Protein AF-0000000078791060 (afdb_homodimer)

pLDDT: mean 93.22, std 11.61, range [28.06, 98.94]

Structure (mmCIF, N/CA/C/O backbone):
data_AF-0000000078791060-model_v1
#
loop_
_entity.id
_entity.type
_entity.pdbx_description
1 polymer 'NmrA family protein'
#
loop_
_atom_site.group_PDB
_atom_site.id
_atom_site.type_symbol
_atom_site.label_atom_id
_atom_site.label_alt_id
_atom_site.label_comp_id
_atom_site.label_asym_id
_atom_site.label_entity_id
_atom_site.label_seq_id
_atom_site.pdbx_PDB_ins_code
_atom_site.Cartn_x
_atom_site.Cartn_y
_atom_site.Cartn_z
_atom_site.occupancy
_atom_site.B_iso_or_equiv
_atom_site.auth_seq_id
_atom_site.auth_comp_id
_atom_site.auth_asym_id
_atom_site.auth_atom_id
_atom_site.pdbx_PDB_model_num
ATOM 1 N N . MET A 1 1 ? 29.969 57.281 29.109 1 28.08 1 MET A N 1
ATOM 2 C CA . MET A 1 1 ? 29.859 56.844 27.719 1 28.08 1 MET A CA 1
ATOM 3 C C . MET A 1 1 ? 29.25 55.438 27.625 1 28.08 1 MET A C 1
ATOM 5 O O . MET A 1 1 ? 29.844 54.5 28.125 1 28.08 1 MET A O 1
ATOM 9 N N . LEU A 1 2 ? 28 55.281 27.828 1 31.27 2 LEU A N 1
ATOM 10 C CA . LEU A 1 2 ? 27.219 54.031 27.859 1 31.27 2 LEU A CA 1
ATOM 11 C C . LEU A 1 2 ? 27.453 53.219 26.578 1 31.27 2 LEU A C 1
ATOM 13 O O . LEU A 1 2 ? 27.25 53.719 25.484 1 31.27 2 LEU A O 1
ATOM 17 N N . PHE A 1 3 ? 28.469 52.375 26.5 1 32.28 3 PHE A N 1
ATOM 18 C CA . PHE A 1 3 ? 28.688 51.438 25.406 1 32.28 3 PHE A CA 1
ATOM 19 C C . PHE A 1 3 ? 27.375 50.781 24.984 1 32.28 3 PHE A C 1
ATOM 21 O O . PHE A 1 3 ? 26.719 50.125 25.781 1 32.28 3 PHE A O 1
ATOM 28 N N . PHE A 1 4 ? 26.484 51.469 24.25 1 32.16 4 PHE A N 1
ATOM 29 C CA . PHE A 1 4 ? 25.438 50.812 23.484 1 32.16 4 PHE A CA 1
ATOM 30 C C . PHE A 1 4 ? 25.969 49.531 22.812 1 32.16 4 PHE A C 1
ATOM 32 O O . PHE A 1 4 ? 26.797 49.625 21.891 1 32.16 4 PHE A O 1
ATOM 39 N N . TYR A 1 5 ? 26.5 48.562 23.516 1 35.91 5 TYR A N 1
ATOM 40 C CA . TYR A 1 5 ? 26.703 47.25 22.891 1 35.91 5 TYR A CA 1
ATOM 41 C C . TYR A 1 5 ? 25.531 46.906 21.969 1 35.91 5 TYR A C 1
ATOM 43 O O . TYR A 1 5 ? 24.453 46.531 22.453 1 35.91 5 TYR A O 1
ATOM 51 N N . GLY A 1 6 ? 25.109 47.688 21.031 1 38.59 6 GLY A N 1
ATOM 52 C CA . GLY A 1 6 ? 24.25 47.312 19.922 1 38.59 6 GLY A CA 1
ATOM 53 C C . GLY A 1 6 ? 24.516 45.906 19.438 1 38.59 6 GLY A C 1
ATOM 54 O O . GLY A 1 6 ? 25.391 45.688 18.594 1 38.59 6 GLY A O 1
ATOM 55 N N . GLY A 1 7 ? 24.734 44.906 20.188 1 39.91 7 GLY A N 1
ATOM 56 C CA . GLY A 1 7 ? 24.906 43.5 19.797 1 39.91 7 GLY A CA 1
ATOM 57 C C . GLY A 1 7 ? 24.141 43.156 18.547 1 39.91 7 GLY A C 1
ATOM 58 O O . GLY A 1 7 ? 22.922 43.312 18.484 1 39.91 7 GLY A O 1
ATOM 59 N N . VAL A 1 8 ? 24.625 43.375 17.328 1 43.91 8 VAL A N 1
ATOM 60 C CA . VAL A 1 8 ? 24.109 43 16.016 1 43.91 8 VAL A CA 1
ATOM 61 C C . VAL A 1 8 ? 23.422 41.625 16.125 1 43.91 8 VAL A C 1
ATOM 63 O O . VAL A 1 8 ? 24.078 40.625 16.375 1 43.91 8 VAL A O 1
ATOM 66 N N . PHE A 1 9 ? 22.359 41.375 16.812 1 54.12 9 PHE A N 1
ATOM 67 C CA . PHE A 1 9 ? 21.578 40.125 16.828 1 54.12 9 PHE A CA 1
ATOM 68 C C . PHE A 1 9 ? 21.5 39.531 15.438 1 54.12 9 PHE A C 1
ATOM 70 O O . PHE A 1 9 ? 21.156 40.219 14.469 1 54.12 9 PHE A O 1
ATOM 77 N N . ASN A 1 10 ? 22.469 38.75 15.023 1 70.31 10 ASN A N 1
ATOM 78 C CA . ASN A 1 10 ? 22.438 38.031 13.75 1 70.31 10 ASN A CA 1
ATOM 79 C C . ASN A 1 10 ? 21.078 37.375 13.5 1 70.31 10 ASN A C 1
ATOM 81 O O . ASN A 1 10 ? 20.641 36.531 14.273 1 70.31 10 ASN A O 1
ATOM 85 N N . LEU A 1 11 ? 20.266 38.031 12.648 1 89.5 11 LEU A N 1
ATOM 86 C CA . LEU A 1 11 ? 18.922 37.594 12.289 1 89.5 11 LEU A CA 1
ATOM 87 C C . LEU A 1 11 ? 18.984 36.281 11.531 1 89.5 11 LEU A C 1
ATOM 89 O O . LEU A 1 11 ? 19.891 36.062 10.719 1 89.5 11 LEU A O 1
ATOM 93 N N . THR A 1 12 ? 18.266 35.344 11.977 1 95.94 12 THR A N 1
ATOM 94 C CA . THR A 1 12 ? 18.078 34.094 11.227 1 95.94 12 THR A CA 1
ATOM 95 C C . THR A 1 12 ? 16.969 34.25 10.188 1 95.94 12 THR A C 1
ATOM 97 O O . THR A 1 12 ? 15.844 34.625 10.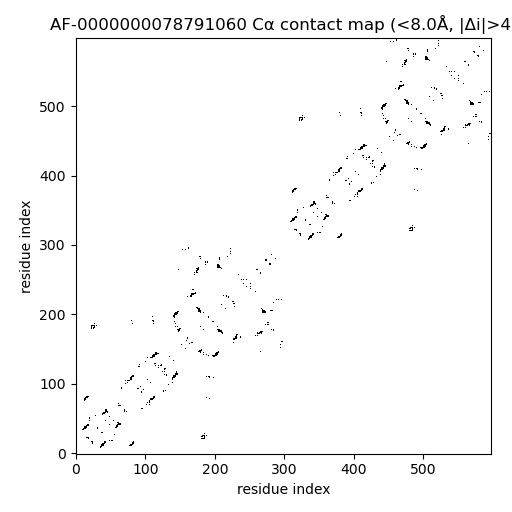523 1 95.94 12 THR A O 1
ATOM 100 N N . ASN A 1 13 ? 17.312 34.062 8.883 1 97.94 13 ASN A N 1
ATOM 101 C CA . ASN A 1 13 ? 16.328 34.094 7.809 1 97.94 13 ASN A CA 1
ATOM 102 C C . ASN A 1 13 ? 15.641 32.75 7.609 1 97.94 13 ASN A C 1
ATOM 104 O O . ASN A 1 13 ? 16.297 31.781 7.254 1 97.94 13 ASN A O 1
ATOM 108 N N . ILE A 1 14 ? 14.352 32.719 7.812 1 98.44 14 ILE A N 1
ATOM 109 C CA . ILE A 1 14 ? 13.594 31.484 7.715 1 98.44 14 ILE A CA 1
ATOM 110 C C . ILE A 1 14 ? 12.586 31.578 6.57 1 98.44 14 ILE A C 1
ATOM 112 O O . ILE A 1 14 ? 11.812 32.531 6.496 1 98.44 14 ILE A O 1
ATOM 116 N N . LEU A 1 15 ? 12.641 30.625 5.668 1 98.69 15 LEU A N 1
ATOM 117 C CA . LEU A 1 15 ? 11.672 30.516 4.586 1 98.69 15 LEU A CA 1
ATOM 118 C C . LEU A 1 15 ? 10.609 29.469 4.91 1 98.69 15 LEU A C 1
ATOM 120 O O . LEU A 1 15 ? 10.938 28.312 5.215 1 98.69 15 LEU A O 1
ATOM 124 N N . VAL A 1 16 ? 9.367 29.875 4.859 1 98.44 16 VAL A N 1
ATOM 125 C CA . VAL A 1 16 ? 8.242 28.984 5.105 1 98.44 16 VAL A CA 1
ATOM 126 C C . VAL A 1 16 ? 7.512 28.703 3.795 1 98.44 16 VAL A C 1
ATOM 128 O O . VAL A 1 16 ? 6.934 29.609 3.189 1 98.44 16 VAL A O 1
ATOM 131 N N . ILE A 1 17 ? 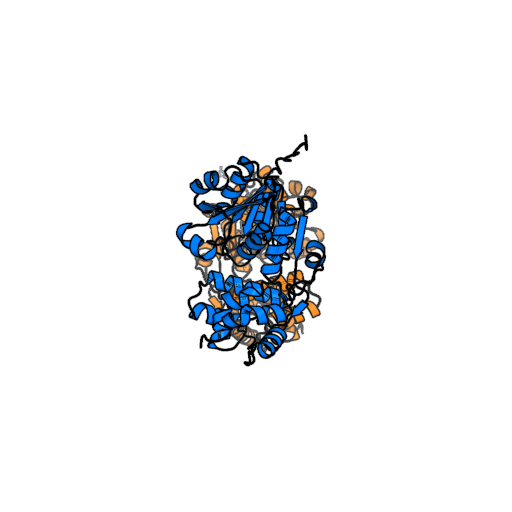7.551 27.453 3.332 1 97.62 17 ILE A N 1
ATOM 132 C CA . ILE A 1 17 ? 6.781 27 2.178 1 97.62 17 ILE A CA 1
ATOM 133 C C . ILE A 1 17 ? 5.473 26.375 2.648 1 97.62 17 ILE A C 1
ATOM 135 O O . ILE A 1 17 ? 5.48 25.406 3.418 1 97.62 17 ILE A O 1
ATOM 139 N N . GLY A 1 18 ? 4.398 26.859 2.148 1 94.06 18 GLY A N 1
ATOM 140 C CA . GLY A 1 18 ? 3.092 26.531 2.689 1 94.06 18 GLY A CA 1
ATOM 141 C C . GLY A 1 18 ? 2.625 27.5 3.762 1 94.06 18 GLY A C 1
ATO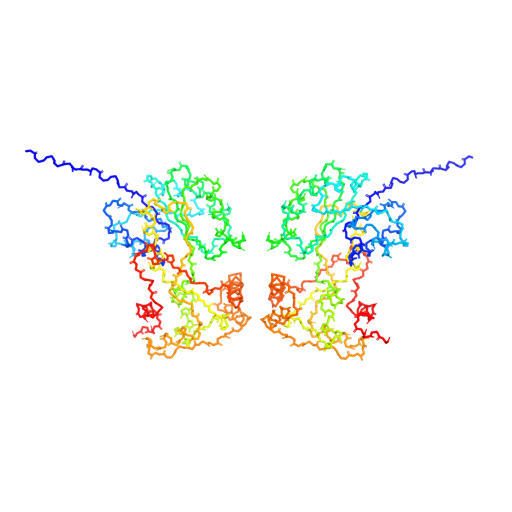M 142 O O . GLY A 1 18 ? 1.939 27.109 4.707 1 94.06 18 GLY A O 1
ATOM 143 N N . ALA A 1 19 ? 2.936 28.734 3.648 1 92.56 19 ALA A N 1
ATOM 144 C CA . ALA A 1 19 ? 2.787 29.766 4.68 1 92.56 19 ALA A CA 1
ATOM 145 C C . ALA A 1 19 ? 1.314 30.078 4.93 1 92.56 19 ALA A C 1
ATOM 147 O O . ALA A 1 19 ? 0.941 30.5 6.023 1 92.56 19 ALA A O 1
ATOM 148 N N . THR A 1 20 ? 0.5 29.844 3.936 1 91.31 20 THR A N 1
ATOM 149 C CA . THR A 1 20 ? -0.903 30.203 4.07 1 91.31 20 THR A CA 1
ATOM 150 C C . THR A 1 20 ? -1.737 29.016 4.527 1 91.31 20 THR A C 1
ATOM 152 O O . THR A 1 20 ? -2.953 29.125 4.695 1 91.31 20 THR A O 1
ATOM 155 N N . GLY A 1 21 ? -1.093 27.922 4.723 1 93.12 21 GLY A N 1
ATOM 156 C CA . GLY A 1 21 ? -1.815 26.719 5.055 1 93.12 21 GLY A CA 1
ATOM 157 C C . GLY A 1 21 ? -2.051 26.547 6.547 1 93.12 21 GLY A C 1
ATOM 158 O O . GLY A 1 21 ? -1.665 27.406 7.34 1 93.12 21 GLY A O 1
ATOM 159 N N . ASN A 1 22 ? -2.613 25.406 6.945 1 95 22 ASN A N 1
ATOM 160 C CA . ASN A 1 22 ? -3.07 25.109 8.305 1 95 22 ASN A CA 1
ATOM 161 C C . ASN A 1 22 ? -1.9 25 9.273 1 95 22 ASN A C 1
ATOM 163 O O . ASN A 1 22 ? -2.076 25.156 10.484 1 95 22 ASN A O 1
ATOM 167 N N . ILE A 1 23 ? -0.759 24.641 8.75 1 97.81 23 ILE A N 1
ATOM 168 C CA . ILE A 1 23 ? 0.411 24.516 9.609 1 97.81 23 ILE A CA 1
ATOM 169 C C . ILE A 1 23 ? 1.288 25.766 9.461 1 97.81 23 ILE A C 1
ATOM 171 O O . ILE A 1 23 ? 1.756 26.328 10.453 1 97.81 23 ILE A O 1
ATOM 175 N N . GLY A 1 24 ? 1.461 26.219 8.211 1 96.88 24 GLY A N 1
ATOM 176 C CA . GLY A 1 24 ? 2.35 27.328 7.914 1 96.88 24 GLY A CA 1
ATOM 177 C C . GLY A 1 24 ? 1.923 28.625 8.57 1 96.88 24 GLY A C 1
ATOM 178 O O . GLY A 1 24 ? 2.758 29.375 9.094 1 96.88 24 GLY A O 1
ATOM 179 N N . LEU A 1 25 ? 0.647 28.953 8.555 1 94.94 25 LEU A N 1
ATOM 180 C CA . LEU A 1 25 ? 0.169 30.203 9.109 1 94.94 25 LEU A CA 1
ATOM 181 C C . LEU A 1 25 ? 0.417 30.281 10.609 1 94.94 25 LEU A C 1
ATOM 183 O O . LEU A 1 25 ? 1.01 31.234 11.109 1 94.94 25 LEU A O 1
ATOM 187 N N . PRO A 1 26 ? 0.015 29.219 11.391 1 96.69 26 PRO A N 1
ATOM 188 C CA . PRO A 1 26 ? 0.349 29.234 12.82 1 96.69 26 PRO A CA 1
ATOM 189 C C . PRO A 1 26 ? 1.852 29.312 13.078 1 96.69 26 PRO A C 1
ATOM 191 O O . PRO A 1 26 ? 2.279 29.953 14.047 1 96.69 26 PRO A O 1
ATOM 194 N N . LEU A 1 27 ? 2.637 28.672 12.258 1 98.12 27 LEU A N 1
ATOM 195 C CA . LEU A 1 27 ? 4.09 28.75 12.367 1 98.12 27 LEU A CA 1
ATOM 196 C C . LEU A 1 27 ? 4.566 30.188 12.219 1 98.12 27 LEU A C 1
ATOM 198 O O . LEU A 1 27 ? 5.332 30.688 13.047 1 98.12 27 LEU A O 1
ATOM 202 N N . ILE A 1 28 ? 4.098 30.875 11.156 1 96.5 28 ILE A N 1
ATOM 203 C CA . ILE A 1 28 ? 4.465 32.25 10.906 1 96.5 28 ILE A CA 1
ATOM 204 C C . ILE A 1 28 ? 4.043 33.125 12.086 1 96.5 28 ILE A C 1
ATOM 206 O O . ILE A 1 28 ? 4.836 33.938 12.586 1 96.5 28 ILE A O 1
ATOM 210 N N . GLN A 1 29 ? 2.875 32.938 12.586 1 95.12 29 GLN A N 1
ATOM 211 C CA . GLN A 1 29 ? 2.355 33.719 13.703 1 95.12 29 GLN A CA 1
ATOM 212 C C . GLN A 1 29 ? 3.209 33.531 14.953 1 95.12 29 GLN A C 1
ATOM 214 O O . GLN A 1 29 ? 3.475 34.469 15.688 1 95.12 29 GLN A O 1
ATOM 219 N N . ALA A 1 30 ? 3.637 32.312 15.156 1 96.06 30 ALA A N 1
ATOM 220 C CA . ALA A 1 30 ? 4.461 32.031 16.328 1 96.06 30 ALA A CA 1
ATOM 221 C C . ALA A 1 30 ? 5.832 32.688 16.219 1 96.06 30 ALA A C 1
ATOM 223 O O . ALA A 1 30 ? 6.383 33.156 17.219 1 96.06 30 ALA A O 1
ATOM 224 N N . LEU A 1 31 ? 6.359 32.781 15.023 1 96.5 31 LEU A N 1
ATOM 225 C CA . LEU A 1 31 ? 7.723 33.25 14.82 1 96.5 31 LEU A CA 1
ATOM 226 C C . LEU A 1 31 ? 7.766 34.781 14.758 1 96.5 31 LEU A C 1
ATOM 228 O O . LEU A 1 31 ? 8.828 35.375 14.922 1 96.5 31 LEU A O 1
ATOM 232 N N . THR A 1 32 ? 6.621 35.406 14.445 1 92.06 32 THR A N 1
ATOM 233 C CA . THR A 1 32 ? 6.594 36.875 14.367 1 92.06 32 THR A CA 1
ATOM 234 C C . THR A 1 32 ? 6.914 37.5 15.727 1 92.06 32 THR A C 1
ATOM 236 O O . THR A 1 32 ? 7.266 38.688 15.812 1 92.06 32 THR A O 1
ATOM 239 N N . LYS A 1 33 ? 6.883 36.719 16.75 1 86.69 33 LYS A N 1
ATOM 240 C CA . LYS A 1 33 ? 7.141 37.188 18.109 1 86.69 33 LYS A CA 1
ATOM 241 C C . LYS A 1 33 ? 8.633 37.219 18.406 1 86.69 33 LYS A C 1
ATOM 243 O O . LYS A 1 33 ? 9.062 37.75 19.422 1 86.69 33 LYS A O 1
ATOM 248 N N . ARG A 1 34 ? 9.359 36.688 17.516 1 91.06 34 ARG A N 1
ATOM 249 C CA . ARG A 1 34 ? 10.797 36.594 17.734 1 91.06 34 ARG A CA 1
ATOM 250 C C . ARG A 1 34 ? 11.547 37.75 17.078 1 91.06 34 ARG A C 1
ATOM 252 O O . ARG A 1 34 ? 11.406 37.969 15.875 1 91.06 34 ARG A O 1
ATOM 259 N N . ALA A 1 35 ? 12.367 38.344 17.812 1 89.38 35 ALA A N 1
ATOM 260 C CA . ALA A 1 35 ? 13.109 39.5 17.328 1 89.38 35 ALA A CA 1
ATOM 261 C C . ALA A 1 35 ? 14.328 39.062 16.516 1 89.38 35 ALA A C 1
ATOM 263 O O . ALA A 1 35 ? 14.867 39.844 15.727 1 89.38 35 ALA A O 1
ATOM 264 N N . ASP A 1 36 ? 14.742 37.875 16.672 1 93.31 36 ASP A N 1
ATOM 265 C CA . ASP A 1 36 ? 15.969 37.406 16.047 1 93.31 36 ASP A CA 1
ATOM 266 C C . ASP A 1 36 ? 15.664 36.625 14.758 1 93.31 36 ASP A C 1
ATOM 268 O O . ASP A 1 36 ? 16.531 35.938 14.234 1 93.31 36 ASP A O 1
ATOM 272 N N . VAL A 1 37 ? 14.414 36.75 14.25 1 95.62 37 VAL A N 1
ATOM 273 C CA . VAL A 1 37 ? 14.031 36 13.07 1 95.62 37 VAL A CA 1
ATOM 274 C C . VAL A 1 37 ? 13.484 36.938 12 1 95.62 37 VAL A C 1
ATOM 276 O O . VAL A 1 37 ? 12.719 37.875 12.305 1 95.62 37 VAL A O 1
ATOM 279 N N . GLN A 1 38 ? 13.945 36.812 10.82 1 96 38 GLN A N 1
ATOM 280 C CA . GLN A 1 38 ? 13.328 37.406 9.633 1 96 38 GLN A CA 1
ATOM 281 C C . GLN A 1 38 ? 12.586 36.344 8.828 1 96 38 GLN A C 1
ATOM 283 O O . GLN A 1 38 ? 13.164 35.312 8.461 1 96 38 GLN A O 1
ATOM 288 N N . LEU A 1 39 ? 11.344 36.656 8.562 1 96.94 39 LEU A N 1
ATOM 289 C CA . LEU A 1 39 ? 10.484 35.625 7.973 1 96.94 39 LEU A CA 1
ATOM 290 C C . LEU A 1 39 ? 10.258 35.875 6.488 1 96.94 39 LEU A C 1
ATOM 292 O O . LEU A 1 39 ? 10.07 37.031 6.078 1 96.94 39 LEU A O 1
ATOM 296 N N . PHE A 1 40 ? 10.344 34.844 5.746 1 96.75 40 PHE A N 1
ATOM 297 C CA . PHE A 1 40 ? 10 34.812 4.332 1 96.75 40 PHE A CA 1
ATOM 298 C C . PHE A 1 40 ? 8.938 33.75 4.059 1 96.75 40 PHE A C 1
ATOM 300 O O . PHE A 1 40 ? 8.977 32.656 4.637 1 96.75 40 PHE A O 1
ATOM 307 N N . ALA A 1 41 ? 7.98 34.094 3.227 1 96.5 41 ALA A N 1
ATOM 308 C CA . ALA A 1 41 ? 6.945 33.156 2.809 1 96.5 41 ALA A CA 1
ATOM 309 C C . ALA A 1 41 ? 7.047 32.844 1.315 1 96.5 41 ALA A C 1
ATOM 311 O O . ALA A 1 41 ? 7.031 33.75 0.489 1 96.5 41 ALA A O 1
ATOM 312 N N . ALA A 1 42 ? 7.203 31.594 1.001 1 94.62 42 ALA A N 1
ATOM 313 C CA . ALA A 1 42 ? 7.188 31.141 -0.387 1 94.62 42 ALA A CA 1
ATOM 314 C C . ALA A 1 42 ? 5.773 30.781 -0.833 1 94.62 42 ALA A C 1
ATOM 316 O O . ALA A 1 42 ? 5.141 29.891 -0.253 1 94.62 42 ALA A O 1
ATOM 317 N N . VAL A 1 43 ? 5.332 31.469 -1.825 1 92.44 43 VAL A N 1
ATOM 318 C CA . VAL A 1 43 ? 3.955 31.297 -2.285 1 92.44 43 VAL A CA 1
ATOM 319 C C . VAL A 1 43 ? 3.926 31.234 -3.811 1 92.44 43 VAL A C 1
ATOM 321 O O . VAL A 1 43 ? 4.836 31.734 -4.477 1 92.44 43 VAL A O 1
ATOM 324 N N . HIS A 1 44 ? 2.908 30.562 -4.34 1 89.69 44 HIS A N 1
ATOM 325 C CA . HIS A 1 44 ? 2.77 30.469 -5.789 1 89.69 44 HIS A CA 1
ATOM 326 C C . HIS A 1 44 ? 2.502 31.844 -6.398 1 89.69 44 HIS A C 1
ATOM 328 O O . HIS A 1 44 ? 3.08 32.188 -7.43 1 89.69 44 HIS A O 1
ATOM 334 N N . SER A 1 45 ? 1.567 32.5 -5.695 1 86.75 45 SER A N 1
ATOM 335 C CA . SER A 1 45 ? 1.192 33.844 -6.117 1 86.75 45 SER A CA 1
ATOM 336 C C . SER A 1 45 ? 1.254 34.844 -4.953 1 86.75 45 SER A C 1
ATOM 338 O O . SER A 1 45 ? 0.36 34.844 -4.102 1 86.75 45 SER A O 1
ATOM 340 N N . PRO A 1 46 ? 2.189 35.656 -4.973 1 82.56 46 PRO A N 1
ATOM 341 C CA . PRO A 1 46 ? 2.314 36.656 -3.898 1 82.56 46 PRO A CA 1
ATOM 342 C C . PRO A 1 46 ? 1.092 37.562 -3.789 1 82.56 46 PRO A C 1
ATOM 344 O O . PRO A 1 46 ? 0.673 37.906 -2.682 1 82.56 46 PRO A O 1
ATOM 347 N N . ALA A 1 47 ? 0.558 37.875 -4.855 1 81.56 47 ALA A N 1
ATOM 348 C CA . ALA A 1 47 ? -0.609 38.75 -4.852 1 81.56 47 ALA A CA 1
ATOM 349 C C . ALA A 1 47 ? -1.767 38.125 -4.078 1 81.56 47 ALA A C 1
ATOM 351 O O . ALA A 1 47 ? -2.436 38.781 -3.295 1 81.56 47 ALA A O 1
ATOM 352 N N . HIS A 1 48 ? -1.93 36.844 -4.199 1 80.69 48 HIS A N 1
ATOM 353 C CA . HIS A 1 48 ? -3.021 36.125 -3.539 1 80.69 48 HIS A CA 1
ATOM 354 C C . HIS A 1 48 ? -2.725 35.906 -2.059 1 80.69 48 HIS A C 1
ATOM 356 O O . HIS A 1 48 ? -3.625 36 -1.221 1 80.69 48 HIS A O 1
ATOM 362 N N . ALA A 1 49 ? -1.493 35.75 -1.814 1 81.5 49 ALA A N 1
ATOM 363 C CA . ALA A 1 49 ? -1.091 35.406 -0.446 1 81.5 49 ALA A CA 1
ATOM 364 C C . ALA A 1 49 ? -1.142 36.656 0.439 1 81.5 49 ALA A C 1
ATOM 366 O O . ALA A 1 49 ? -1.214 36.562 1.665 1 81.5 49 ALA A O 1
ATOM 367 N N . ARG A 1 50 ? -1.073 37.781 -0.135 1 80.38 50 ARG A N 1
ATOM 368 C CA . ARG A 1 50 ? -1.059 39.062 0.602 1 80.38 50 ARG A CA 1
ATOM 369 C C . ARG A 1 50 ? -2.33 39.219 1.426 1 80.38 50 ARG A C 1
ATOM 371 O O . ARG A 1 50 ? -2.297 39.781 2.523 1 80.38 50 ARG A O 1
ATOM 378 N N . ALA A 1 51 ? -3.377 38.656 0.92 1 82.31 51 ALA A N 1
ATOM 379 C CA . ALA A 1 51 ? -4.641 38.781 1.646 1 82.31 51 ALA A CA 1
ATOM 380 C C . ALA A 1 51 ? -4.582 38.031 2.98 1 82.31 51 ALA A C 1
ATOM 382 O O . ALA A 1 51 ? -5.062 38.531 3.998 1 82.31 51 ALA A O 1
ATOM 383 N N . THR A 1 52 ? -3.955 36.938 3.008 1 85.25 52 THR A N 1
ATOM 384 C CA . THR A 1 52 ? -3.885 36.094 4.191 1 85.25 52 THR A CA 1
ATOM 385 C C . THR A 1 52 ? -2.738 36.531 5.102 1 85.25 52 THR A C 1
ATOM 387 O O . THR A 1 52 ? -2.85 36.469 6.328 1 85.25 52 THR A O 1
ATOM 390 N N . LEU A 1 53 ? -1.678 37.125 4.523 1 86.31 53 LEU A N 1
ATOM 391 C CA . LEU A 1 53 ? -0.462 37.375 5.285 1 86.31 53 LEU A CA 1
ATOM 392 C C . LEU A 1 53 ? -0.246 38.875 5.465 1 86.31 53 LEU A C 1
ATOM 394 O O . LEU A 1 53 ? 0.8 39.312 5.957 1 86.31 53 LEU A O 1
ATOM 398 N N . ARG A 1 54 ? -1.088 39.75 5.027 1 78.69 54 ARG A N 1
ATOM 399 C CA . ARG A 1 54 ? -0.964 41.188 4.926 1 78.69 54 ARG A CA 1
ATOM 400 C C . ARG A 1 54 ? -0.568 41.812 6.266 1 78.69 54 ARG A C 1
ATOM 402 O O . ARG A 1 54 ? 0.242 42.719 6.316 1 78.69 54 ARG A O 1
ATOM 409 N N . ASP A 1 55 ? -0.992 41.344 7.352 1 82.69 55 ASP A N 1
ATOM 410 C CA . ASP A 1 55 ? -0.764 42.031 8.633 1 82.69 55 ASP A CA 1
ATOM 411 C C . ASP A 1 55 ? 0.416 41.406 9.375 1 82.69 55 ASP A C 1
ATOM 413 O O . ASP A 1 55 ? 0.703 41.75 10.516 1 82.69 55 ASP A O 1
ATOM 417 N N . LEU A 1 56 ? 1.123 40.594 8.648 1 89.06 56 LEU A N 1
ATOM 418 C CA . LEU A 1 56 ? 2.256 39.906 9.289 1 89.06 56 LEU A CA 1
ATOM 419 C C . LEU A 1 56 ? 3.574 40.406 8.688 1 89.06 56 LEU A C 1
ATOM 421 O O . LEU A 1 56 ? 3.643 40.719 7.5 1 89.06 56 LEU A O 1
ATOM 425 N N . PRO A 1 57 ? 4.574 40.594 9.547 1 90.69 57 PRO A N 1
ATOM 426 C CA . PRO A 1 57 ? 5.895 41 9.07 1 90.69 57 PRO A CA 1
ATOM 427 C C . PRO A 1 57 ? 6.641 39.906 8.344 1 90.69 57 PRO A C 1
ATOM 429 O O . PRO A 1 57 ? 7.652 39.406 8.844 1 90.69 57 PRO A O 1
ATOM 432 N N . VAL A 1 58 ? 6.164 39.531 7.176 1 93.69 58 VAL A N 1
ATOM 433 C CA . VAL A 1 58 ? 6.727 38.469 6.375 1 93.69 58 VAL A CA 1
ATOM 434 C C . VAL A 1 58 ? 6.961 38.938 4.945 1 93.69 58 VAL A C 1
ATOM 436 O O . VAL A 1 58 ? 6.133 39.656 4.387 1 93.69 58 VAL A O 1
ATOM 439 N N . GLN A 1 59 ? 8.102 38.688 4.355 1 93.94 59 GLN A N 1
ATOM 440 C CA . GLN A 1 59 ? 8.406 38.969 2.961 1 93.94 59 GLN A CA 1
ATOM 441 C C . GLN A 1 59 ? 7.969 37.844 2.041 1 93.94 59 GLN A C 1
ATOM 443 O O . GLN A 1 59 ? 8.266 36.688 2.309 1 93.94 59 GLN A O 1
ATOM 448 N N . LEU A 1 60 ? 7.301 38.25 0.992 1 95.31 60 LEU A N 1
ATOM 449 C CA . LEU A 1 60 ? 6.773 37.25 0.077 1 95.31 60 LEU A CA 1
ATOM 450 C C . LEU A 1 60 ? 7.758 36.969 -1.053 1 95.31 60 LEU A C 1
ATOM 452 O O . LEU A 1 60 ? 8.383 37.906 -1.582 1 95.31 60 LEU A O 1
ATOM 456 N N . ARG A 1 61 ? 7.914 35.688 -1.354 1 96.06 61 ARG A N 1
ATOM 457 C CA . ARG A 1 61 ? 8.734 35.25 -2.479 1 96.06 61 ARG A CA 1
ATOM 458 C C . ARG A 1 61 ? 7.98 34.25 -3.344 1 96.06 61 ARG A C 1
ATOM 460 O O . ARG A 1 61 ? 7.273 33.375 -2.822 1 96.06 61 ARG A O 1
ATOM 467 N N . LYS A 1 62 ? 8.125 34.375 -4.629 1 96 62 LYS A N 1
ATOM 468 C CA . LYS A 1 62 ? 7.523 33.438 -5.551 1 96 62 LYS A CA 1
ATOM 469 C C . LYS A 1 62 ? 8.234 32.094 -5.492 1 96 62 LYS A C 1
ATOM 471 O O . LYS A 1 62 ? 9.469 32.031 -5.496 1 96 62 LYS A O 1
ATOM 476 N N . PHE A 1 63 ? 7.371 31.031 -5.469 1 97.06 63 PHE A N 1
ATOM 477 C CA . PHE A 1 63 ? 7.953 29.703 -5.379 1 97.06 63 PHE A CA 1
ATOM 478 C C . PHE A 1 63 ? 6.996 28.656 -5.938 1 97.06 63 PHE A C 1
ATOM 480 O O . PHE A 1 63 ? 5.785 28.734 -5.727 1 97.06 63 PHE A O 1
ATOM 487 N N . ASP A 1 64 ? 7.578 27.781 -6.691 1 96.56 64 ASP A N 1
ATOM 488 C CA . ASP A 1 64 ? 6.895 26.609 -7.215 1 96.56 64 ASP A CA 1
ATOM 489 C C . ASP A 1 64 ? 7.832 25.406 -7.273 1 96.56 64 ASP A C 1
ATOM 491 O O . ASP A 1 64 ? 8.875 25.453 -7.926 1 96.56 64 ASP A O 1
ATOM 495 N N . PHE A 1 65 ? 7.457 24.312 -6.609 1 96.94 65 PHE A N 1
ATOM 496 C CA . PHE A 1 65 ? 8.281 23.109 -6.602 1 96.94 65 PHE A CA 1
ATOM 497 C C . PHE A 1 65 ? 8.555 22.625 -8.023 1 96.94 65 PHE A C 1
ATOM 499 O O . PHE A 1 65 ? 9.57 21.984 -8.281 1 96.94 65 PHE A O 1
ATOM 506 N N . LEU A 1 66 ? 7.652 22.969 -8.898 1 96.06 66 LEU A N 1
ATOM 507 C CA . LEU A 1 66 ? 7.727 22.422 -10.25 1 96.06 66 LEU A CA 1
ATOM 508 C C . LEU A 1 66 ? 8.359 23.438 -11.203 1 96.06 66 LEU A C 1
ATOM 510 O O . LEU A 1 66 ? 8.383 23.219 -12.414 1 96.06 66 LEU A O 1
ATOM 514 N N . ASP A 1 67 ? 8.859 24.562 -10.703 1 96.75 67 ASP A N 1
ATOM 515 C CA . ASP A 1 67 ? 9.531 25.578 -11.5 1 96.75 67 ASP A CA 1
ATOM 516 C C . ASP A 1 67 ? 10.883 25.953 -10.883 1 96.75 67 ASP A C 1
ATOM 518 O O . ASP A 1 67 ? 10.969 26.891 -10.086 1 96.75 67 ASP A O 1
ATOM 522 N N . ALA A 1 68 ? 11.891 25.312 -11.359 1 96.62 68 ALA A N 1
ATOM 523 C CA . ALA A 1 68 ? 13.234 25.438 -10.789 1 96.62 68 ALA A CA 1
ATOM 524 C C . ALA A 1 68 ? 13.727 26.875 -10.852 1 96.62 68 ALA A C 1
ATOM 526 O O . ALA A 1 68 ? 14.602 27.266 -10.07 1 96.62 68 ALA A O 1
ATOM 527 N N . ALA A 1 69 ? 13.195 27.625 -11.727 1 97.25 69 ALA A N 1
ATOM 528 C CA . ALA A 1 69 ? 13.602 29.031 -11.859 1 97.25 69 ALA A CA 1
ATOM 529 C C . ALA A 1 69 ? 13.242 29.828 -10.617 1 97.25 69 ALA A C 1
ATOM 531 O O . ALA A 1 69 ? 13.789 30.906 -10.383 1 97.25 69 ALA A O 1
ATOM 532 N N . THR A 1 70 ? 12.328 29.344 -9.805 1 97.94 70 THR A N 1
ATOM 533 C CA . THR A 1 70 ? 11.875 30.062 -8.617 1 97.94 70 THR A CA 1
ATOM 534 C C . THR A 1 70 ? 12.742 29.719 -7.414 1 97.94 70 THR A C 1
ATOM 536 O O . THR A 1 70 ? 12.664 30.391 -6.379 1 97.94 70 THR A O 1
ATOM 539 N N . PHE A 1 71 ? 13.633 28.734 -7.508 1 98.44 71 PHE A N 1
ATOM 540 C CA . PHE A 1 71 ? 14.328 28.219 -6.34 1 98.44 71 PHE A CA 1
ATOM 541 C C . PHE A 1 71 ? 15.375 29.203 -5.848 1 98.44 71 PHE A C 1
ATOM 543 O O . PHE A 1 71 ? 15.344 29.625 -4.688 1 98.44 71 PHE A O 1
ATOM 550 N N . ASP A 1 72 ? 16.234 29.641 -6.711 1 98 72 ASP A N 1
ATOM 551 C CA . ASP A 1 72 ? 17.375 30.469 -6.316 1 98 72 ASP A CA 1
ATOM 552 C C . ASP A 1 72 ? 16.906 31.812 -5.762 1 98 72 ASP A C 1
ATOM 554 O O . ASP A 1 72 ? 17.312 32.219 -4.672 1 98 72 ASP A O 1
ATOM 558 N N . PRO A 1 73 ? 15.969 32.469 -6.488 1 97.88 73 PRO A N 1
ATOM 559 C CA . PRO A 1 73 ? 15.477 33.719 -5.898 1 97.88 73 PRO A CA 1
ATOM 560 C C . PRO A 1 73 ? 14.797 33.5 -4.547 1 97.88 73 PRO A C 1
ATOM 562 O O . PRO A 1 73 ? 14.938 34.344 -3.643 1 97.88 73 PRO A O 1
ATOM 565 N N . ALA A 1 74 ? 14.102 32.438 -4.367 1 98.06 74 ALA A N 1
ATOM 566 C CA . ALA A 1 74 ? 13.375 32.156 -3.127 1 98.06 74 ALA A CA 1
ATOM 567 C C . ALA A 1 74 ? 14.344 31.844 -1.992 1 98.06 74 ALA A C 1
ATOM 569 O O . ALA A 1 74 ? 14.07 32.156 -0.829 1 98.06 74 ALA A O 1
ATOM 570 N N . LEU A 1 75 ? 15.477 31.281 -2.305 1 98.5 75 LEU A N 1
ATOM 571 C CA . LEU A 1 75 ? 16.391 30.766 -1.296 1 98.5 75 LEU A CA 1
ATOM 572 C C . LEU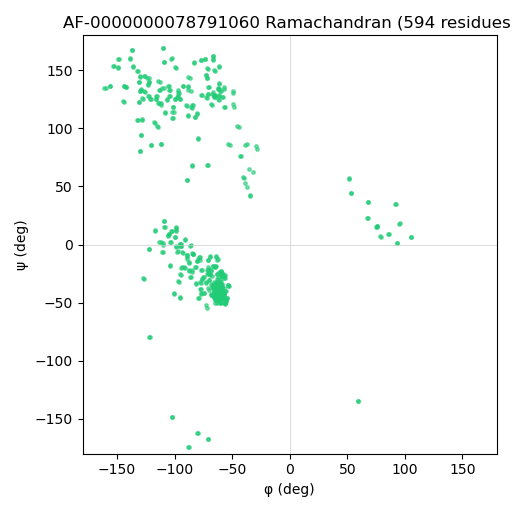 A 1 75 ? 17.516 31.766 -1.026 1 98.5 75 LEU A C 1
ATOM 574 O O . LEU A 1 75 ? 18.375 31.531 -0.168 1 98.5 75 LEU A O 1
ATOM 578 N N . ALA A 1 76 ? 17.562 32.875 -1.703 1 97.94 76 ALA A N 1
ATOM 579 C CA . ALA A 1 76 ? 18.609 33.875 -1.518 1 97.94 76 ALA A CA 1
ATOM 580 C C . ALA A 1 76 ? 18.672 34.312 -0.065 1 97.94 76 ALA A C 1
ATOM 582 O O . ALA A 1 76 ? 17.688 34.812 0.489 1 97.94 76 ALA A O 1
ATOM 583 N N . ALA A 1 77 ? 19.812 34.094 0.612 1 97.5 77 ALA A N 1
ATOM 584 C CA . ALA A 1 77 ? 20.141 34.562 1.959 1 97.5 77 ALA A CA 1
ATOM 585 C C . ALA A 1 77 ? 19.266 33.875 3 1 97.5 77 ALA A C 1
ATOM 587 O O . ALA A 1 77 ? 18.969 34.438 4.055 1 97.5 77 ALA A O 1
ATOM 588 N N . ILE A 1 78 ? 18.719 32.719 2.686 1 98.5 78 ILE A N 1
ATOM 589 C CA . ILE A 1 78 ? 17.906 31.969 3.615 1 98.5 78 ILE A CA 1
ATOM 590 C C . ILE A 1 78 ? 18.781 31.047 4.453 1 98.5 78 ILE A C 1
ATOM 592 O O . ILE A 1 78 ? 19.703 30.422 3.932 1 98.5 78 ILE A O 1
ATOM 596 N N . ASP A 1 79 ? 18.531 31.016 5.711 1 98.44 79 ASP A N 1
ATOM 597 C CA . ASP A 1 79 ? 19.281 30.141 6.617 1 98.44 79 ASP A CA 1
ATOM 598 C C . ASP A 1 79 ? 18.547 28.828 6.832 1 98.44 79 ASP A C 1
ATOM 600 O O . ASP A 1 79 ? 19.172 27.766 6.84 1 98.44 79 ASP A O 1
ATOM 604 N N . LYS A 1 80 ? 17.281 28.875 7.066 1 98.75 80 LYS A N 1
ATOM 605 C CA . LYS A 1 80 ? 16.469 27.703 7.406 1 98.75 80 LYS A CA 1
ATOM 606 C C . LYS A 1 80 ? 15.195 27.656 6.582 1 98.75 80 LYS A C 1
ATOM 608 O O . LYS A 1 80 ? 14.641 28.688 6.215 1 98.75 80 LYS A O 1
ATOM 613 N N . VAL A 1 81 ? 14.703 26.438 6.301 1 98.88 81 VAL A N 1
ATOM 614 C CA . VAL A 1 81 ? 13.531 26.234 5.465 1 98.88 81 VAL A CA 1
ATOM 615 C C . VAL A 1 81 ? 12.547 25.297 6.164 1 98.88 81 VAL A C 1
ATOM 617 O O . VAL A 1 81 ? 12.953 24.266 6.723 1 98.88 81 VAL A O 1
ATOM 620 N N . PHE A 1 82 ? 11.344 25.688 6.188 1 98.88 82 PHE A N 1
ATOM 621 C CA . PHE A 1 82 ? 10.219 24.844 6.562 1 98.88 82 PHE A CA 1
ATOM 622 C C . PHE A 1 82 ? 9.352 24.516 5.352 1 98.88 82 PHE A C 1
ATOM 624 O O . PHE A 1 82 ? 9.031 25.406 4.562 1 98.88 82 PHE A O 1
ATOM 631 N N . PHE A 1 83 ? 8.977 23.188 5.25 1 98.06 83 PHE A N 1
ATOM 632 C CA . PHE A 1 83 ? 8.031 22.969 4.164 1 98.06 83 PHE A CA 1
ATOM 633 C C . PHE A 1 83 ? 7.152 21.75 4.441 1 98.06 83 PHE A C 1
ATOM 635 O O . PHE A 1 83 ? 7.508 20.891 5.258 1 98.06 83 PHE A O 1
ATOM 642 N N . VAL A 1 84 ? 5.961 21.766 3.865 1 96.62 84 VAL A N 1
ATOM 643 C CA . VAL A 1 84 ? 4.984 20.688 3.785 1 96.62 84 VAL A CA 1
ATOM 644 C C . VAL A 1 84 ? 4.832 20.234 2.334 1 96.62 84 VAL A C 1
ATOM 646 O O . VAL A 1 84 ? 4.801 21.062 1.42 1 96.62 84 VAL A O 1
ATOM 649 N N . ARG A 1 85 ? 4.871 18.953 2.164 1 94.69 85 ARG A N 1
ATOM 650 C CA . ARG A 1 85 ? 4.621 18.453 0.815 1 94.69 85 ARG A CA 1
ATOM 651 C C . ARG A 1 85 ? 3.186 18.734 0.384 1 94.69 85 ARG A C 1
ATOM 653 O O . ARG A 1 85 ? 2.238 18.375 1.086 1 94.69 85 ARG A O 1
ATOM 660 N N . PRO A 1 86 ? 3.045 19.359 -0.762 1 90.56 86 PRO A N 1
ATOM 661 C CA . PRO A 1 86 ? 1.678 19.438 -1.284 1 90.56 86 PRO A CA 1
ATOM 662 C C . PRO A 1 86 ? 1.085 18.062 -1.578 1 90.56 86 PRO A C 1
ATOM 664 O O . PRO A 1 86 ? 1.729 17.234 -2.227 1 90.56 86 PRO A O 1
ATOM 667 N N . PRO A 1 87 ? -0.138 17.828 -1.153 1 83.19 87 PRO A N 1
ATOM 668 C CA . PRO A 1 87 ? -0.732 16.5 -1.286 1 83.19 87 PRO A CA 1
ATOM 669 C C . PRO A 1 87 ? -0.813 16.031 -2.736 1 83.19 87 PRO A C 1
ATOM 671 O O . PRO A 1 87 ? -0.759 14.836 -3.006 1 83.19 87 PRO A O 1
ATOM 674 N N . GLN A 1 88 ? -0.876 16.953 -3.633 1 82.44 88 GLN A N 1
ATOM 675 C CA . GLN A 1 88 ? -1.085 16.594 -5.031 1 82.44 88 GLN A CA 1
ATOM 676 C C . GLN A 1 88 ? 0.22 16.156 -5.684 1 82.44 88 GLN A C 1
ATOM 678 O O . GLN A 1 88 ? 0.211 15.602 -6.785 1 82.44 88 GLN A O 1
ATOM 683 N N . LEU A 1 89 ? 1.338 16.422 -5.051 1 87.38 89 LEU A N 1
ATOM 684 C CA . LEU A 1 89 ? 2.627 16 -5.582 1 87.38 89 LEU A CA 1
ATOM 685 C C . LEU A 1 89 ? 2.973 14.594 -5.102 1 87.38 89 LEU A C 1
ATOM 687 O O . LEU A 1 89 ? 3.324 14.398 -3.938 1 87.38 89 LEU A O 1
ATOM 691 N N . ALA A 1 90 ? 2.959 13.664 -6.012 1 83.69 90 ALA A N 1
ATOM 692 C CA . ALA A 1 90 ? 3.041 12.25 -5.641 1 83.69 90 ALA A CA 1
ATOM 693 C C . ALA A 1 90 ? 4.383 11.656 -6.055 1 83.69 90 ALA A C 1
ATOM 695 O O . ALA A 1 90 ? 4.719 10.531 -5.664 1 83.69 90 ALA A O 1
ATOM 696 N N . LYS A 1 91 ? 5.211 12.391 -6.777 1 87.25 91 LYS A N 1
ATOM 697 C CA . LYS A 1 91 ? 6.469 11.867 -7.301 1 87.25 91 LYS A CA 1
ATOM 698 C C . LYS A 1 91 ? 7.656 12.672 -6.777 1 87.25 91 LYS A C 1
ATOM 700 O O . LYS A 1 91 ? 8.25 13.469 -7.512 1 87.25 91 LYS A O 1
ATOM 705 N N . PRO A 1 92 ? 8.125 12.305 -5.605 1 92.44 92 PRO A N 1
ATOM 706 C CA . PRO A 1 92 ? 9.148 13.125 -4.957 1 92.44 92 PRO A CA 1
ATOM 707 C C . PRO A 1 92 ? 10.406 13.266 -5.805 1 92.44 92 PRO A C 1
ATOM 709 O O . PRO A 1 92 ? 11.008 14.344 -5.844 1 92.44 92 PRO A O 1
ATOM 712 N N . LYS A 1 93 ? 10.789 12.25 -6.562 1 90 93 LYS A N 1
ATOM 713 C CA . LYS A 1 93 ? 12.031 12.297 -7.34 1 90 93 LYS A CA 1
ATOM 714 C C . LYS A 1 93 ? 11.984 13.398 -8.391 1 90 93 LYS A C 1
ATOM 716 O O . LYS A 1 93 ? 12.977 14.086 -8.617 1 90 93 LYS A O 1
ATOM 721 N N . THR A 1 94 ? 10.789 13.539 -8.891 1 91.81 94 THR A N 1
ATOM 722 C CA . THR A 1 94 ? 10.648 14.531 -9.945 1 91.81 94 THR A CA 1
ATOM 723 C C . THR A 1 94 ? 10.141 15.859 -9.383 1 91.81 94 THR A C 1
ATOM 725 O O . THR A 1 94 ? 10.57 16.922 -9.828 1 91.81 94 THR A O 1
ATOM 728 N N . ASP A 1 95 ? 9.359 15.781 -8.359 1 95.06 95 ASP A N 1
ATOM 729 C CA . ASP A 1 95 ? 8.625 16.969 -7.941 1 95.06 95 ASP A CA 1
ATOM 730 C C . ASP A 1 95 ? 9.375 17.703 -6.828 1 95.06 95 ASP A C 1
ATOM 732 O O . ASP A 1 95 ? 9.219 18.922 -6.664 1 95.06 95 ASP A O 1
ATOM 736 N N . MET A 1 96 ? 10.234 16.984 -6.039 1 95.94 96 MET A N 1
ATOM 737 C CA . MET A 1 96 ? 10.727 17.609 -4.816 1 95.94 96 MET A CA 1
ATOM 738 C C . MET A 1 96 ? 12.25 17.562 -4.754 1 95.94 96 MET A C 1
ATOM 740 O O . MET A 1 96 ? 12.875 18.469 -4.191 1 95.94 96 MET A O 1
ATOM 744 N N . TYR A 1 97 ? 12.883 16.562 -5.371 1 97.62 97 TYR A N 1
ATOM 745 C CA . TYR A 1 97 ? 14.32 16.375 -5.238 1 97.62 97 TYR A CA 1
ATOM 746 C C . TYR A 1 97 ? 15.086 17.562 -5.797 1 97.62 97 TYR A C 1
ATOM 748 O O . TYR A 1 97 ? 16.062 18.031 -5.195 1 97.62 97 TYR A O 1
ATOM 756 N N . PRO A 1 98 ? 14.68 18.109 -6.949 1 97.44 98 PRO A N 1
ATOM 757 C CA . PRO A 1 98 ? 15.398 19.297 -7.449 1 97.44 98 PRO A CA 1
ATOM 758 C C . PRO A 1 98 ? 15.438 20.438 -6.438 1 97.44 98 PRO A C 1
ATOM 760 O O . PRO A 1 98 ? 16.453 21.125 -6.32 1 97.44 98 PRO A O 1
ATOM 763 N N . PHE A 1 99 ? 14.383 20.656 -5.746 1 98.31 99 PHE A N 1
ATOM 764 C CA . PHE A 1 99 ? 14.328 21.672 -4.707 1 98.31 99 PHE A CA 1
ATOM 765 C C . PHE A 1 99 ? 15.297 21.344 -3.576 1 98.31 99 PHE A C 1
ATOM 767 O O . PHE A 1 99 ? 16 22.234 -3.08 1 98.31 99 PHE A O 1
ATOM 774 N N . LEU A 1 100 ? 15.352 20.078 -3.178 1 98.62 100 LEU A N 1
ATOM 775 C CA . LEU A 1 100 ? 16.25 19.656 -2.109 1 98.62 100 LEU A CA 1
ATOM 776 C C . LEU A 1 100 ? 17.703 19.859 -2.51 1 98.62 100 LEU A C 1
ATOM 778 O O . LEU A 1 100 ? 18.531 20.266 -1.683 1 98.62 100 LEU A O 1
ATOM 782 N N . ASP A 1 101 ? 17.984 19.625 -3.742 1 98.06 101 ASP A N 1
ATOM 783 C CA . ASP A 1 101 ? 19.328 19.891 -4.246 1 98.06 101 ASP A CA 1
ATOM 784 C C . ASP A 1 101 ? 19.672 21.375 -4.145 1 98.06 101 ASP A C 1
ATOM 786 O O . ASP A 1 101 ? 20.812 21.734 -3.842 1 98.06 101 ASP A O 1
ATOM 790 N N . ALA A 1 102 ? 18.688 22.188 -4.453 1 98.5 102 ALA A N 1
ATOM 791 C CA . ALA A 1 102 ? 18.891 23.625 -4.359 1 98.5 102 ALA A CA 1
ATOM 792 C C . ALA A 1 102 ? 19.188 24.047 -2.924 1 98.5 102 ALA A C 1
ATOM 794 O O . ALA A 1 102 ? 19.953 24.984 -2.691 1 98.5 102 ALA A O 1
ATOM 795 N N . LEU A 1 103 ? 18.578 23.375 -1.942 1 98.75 103 LEU A N 1
ATOM 796 C CA . LEU A 1 103 ? 18.859 23.688 -0.541 1 98.75 103 LEU A CA 1
ATOM 797 C C . LEU A 1 103 ? 20.328 23.469 -0.219 1 98.75 103 LEU A C 1
ATOM 799 O O . LEU A 1 103 ? 20.922 24.266 0.514 1 98.75 103 LEU A O 1
ATOM 803 N N . VAL A 1 104 ? 20.891 22.406 -0.758 1 98.44 104 VAL A N 1
ATOM 804 C CA . VAL A 1 104 ? 22.297 22.109 -0.548 1 98.44 104 VAL A CA 1
ATOM 805 C C . VAL A 1 104 ? 23.156 23.219 -1.14 1 98.44 104 VAL A C 1
ATOM 807 O O . VAL A 1 104 ? 24.062 23.734 -0.477 1 98.44 104 VAL A O 1
ATOM 810 N N . ARG A 1 105 ? 22.844 23.641 -2.322 1 98.12 105 ARG A N 1
ATOM 811 C CA . ARG A 1 105 ? 23.609 24.641 -3.031 1 98.12 105 ARG A CA 1
ATOM 812 C C . ARG A 1 105 ? 23.594 25.969 -2.279 1 98.12 105 ARG A C 1
ATOM 814 O O . ARG A 1 105 ? 24.562 26.75 -2.34 1 98.12 105 ARG A O 1
ATOM 821 N N . HIS A 1 106 ? 22.547 26.219 -1.575 1 98.44 106 HIS A N 1
ATOM 822 C CA . HIS A 1 106 ? 22.406 27.5 -0.892 1 98.44 106 HIS A CA 1
ATOM 823 C C . HIS A 1 106 ? 22.891 27.422 0.547 1 98.44 106 HIS A C 1
ATOM 825 O O . HIS A 1 106 ? 22.797 28.391 1.299 1 98.44 106 HIS A O 1
ATOM 831 N N . GLY A 1 107 ? 23.375 26.234 0.971 1 98.19 107 GLY A N 1
ATOM 832 C CA . GLY A 1 107 ? 23.953 26.078 2.295 1 98.19 107 GLY A CA 1
ATOM 833 C C . GLY A 1 107 ? 22.938 26.219 3.412 1 98.19 107 GLY A C 1
ATOM 834 O O . GLY A 1 107 ? 23.219 26.844 4.438 1 98.19 107 GLY A O 1
ATOM 835 N N . ILE A 1 108 ? 21.766 25.75 3.219 1 98.69 108 ILE A N 1
ATOM 836 C CA . ILE A 1 108 ? 20.719 25.812 4.223 1 98.69 108 ILE A CA 1
ATOM 837 C C . ILE A 1 108 ? 21.188 25.125 5.508 1 98.69 108 ILE A C 1
ATOM 839 O O . ILE A 1 108 ? 21.719 24.016 5.469 1 98.69 108 ILE A O 1
ATOM 843 N N . LYS A 1 109 ? 20.922 25.781 6.574 1 98.5 109 LYS A N 1
ATOM 844 C CA . LYS A 1 109 ? 21.484 25.328 7.852 1 98.5 109 LYS A CA 1
ATOM 845 C C . LYS A 1 109 ? 20.531 24.375 8.562 1 98.5 109 LYS A C 1
ATOM 847 O O . LYS A 1 109 ? 20.922 23.656 9.484 1 98.5 109 LYS A O 1
ATOM 852 N N . GLN A 1 110 ? 19.234 24.375 8.195 1 98.81 110 GLN A N 1
ATOM 853 C CA . GLN A 1 110 ? 18.25 23.438 8.711 1 98.81 110 GLN A CA 1
ATOM 854 C C . GLN A 1 110 ? 17.031 23.375 7.797 1 98.81 110 GLN A C 1
ATOM 856 O O . GLN A 1 110 ? 16.5 24.406 7.375 1 98.81 110 GLN A O 1
ATOM 861 N N . VAL A 1 111 ? 16.625 22.219 7.539 1 98.81 111 VAL A N 1
ATOM 862 C CA . VAL A 1 111 ? 15.352 21.969 6.883 1 98.81 111 VAL A CA 1
ATOM 863 C C . VAL A 1 111 ? 14.391 21.297 7.859 1 98.81 111 VAL A C 1
ATOM 865 O O . VAL A 1 111 ? 14.727 20.281 8.477 1 98.81 111 VAL A O 1
ATOM 868 N N . VAL A 1 112 ? 13.258 21.891 8.117 1 98.94 112 VAL A N 1
ATOM 869 C CA . VAL A 1 112 ? 12.18 21.297 8.891 1 98.94 112 VAL A CA 1
ATOM 870 C C . VAL A 1 112 ? 11.078 20.797 7.949 1 98.94 112 VAL A C 1
ATOM 872 O O . VAL A 1 112 ? 10.469 21.594 7.23 1 98.94 112 VAL A O 1
ATOM 875 N N . PHE A 1 113 ? 10.875 19.516 7.891 1 98.81 113 PHE A N 1
ATOM 876 C CA . PHE A 1 113 ? 9.93 18.875 6.992 1 98.81 113 PHE A CA 1
ATOM 877 C C . PHE A 1 113 ? 8.82 18.188 7.777 1 98.81 113 PHE A C 1
ATOM 879 O O . PHE A 1 113 ? 9.086 17.422 8.703 1 98.81 113 PHE A O 1
ATOM 886 N N . VAL A 1 114 ? 7.586 18.484 7.426 1 98.75 114 VAL A N 1
ATOM 887 C CA . VAL A 1 114 ? 6.441 17.812 8.031 1 98.75 114 VAL A CA 1
ATOM 888 C C . VAL A 1 114 ? 6.203 16.469 7.332 1 98.75 114 VAL A C 1
ATOM 890 O O . VAL A 1 114 ? 5.758 16.438 6.184 1 98.75 114 VAL A O 1
ATOM 893 N N . SER A 1 115 ? 6.477 15.453 8.031 1 98 115 SER A N 1
ATOM 894 C CA . SER A 1 115 ? 6.348 14.086 7.547 1 98 115 SER A CA 1
ATOM 895 C C . SER A 1 115 ? 5.086 13.422 8.094 1 98 115 SER A C 1
ATOM 897 O O . SER A 1 115 ? 4.016 14.031 8.109 1 98 115 SER A O 1
ATOM 899 N N . LEU A 1 116 ? 5.168 12.133 8.289 1 95.38 116 LEU A N 1
ATOM 900 C CA . LEU A 1 116 ? 4.004 11.375 8.742 1 95.38 116 LEU A CA 1
ATOM 901 C C . LEU A 1 116 ? 4.359 10.5 9.938 1 95.38 116 LEU A C 1
ATOM 903 O O . LEU A 1 116 ? 5.457 9.945 10 1 95.38 116 LEU A O 1
ATOM 907 N N . LEU A 1 117 ? 3.402 10.367 10.82 1 95.62 117 LEU A N 1
ATOM 908 C CA . LEU A 1 117 ? 3.547 9.398 11.891 1 95.62 117 LEU A CA 1
ATOM 909 C C . LEU A 1 117 ? 3.648 7.98 11.336 1 95.62 117 LEU A C 1
ATOM 911 O O . LEU A 1 117 ? 2.838 7.578 10.492 1 95.62 117 LEU A O 1
ATOM 915 N N . GLY A 1 118 ? 4.684 7.27 11.688 1 91.94 118 GLY A N 1
ATOM 916 C CA . GLY A 1 118 ? 4.855 5.895 11.234 1 91.94 118 GLY A CA 1
ATOM 917 C C . GLY A 1 118 ? 5.523 5.789 9.883 1 91.94 118 GLY A C 1
ATOM 918 O O . GLY A 1 118 ? 5.605 4.699 9.305 1 91.94 118 GLY A O 1
ATOM 919 N N . VAL A 1 119 ? 6.023 6.82 9.359 1 92.69 119 VAL A N 1
ATOM 920 C CA . VAL A 1 119 ? 6.598 6.883 8.016 1 92.69 119 VAL A CA 1
ATOM 921 C C . VAL A 1 119 ? 7.754 5.891 7.902 1 92.69 119 VAL A C 1
ATOM 923 O O . VAL A 1 119 ? 8.008 5.344 6.824 1 92.69 119 VAL A O 1
ATOM 926 N N . GLU A 1 120 ? 8.43 5.555 8.992 1 89.12 120 GLU A N 1
ATOM 927 C CA . GLU A 1 120 ? 9.578 4.652 8.992 1 89.12 120 GLU A CA 1
ATOM 928 C C . GLU A 1 120 ? 9.164 3.232 8.617 1 89.12 120 GLU A C 1
ATOM 930 O O . GLU A 1 120 ? 9.992 2.438 8.172 1 89.12 120 GLU A O 1
ATOM 935 N N . HIS A 1 121 ? 7.922 3.039 8.75 1 81.38 121 HIS A N 1
ATOM 936 C CA . HIS A 1 121 ? 7.43 1.697 8.453 1 81.38 121 HIS A CA 1
ATOM 937 C C . HIS A 1 121 ? 6.746 1.646 7.094 1 81.38 121 HIS A C 1
ATOM 939 O O . HIS A 1 121 ? 6.234 0.599 6.691 1 81.38 121 HIS A O 1
ATOM 945 N N . ASN A 1 122 ? 6.766 2.756 6.438 1 81.75 122 ASN A N 1
ATOM 946 C CA . ASN A 1 122 ? 6.094 2.852 5.148 1 81.75 122 ASN A CA 1
ATOM 947 C C . ASN A 1 122 ? 7.008 3.449 4.082 1 81.75 122 ASN A C 1
ATOM 949 O O . ASN A 1 122 ? 6.82 4.598 3.67 1 81.75 122 ASN A O 1
ATOM 953 N N . PRO A 1 123 ? 7.836 2.684 3.539 1 79.31 123 PRO A N 1
ATOM 954 C CA . PRO A 1 123 ? 8.844 3.205 2.615 1 79.31 123 PRO A CA 1
ATOM 955 C C . PRO A 1 123 ? 8.242 3.695 1.301 1 79.31 123 PRO A C 1
ATOM 957 O O . PRO A 1 123 ? 8.906 4.41 0.542 1 79.31 123 PRO A O 1
ATOM 960 N N . MET A 1 124 ? 7.031 3.436 1.076 1 75.75 124 MET A N 1
ATOM 961 C CA . MET A 1 124 ? 6.418 3.783 -0.202 1 75.75 124 MET A CA 1
ATOM 962 C C . MET A 1 124 ? 5.871 5.207 -0.173 1 75.75 124 MET A C 1
ATOM 964 O O . MET A 1 124 ? 5.574 5.781 -1.222 1 75.75 124 MET A O 1
ATOM 968 N N . THR A 1 125 ? 5.75 5.711 0.939 1 85.5 125 THR A N 1
ATOM 969 C CA . THR A 1 125 ? 5.156 7.043 1.016 1 85.5 125 THR A CA 1
ATOM 970 C C . THR A 1 125 ? 6.121 8.102 0.486 1 85.5 125 THR A C 1
ATOM 972 O O . THR A 1 125 ? 7.332 8 0.697 1 85.5 125 THR A O 1
ATOM 975 N N . PRO A 1 126 ? 5.555 9.102 -0.19 1 91.19 126 PRO A N 1
ATOM 976 C CA . PRO A 1 126 ? 6.406 10.211 -0.622 1 91.19 126 PRO A CA 1
ATOM 977 C C . PRO A 1 126 ? 7.199 10.828 0.528 1 91.19 126 PRO A C 1
ATOM 979 O O . PRO A 1 126 ? 8.359 11.195 0.354 1 91.19 126 PRO A O 1
ATOM 982 N N . HIS A 1 127 ? 6.613 10.859 1.656 1 96.44 127 HIS A N 1
ATOM 983 C CA . HIS A 1 127 ? 7.258 11.461 2.816 1 96.44 127 HIS A CA 1
ATOM 984 C C . HIS A 1 127 ? 8.508 10.688 3.217 1 96.44 127 HIS A C 1
ATOM 986 O O . HIS A 1 127 ? 9.539 11.289 3.535 1 96.44 127 HIS A O 1
ATOM 992 N N . HIS A 1 128 ? 8.398 9.391 3.148 1 94.38 128 HIS A N 1
ATOM 993 C CA . HIS A 1 128 ? 9.562 8.57 3.459 1 94.38 128 HIS A CA 1
ATOM 994 C C . HIS A 1 128 ? 10.711 8.852 2.492 1 94.38 128 HIS A C 1
ATOM 996 O O . HIS A 1 128 ? 11.859 9.016 2.914 1 94.38 128 HIS A O 1
ATOM 1002 N N . LYS A 1 129 ? 10.414 8.922 1.274 1 93.25 129 LYS A N 1
ATOM 1003 C CA . LYS A 1 129 ? 11.414 9.172 0.239 1 93.25 129 LYS A CA 1
ATOM 1004 C C . LYS A 1 129 ? 12.062 10.539 0.421 1 93.25 129 LYS A C 1
ATOM 1006 O O . LYS A 1 129 ? 13.273 10.688 0.251 1 93.25 129 LYS A O 1
ATOM 1011 N N . ILE A 1 130 ? 11.266 11.469 0.767 1 97.56 130 ILE A N 1
ATOM 1012 C CA . ILE A 1 130 ? 11.766 12.82 0.985 1 97.56 130 ILE A CA 1
ATOM 1013 C C . ILE A 1 130 ? 12.703 12.836 2.188 1 97.56 130 ILE A C 1
ATOM 1015 O O . ILE A 1 130 ? 13.789 13.406 2.125 1 97.56 130 ILE A O 1
ATOM 1019 N N . GLU A 1 131 ? 12.312 12.188 3.289 1 98.25 131 GLU A N 1
ATOM 1020 C CA . GLU A 1 131 ? 13.195 12.07 4.445 1 98.25 131 GLU A CA 1
ATOM 1021 C C . GLU A 1 131 ? 14.539 11.461 4.055 1 98.25 131 GLU A C 1
ATOM 1023 O O . GLU A 1 131 ? 15.594 11.992 4.41 1 98.25 131 GLU A O 1
ATOM 1028 N N . LYS A 1 132 ? 14.484 10.414 3.301 1 96.56 132 LYS A N 1
ATOM 1029 C CA . LYS A 1 132 ? 15.703 9.695 2.939 1 96.56 132 LYS A CA 1
ATOM 1030 C C . LYS A 1 132 ? 16.609 10.547 2.053 1 96.56 132 LYS A C 1
ATOM 1032 O O . LYS A 1 132 ? 17.828 10.523 2.201 1 96.56 132 LYS A O 1
ATOM 1037 N N . ARG A 1 133 ? 16 11.242 1.146 1 97.56 133 ARG A N 1
ATOM 1038 C CA . ARG A 1 133 ? 16.781 12.117 0.274 1 97.56 133 ARG A CA 1
ATOM 1039 C C . ARG A 1 133 ? 17.453 13.227 1.073 1 97.56 133 ARG A C 1
ATOM 1041 O O . ARG A 1 133 ? 18.625 13.539 0.84 1 97.56 133 ARG A O 1
ATOM 1048 N N . ILE A 1 134 ? 16.75 13.789 1.975 1 98.69 134 ILE A N 1
ATOM 1049 C CA . ILE A 1 134 ? 17.297 14.844 2.828 1 98.69 134 ILE A CA 1
ATOM 1050 C C . ILE A 1 134 ? 18.5 14.305 3.6 1 98.69 134 ILE A C 1
ATOM 1052 O O . ILE A 1 134 ? 19.547 14.945 3.646 1 98.69 134 ILE A O 1
ATOM 1056 N N . GLU A 1 135 ? 18.375 13.133 4.176 1 98.38 135 GLU A N 1
ATOM 1057 C CA . GLU A 1 135 ? 19.453 12.484 4.902 1 98.38 135 GLU A CA 1
ATOM 1058 C C . GLU A 1 135 ? 20.641 12.203 3.986 1 98.38 135 GLU A C 1
ATOM 1060 O O . GLU A 1 135 ? 21.781 12.461 4.352 1 98.38 135 GLU A O 1
ATOM 1065 N N . ALA A 1 136 ? 20.344 11.734 2.822 1 97.44 136 ALA A N 1
ATOM 1066 C CA . ALA A 1 136 ? 21.375 11.352 1.871 1 97.44 136 ALA A CA 1
ATOM 1067 C C . ALA A 1 136 ? 22.188 12.57 1.42 1 97.44 136 ALA A C 1
ATOM 1069 O O . ALA A 1 136 ? 23.375 12.469 1.148 1 97.44 136 ALA A O 1
ATOM 1070 N N . LEU A 1 137 ? 21.562 13.695 1.321 1 98.31 137 LEU A N 1
ATOM 1071 C CA . LEU A 1 137 ? 22.188 14.93 0.874 1 98.31 137 LEU A CA 1
ATOM 1072 C C . LEU A 1 137 ? 23.016 15.555 1.992 1 98.31 137 LEU A C 1
ATOM 1074 O O . LEU A 1 137 ? 23.75 16.516 1.763 1 98.31 137 LEU A O 1
ATOM 1078 N N . GLY A 1 138 ? 22.859 15.039 3.186 1 98.25 138 GLY A N 1
ATOM 1079 C CA . GLY A 1 138 ? 23.578 15.578 4.324 1 98.25 138 GLY A CA 1
ATOM 1080 C C . GLY A 1 138 ? 23.016 16.891 4.828 1 98.25 138 GLY A C 1
ATOM 1081 O O . GLY A 1 138 ? 23.688 17.641 5.535 1 98.25 138 GLY A O 1
ATOM 1082 N N . LEU A 1 139 ? 21.812 17.234 4.445 1 98.62 139 LEU A N 1
ATOM 1083 C CA . LEU A 1 139 ? 21.172 18.438 4.953 1 98.62 139 LEU A CA 1
ATOM 1084 C C . LEU A 1 139 ? 20.875 18.297 6.441 1 98.62 139 LEU A C 1
ATOM 1086 O O . LEU A 1 139 ? 20.328 17.281 6.883 1 98.62 139 LEU A O 1
ATOM 1090 N N . PRO A 1 140 ? 21.266 19.328 7.242 1 98.75 140 PRO A N 1
ATOM 1091 C CA . PRO A 1 140 ? 20.734 19.312 8.609 1 98.75 140 PRO A CA 1
ATOM 1092 C C . PRO A 1 140 ? 19.219 19.375 8.648 1 98.75 140 PRO A C 1
ATOM 1094 O O . PRO A 1 140 ? 18.609 20.156 7.914 1 98.75 140 PRO A O 1
ATOM 1097 N N . TYR A 1 141 ? 18.625 18.484 9.445 1 98.88 141 TYR A N 1
ATOM 1098 C CA . TYR A 1 141 ? 17.172 18.391 9.328 1 98.88 141 TYR A CA 1
ATOM 1099 C C . TYR A 1 141 ? 16.516 18.25 10.695 1 98.88 141 TYR A C 1
ATOM 1101 O O . TYR A 1 141 ? 17.203 17.969 11.688 1 98.88 141 TYR A O 1
ATOM 1109 N N . THR A 1 142 ? 15.258 18.547 10.781 1 98.94 142 THR A N 1
ATOM 1110 C CA . THR A 1 142 ? 14.281 18.078 11.75 1 98.94 142 THR A CA 1
ATOM 1111 C C . THR A 1 142 ? 13.016 17.594 11.047 1 98.94 142 THR A C 1
ATOM 1113 O O . THR A 1 142 ? 12.43 18.328 10.234 1 98.94 142 THR A O 1
ATOM 1116 N N . PHE A 1 143 ? 12.664 16.344 11.289 1 98.94 143 PHE A N 1
ATOM 1117 C CA . PHE A 1 143 ? 11.398 15.836 10.766 1 98.94 143 PHE A CA 1
ATOM 1118 C C . PHE A 1 143 ? 10.312 15.891 11.828 1 98.94 143 PHE A C 1
ATOM 1120 O O . PHE A 1 143 ? 10.516 15.461 12.961 1 98.94 143 PHE A O 1
ATOM 1127 N N . ILE A 1 144 ? 9.203 16.5 11.484 1 98.94 144 ILE A N 1
ATOM 1128 C CA . ILE A 1 144 ? 8.008 16.469 12.32 1 98.94 144 ILE A CA 1
ATOM 1129 C C . ILE A 1 144 ? 7.016 15.461 11.758 1 98.94 144 ILE A C 1
ATOM 1131 O O . ILE A 1 144 ? 6.582 15.57 10.609 1 98.94 144 ILE A O 1
ATOM 1135 N N . ARG A 1 145 ? 6.703 14.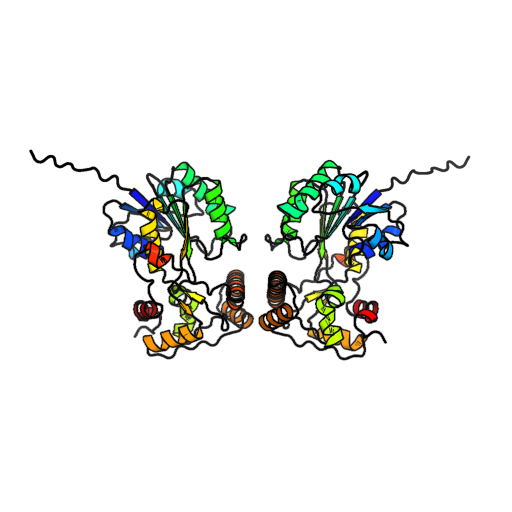477 12.516 1 98.69 145 ARG A N 1
ATOM 1136 C CA . ARG A 1 145 ? 5.809 13.398 12.117 1 98.69 145 ARG A CA 1
ATOM 1137 C C . ARG A 1 145 ? 4.504 13.453 12.906 1 98.69 145 ARG A C 1
ATOM 1139 O O . ARG A 1 145 ? 4.348 12.758 13.906 1 98.69 145 ARG A O 1
ATOM 1146 N N . PRO A 1 146 ? 3.57 14.203 12.438 1 98.56 146 PRO A N 1
ATOM 1147 C CA . PRO A 1 146 ? 2.324 14.414 13.172 1 98.56 146 PRO A CA 1
ATOM 1148 C C . PRO A 1 146 ? 1.307 13.305 12.945 1 98.56 146 PRO A C 1
ATOM 1150 O O . PRO A 1 146 ? 1.397 12.57 11.961 1 98.56 146 PRO A O 1
ATOM 1153 N N . SER A 1 147 ? 0.387 13.188 13.969 1 97.94 147 SER A N 1
ATOM 1154 C CA . SER A 1 147 ? -0.764 12.305 13.812 1 97.94 147 SER A CA 1
ATOM 1155 C C . SER A 1 147 ? -1.854 12.969 12.977 1 97.94 147 SER A C 1
ATOM 1157 O O . SER A 1 147 ? -1.581 13.883 12.203 1 97.94 147 SER A O 1
ATOM 1159 N N . PHE A 1 148 ? -3.088 12.484 13.016 1 97.38 148 PHE A N 1
ATOM 1160 C CA . PHE A 1 148 ? -4.188 12.953 12.18 1 97.38 148 PHE A CA 1
ATOM 1161 C C . PHE A 1 148 ? -4.543 14.398 12.5 1 97.38 148 PHE A C 1
ATOM 1163 O O . PHE A 1 148 ? -4.773 14.742 13.664 1 97.38 148 PHE A O 1
ATOM 1170 N N . PHE A 1 149 ? -4.609 15.227 11.469 1 97.88 149 PHE A N 1
ATOM 1171 C CA . PHE A 1 149 ? -4.949 16.625 11.672 1 97.88 149 PHE A CA 1
ATOM 1172 C C . PHE A 1 149 ? -6.418 16.781 12.055 1 97.88 149 PHE A C 1
ATOM 1174 O O . PHE A 1 149 ? -7.301 16.297 11.344 1 97.88 149 PHE A O 1
ATOM 1181 N N . MET A 1 150 ? -6.656 17.516 13.125 1 98.56 150 MET A N 1
ATOM 1182 C CA . MET A 1 150 ? -8.031 17.859 13.477 1 98.56 150 MET A CA 1
ATOM 1183 C C . MET A 1 150 ? -8.695 18.656 12.367 1 98.56 150 MET A C 1
ATOM 1185 O O . MET A 1 150 ? -9.867 18.453 12.062 1 98.56 150 MET A O 1
ATOM 1189 N N . GLN A 1 151 ? -7.949 19.453 11.688 1 97.94 151 GLN A N 1
ATOM 1190 C CA . GLN A 1 151 ? -8.445 20.391 10.695 1 97.94 151 GLN A CA 1
ATOM 1191 C C . GLN A 1 151 ? -8.93 19.672 9.438 1 97.94 151 GLN A C 1
ATOM 1193 O O . GLN A 1 151 ? -9.602 20.266 8.594 1 97.94 151 GLN A O 1
ATOM 1198 N N . ASN A 1 152 ? -8.617 18.406 9.289 1 95.56 152 ASN A N 1
ATOM 1199 C CA . ASN A 1 152 ? -9.25 17.656 8.211 1 95.56 152 ASN A CA 1
ATOM 1200 C C . ASN A 1 152 ? -10.773 17.656 8.359 1 95.56 152 ASN A C 1
ATOM 1202 O O . ASN A 1 152 ? -11.492 17.547 7.363 1 95.56 152 ASN A O 1
ATOM 1206 N N . LEU A 1 153 ? -11.266 17.844 9.578 1 97.44 153 LEU A N 1
ATOM 1207 C CA . LEU A 1 153 ? -12.703 17.844 9.828 1 97.44 153 LEU A CA 1
ATOM 1208 C C . LEU A 1 153 ? -13.344 19.109 9.281 1 97.44 153 LEU A C 1
ATOM 1210 O O . LEU A 1 153 ? -14.484 19.078 8.805 1 97.44 153 LEU A O 1
ATOM 1214 N N . ASN A 1 154 ? -12.656 20.219 9.305 1 97.19 154 ASN A N 1
ATOM 1215 C CA . ASN A 1 154 ? -13.258 21.438 8.781 1 97.19 154 ASN A CA 1
ATOM 1216 C C . ASN A 1 154 ? -12.727 21.766 7.395 1 97.19 154 ASN A C 1
ATOM 1218 O O . ASN A 1 154 ? -12.859 22.906 6.934 1 97.19 154 ASN A O 1
ATOM 1222 N N . THR A 1 155 ? -12 20.844 6.734 1 93.75 155 THR A N 1
ATOM 1223 C CA . THR A 1 155 ? -11.586 20.969 5.34 1 93.75 155 THR A CA 1
ATOM 1224 C C . THR A 1 155 ? -12.109 19.797 4.512 1 93.75 155 THR A C 1
ATOM 1226 O O . THR A 1 155 ? -13.234 19.844 4.016 1 93.75 155 THR A O 1
ATOM 1229 N N . THR A 1 156 ? -11.469 18.656 4.578 1 89.75 156 THR A N 1
ATOM 1230 C CA . THR A 1 156 ? -11.75 17.484 3.754 1 89.75 156 THR A CA 1
ATOM 1231 C C . THR A 1 156 ? -13.141 16.938 4.062 1 89.75 156 THR A C 1
ATOM 1233 O O . THR A 1 156 ? -13.859 16.516 3.154 1 89.75 156 THR A O 1
ATOM 1236 N N . HIS A 1 157 ? -13.492 16.969 5.336 1 93.94 157 HIS A N 1
ATOM 1237 C CA . HIS A 1 157 ? -14.719 16.297 5.754 1 93.94 157 HIS A CA 1
ATOM 1238 C C . HIS A 1 157 ? -15.82 17.297 6.062 1 93.94 157 HIS A C 1
ATOM 1240 O O . HIS A 1 157 ? -16.906 16.922 6.5 1 93.94 157 HIS A O 1
ATOM 1246 N N . ARG A 1 158 ? -15.586 18.531 5.781 1 95.31 158 ARG A N 1
ATOM 1247 C CA . ARG A 1 158 ? -16.469 19.609 6.215 1 95.31 158 ARG A CA 1
ATOM 1248 C C . ARG A 1 158 ? -17.844 19.484 5.574 1 95.31 158 ARG A C 1
ATOM 1250 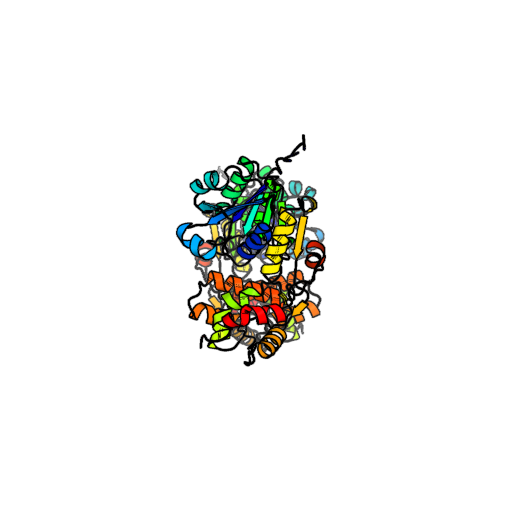O O . ARG A 1 158 ? -18.859 19.719 6.23 1 95.31 158 ARG A O 1
ATOM 1257 N N . HIS A 1 159 ? -17.859 19.125 4.316 1 93.69 159 HIS A N 1
ATOM 1258 C CA . HIS A 1 159 ? -19.109 19.094 3.568 1 93.69 159 HIS A CA 1
ATOM 1259 C C . HIS A 1 159 ? -20.141 18.203 4.258 1 93.69 159 HIS A C 1
ATOM 1261 O O . HIS A 1 159 ? -21.281 18.609 4.473 1 93.69 159 HIS A O 1
ATOM 1267 N N . ASP A 1 160 ? -19.766 17.031 4.613 1 95.25 160 ASP A N 1
ATOM 1268 C CA . ASP A 1 160 ? -20.688 16.078 5.238 1 95.25 160 ASP A CA 1
ATOM 1269 C C . ASP A 1 160 ? -21.125 16.578 6.613 1 95.25 160 ASP A C 1
ATOM 1271 O O . ASP A 1 160 ? -22.266 16.359 7.016 1 95.25 160 ASP A O 1
ATOM 1275 N N . ILE A 1 161 ? -20.219 17.203 7.309 1 97 161 ILE A N 1
ATOM 1276 C CA . ILE A 1 161 ? -20.531 17.703 8.648 1 97 161 ILE A CA 1
ATOM 1277 C C . ILE A 1 161 ? -21.547 18.844 8.555 1 97 161 ILE A C 1
ATOM 1279 O O . ILE A 1 161 ? -22.531 18.859 9.297 1 97 161 ILE A O 1
ATOM 1283 N N . VAL A 1 162 ? -21.359 19.703 7.656 1 95.81 162 VAL A N 1
ATOM 1284 C CA . VAL A 1 162 ? -22.219 20.891 7.543 1 95.81 162 VAL A CA 1
ATOM 1285 C C . VAL A 1 162 ? -23.531 20.516 6.871 1 95.81 162 VAL A C 1
ATOM 1287 O O . VAL A 1 162 ? -24.609 20.859 7.363 1 95.81 162 VAL A O 1
ATOM 1290 N N . ALA A 1 163 ? -23.469 19.766 5.777 1 94.12 163 ALA A N 1
ATOM 1291 C CA . ALA A 1 163 ? -24.641 19.5 4.953 1 94.12 163 ALA A CA 1
ATOM 1292 C C . ALA A 1 163 ? -25.484 18.375 5.555 1 94.12 163 ALA A C 1
ATOM 1294 O O . ALA A 1 163 ? -26.719 18.391 5.438 1 94.12 163 ALA A O 1
ATOM 1295 N N . HIS A 1 164 ? -24.828 17.438 6.18 1 95.19 164 HIS A N 1
ATOM 1296 C CA . HIS A 1 164 ? -25.562 16.234 6.582 1 95.19 164 HIS A CA 1
ATOM 1297 C C . HIS A 1 164 ? -25.469 16.016 8.086 1 95.19 164 HIS A C 1
ATOM 1299 O O . HIS A 1 164 ? -26.062 15.07 8.617 1 95.19 164 HIS A O 1
ATOM 1305 N N . HIS A 1 165 ? -24.703 16.859 8.773 1 97.12 165 HIS A N 1
ATOM 1306 C CA . HIS A 1 165 ? -24.469 16.703 10.203 1 97.12 165 HIS A CA 1
ATOM 1307 C C . HIS A 1 165 ? -23.969 15.297 10.531 1 97.12 165 HIS A C 1
ATOM 1309 O O . HIS A 1 165 ? -24.453 14.656 11.461 1 97.12 165 HIS A O 1
ATOM 1315 N N . ASP A 1 166 ? -23.016 14.852 9.695 1 98 166 ASP A N 1
ATOM 1316 C CA . ASP A 1 166 ? -22.516 13.492 9.836 1 98 166 ASP A CA 1
ATOM 1317 C C . ASP A 1 166 ? -21.016 13.43 9.57 1 98 166 ASP A C 1
ATOM 1319 O O . ASP A 1 166 ? -20.516 14.086 8.656 1 98 166 ASP A O 1
ATOM 1323 N N . LEU A 1 167 ? -20.328 12.695 10.445 1 98.25 167 LEU A N 1
ATOM 1324 C CA . LEU A 1 167 ? -18.969 12.266 10.117 1 98.25 167 LEU A CA 1
ATOM 1325 C C . LEU A 1 167 ? -18.984 11.055 9.195 1 98.25 167 LEU A C 1
ATOM 1327 O O . LEU A 1 167 ? -18.969 9.914 9.656 1 98.25 167 LEU A O 1
ATOM 1331 N N . PHE A 1 168 ? -18.969 11.32 7.926 1 97.88 168 PHE A N 1
ATOM 1332 C CA . PHE A 1 168 ? -18.969 10.258 6.922 1 97.88 168 PHE A CA 1
ATOM 1333 C C . PHE A 1 168 ? -17.547 9.758 6.664 1 97.88 168 PHE A C 1
ATOM 1335 O O . PHE A 1 168 ? -16.984 10.016 5.602 1 97.88 168 PHE A O 1
ATOM 1342 N N . VAL A 1 169 ? -16.922 9.102 7.609 1 97.5 169 VAL A N 1
ATOM 1343 C CA . VAL A 1 169 ? -15.547 8.617 7.617 1 97.5 169 VAL A CA 1
ATOM 1344 C C . VAL A 1 169 ? -15.539 7.109 7.852 1 97.5 169 VAL A C 1
ATOM 1346 O O . VAL A 1 169 ? -16.172 6.613 8.789 1 97.5 169 VAL A O 1
ATOM 1349 N N . PRO A 1 170 ? -14.875 6.309 7.035 1 97.62 170 PRO A N 1
ATOM 1350 C CA . PRO A 1 170 ? -14.898 4.852 7.172 1 97.62 170 PRO A CA 1
ATOM 1351 C C . PRO A 1 170 ? -13.805 4.32 8.094 1 97.62 170 PRO A C 1
ATOM 1353 O O . PRO A 1 170 ? -13.102 3.369 7.738 1 97.62 170 PRO A O 1
ATOM 1356 N N . ALA A 1 171 ? -13.766 4.812 9.312 1 97.56 171 ALA A N 1
ATOM 1357 C CA . ALA A 1 171 ? -12.719 4.418 10.258 1 97.56 171 ALA A CA 1
ATOM 1358 C C . ALA A 1 171 ? -13.203 3.295 11.172 1 97.56 171 ALA A C 1
ATOM 1360 O O . ALA A 1 171 ? -12.438 2.771 11.977 1 97.56 171 ALA A O 1
ATOM 1361 N N . GLY A 1 172 ? -14.461 2.875 11 1 96.62 172 GLY A N 1
ATOM 1362 C CA . GLY A 1 172 ? -15.008 1.851 11.875 1 96.62 172 GLY A CA 1
ATOM 1363 C C . GLY A 1 172 ? -15.008 2.254 13.336 1 96.62 172 GLY A C 1
ATOM 1364 O O . GLY A 1 172 ? -15.477 3.34 13.688 1 96.62 172 GLY A O 1
ATOM 1365 N N . ARG A 1 173 ? -14.57 1.346 14.242 1 96 173 ARG A N 1
ATOM 1366 C CA . ARG A 1 173 ? -14.562 1.611 15.68 1 96 173 ARG A CA 1
ATOM 1367 C C . ARG A 1 173 ? -13.148 1.882 16.172 1 96 173 ARG A C 1
ATOM 1369 O O . ARG A 1 173 ? -12.914 1.939 17.391 1 96 173 ARG A O 1
ATOM 1376 N N . ALA A 1 174 ? -12.242 2.025 15.234 1 96.75 174 ALA A N 1
ATOM 1377 C CA . ALA A 1 174 ? -10.836 2.188 15.602 1 96.75 174 ALA A CA 1
ATOM 1378 C C . ALA A 1 174 ? -10.586 3.561 16.219 1 96.75 174 ALA A C 1
ATOM 1380 O O . ALA A 1 174 ? -11.305 4.52 15.914 1 96.75 174 ALA A O 1
ATOM 1381 N N . ARG A 1 175 ? -9.609 3.623 17.047 1 98 175 ARG A N 1
ATOM 1382 C CA . ARG A 1 175 ? -9.195 4.895 17.641 1 98 175 ARG A CA 1
ATOM 1383 C C . ARG A 1 175 ? -8.172 5.598 16.75 1 98 175 ARG A C 1
ATOM 1385 O O . ARG A 1 175 ? -7.336 4.949 16.125 1 98 175 ARG A O 1
ATOM 1392 N N . THR A 1 176 ? -8.242 6.855 16.703 1 97.88 176 THR A N 1
ATOM 1393 C CA . THR A 1 176 ? -7.332 7.727 15.961 1 97.88 176 THR A CA 1
ATOM 1394 C C . THR A 1 176 ? -6.789 8.828 16.875 1 97.88 176 THR A C 1
ATOM 1396 O O . THR A 1 176 ? -7.551 9.484 17.578 1 97.88 176 THR A O 1
ATOM 1399 N N . SER A 1 177 ? -5.492 8.945 16.938 1 98.44 177 SER A N 1
ATOM 1400 C CA . SER A 1 177 ? -4.902 10.102 17.594 1 98.44 177 SER A CA 1
ATOM 1401 C C . SER A 1 177 ? -4.961 11.336 16.703 1 98.44 177 SER A C 1
ATOM 1403 O O . SER A 1 177 ? -4.602 11.281 15.531 1 98.44 177 SER A O 1
ATOM 1405 N N . PHE A 1 178 ? -5.477 12.414 17.266 1 98.25 178 PHE A N 1
ATOM 1406 C CA . PHE A 1 178 ? -5.617 13.664 16.547 1 98.25 178 PHE A CA 1
ATOM 1407 C C . PHE A 1 178 ? -4.629 14.703 17.062 1 98.25 178 PHE A C 1
ATOM 1409 O O . PHE A 1 178 ? -4.176 14.625 18.203 1 98.25 178 PHE A O 1
ATOM 1416 N N . ILE A 1 179 ? -4.34 15.656 16.219 1 98.81 179 ILE A N 1
ATOM 1417 C CA . ILE A 1 179 ? -3.494 16.781 16.609 1 98.81 179 ILE A CA 1
ATOM 1418 C C . ILE A 1 179 ? -3.984 18.047 15.93 1 98.81 179 ILE A C 1
ATOM 1420 O O . ILE A 1 179 ? -4.367 18.031 14.758 1 98.81 179 ILE A O 1
ATOM 1424 N N . ASP A 1 180 ? -4.031 19.109 16.688 1 98.88 180 ASP A N 1
ATOM 1425 C CA . ASP A 1 180 ? -4.328 20.438 16.141 1 98.88 180 ASP A CA 1
ATOM 1426 C C . ASP A 1 180 ? -3.154 20.969 15.328 1 98.88 180 ASP A C 1
ATOM 1428 O O . ASP A 1 180 ? -2.021 21 15.812 1 98.88 180 ASP A O 1
ATOM 1432 N N . THR A 1 181 ? -3.4 21.344 14.109 1 98.69 181 THR A N 1
ATOM 1433 C CA . THR A 1 181 ? -2.322 21.828 13.25 1 98.69 181 THR A CA 1
ATOM 1434 C C . THR A 1 181 ? -1.649 23.062 13.859 1 98.69 181 THR A C 1
ATOM 1436 O O . THR A 1 181 ? -0.474 23.312 13.602 1 98.69 181 THR A O 1
ATOM 1439 N N . ARG A 1 182 ? -2.307 23.844 14.727 1 98.62 182 ARG A N 1
ATOM 1440 C CA . ARG A 1 182 ? -1.698 24.953 15.438 1 98.62 182 ARG A CA 1
ATOM 1441 C C . ARG A 1 182 ? -0.549 24.484 16.328 1 98.62 182 ARG A C 1
ATOM 1443 O O . ARG A 1 182 ? 0.455 25.188 16.469 1 98.62 182 ARG A O 1
ATOM 1450 N N . ASP A 1 183 ? -0.76 23.297 16.844 1 98.88 183 ASP A N 1
ATOM 1451 C CA . ASP A 1 183 ? 0.305 22.719 17.641 1 98.88 183 ASP A CA 1
ATOM 1452 C C . ASP A 1 183 ? 1.488 22.297 16.781 1 98.88 183 ASP A C 1
ATOM 1454 O O . ASP A 1 183 ? 2.643 22.391 17.203 1 98.88 183 ASP A O 1
ATOM 1458 N N . ILE A 1 184 ? 1.252 21.781 15.586 1 98.88 184 ILE A N 1
ATOM 1459 C CA . ILE A 1 184 ? 2.328 21.438 14.664 1 98.88 184 ILE A CA 1
ATOM 1460 C C . ILE A 1 184 ? 3.123 22.688 14.312 1 98.88 184 ILE A C 1
ATOM 1462 O O . ILE A 1 184 ? 4.355 22.672 14.32 1 98.88 184 ILE A O 1
ATOM 1466 N N . GLY A 1 185 ? 2.383 23.797 14.008 1 98.69 185 GLY A N 1
ATOM 1467 C CA . GLY A 1 185 ? 3.041 25.062 13.766 1 98.69 185 GLY A CA 1
ATOM 1468 C C . GLY A 1 185 ? 3.902 25.531 14.922 1 98.69 185 GLY A C 1
ATOM 1469 O O . GLY A 1 185 ? 5.023 26 14.727 1 98.69 185 GLY A O 1
ATOM 1470 N N . ALA A 1 186 ? 3.398 25.391 16.141 1 98.62 186 ALA A N 1
ATOM 1471 C CA . ALA A 1 186 ? 4.137 25.781 17.344 1 98.62 186 ALA A CA 1
ATOM 1472 C C . ALA A 1 186 ? 5.395 24.938 17.5 1 98.62 186 ALA A C 1
ATOM 1474 O O . ALA A 1 186 ? 6.453 25.453 17.859 1 98.62 186 ALA A O 1
ATOM 1475 N N . VAL A 1 187 ? 5.273 23.641 17.25 1 98.88 187 VAL A N 1
ATOM 1476 C CA . VAL A 1 187 ? 6.434 22.75 17.312 1 98.88 187 VAL A CA 1
ATOM 1477 C C . VAL A 1 187 ? 7.473 23.188 16.281 1 98.88 187 VAL A C 1
ATOM 1479 O O . VAL A 1 187 ? 8.664 23.297 16.594 1 98.88 187 VAL A O 1
ATOM 1482 N N . ALA A 1 188 ? 6.988 23.438 15.07 1 98.88 188 ALA A N 1
ATOM 1483 C CA . ALA A 1 188 ? 7.887 23.875 14.008 1 98.88 188 ALA A CA 1
ATOM 1484 C C . ALA A 1 188 ? 8.633 25.141 14.406 1 98.88 188 ALA A C 1
ATOM 1486 O O . ALA A 1 188 ? 9.844 25.25 14.188 1 98.88 188 ALA A O 1
ATOM 1487 N N . ALA A 1 189 ? 7.961 26.109 15.016 1 98.56 189 ALA A N 1
ATOM 1488 C CA . ALA A 1 189 ? 8.586 27.344 15.469 1 98.56 189 ALA A CA 1
ATOM 1489 C C . ALA A 1 189 ? 9.672 27.062 16.5 1 98.56 189 ALA A C 1
ATOM 1491 O O . ALA A 1 189 ? 10.773 27.625 16.422 1 98.56 189 ALA A O 1
ATOM 1492 N N . THR A 1 190 ? 9.32 26.188 17.422 1 98.44 190 THR A N 1
ATOM 1493 C CA . THR A 1 190 ? 10.258 25.859 18.484 1 98.44 190 THR A CA 1
ATOM 1494 C C . THR A 1 190 ? 11.516 25.203 17.922 1 98.44 190 THR A C 1
ATOM 1496 O O . THR A 1 190 ? 12.633 25.609 18.25 1 98.44 190 THR A O 1
ATOM 1499 N N . VAL A 1 191 ? 11.328 24.266 17 1 98.5 191 VAL A N 1
ATOM 1500 C CA . VAL A 1 191 ? 12.469 23.469 16.547 1 98.5 191 VAL A CA 1
ATOM 1501 C C . VAL A 1 191 ? 13.336 24.312 15.609 1 98.5 191 VAL A C 1
ATOM 1503 O O . VAL A 1 191 ? 14.555 24.141 15.555 1 98.5 191 VAL A O 1
ATOM 1506 N N . LEU A 1 192 ? 12.75 25.281 14.914 1 98.38 192 LEU A N 1
ATOM 1507 C CA . LEU A 1 192 ? 13.492 26.188 14.039 1 98.38 192 LEU A CA 1
ATOM 1508 C C . LEU A 1 192 ? 14.359 27.141 14.844 1 98.38 192 LEU A C 1
ATOM 1510 O O . LEU A 1 192 ? 15.336 27.688 14.328 1 98.38 192 LEU A O 1
ATOM 1514 N N . CYS A 1 193 ? 14.062 27.359 16.109 1 96.94 193 CYS A N 1
ATOM 1515 C CA . CYS A 1 193 ? 14.742 28.359 16.906 1 96.94 193 CYS A CA 1
ATOM 1516 C C . CYS A 1 193 ? 15.633 27.719 17.969 1 96.94 193 CYS A C 1
ATOM 1518 O O . CYS A 1 193 ? 16.25 28.406 18.781 1 96.94 193 CYS A O 1
ATOM 1520 N N . ASP A 1 194 ? 15.711 26.438 18.047 1 97.25 194 ASP A N 1
ATOM 1521 C CA . ASP A 1 194 ? 16.516 25.703 19.016 1 97.25 194 ASP A CA 1
ATOM 1522 C C . ASP A 1 194 ? 17.328 24.609 18.328 1 97.25 194 ASP A C 1
ATOM 1524 O O . ASP A 1 194 ? 16.781 23.578 17.938 1 97.25 194 ASP A O 1
ATOM 1528 N N . PRO A 1 195 ? 18.609 24.781 18.203 1 97.12 195 PRO A N 1
ATOM 1529 C CA . PRO A 1 195 ? 19.469 23.859 17.453 1 97.12 195 PRO A CA 1
ATOM 1530 C C . PRO A 1 195 ? 19.516 22.469 18.062 1 97.12 195 PRO A C 1
ATOM 1532 O O . PRO A 1 195 ? 20 21.531 17.438 1 97.12 195 PRO A O 1
ATOM 1535 N N . GLN A 1 196 ? 19 22.234 19.25 1 98.25 196 GLN A N 1
ATOM 1536 C CA . GLN A 1 196 ? 19.031 20.922 19.875 1 98.25 196 GLN A CA 1
ATOM 1537 C C . GLN A 1 196 ? 18.203 19.922 19.078 1 98.25 196 GLN A C 1
ATOM 1539 O O . GLN A 1 196 ? 18.375 18.703 19.219 1 98.25 196 GLN A O 1
ATOM 1544 N N . TYR A 1 197 ? 17.344 20.469 18.25 1 98.62 197 TYR A N 1
ATOM 1545 C CA . TYR A 1 197 ? 16.406 19.594 17.562 1 98.62 197 TYR A CA 1
ATOM 1546 C C . TYR A 1 197 ? 16.953 19.188 16.188 1 98.62 197 TYR A C 1
ATOM 1548 O O . TYR A 1 197 ? 16.359 18.359 15.5 1 98.62 197 TYR A O 1
ATOM 1556 N N . ILE A 1 198 ? 18.062 19.766 15.805 1 98.62 198 ILE A N 1
ATOM 1557 C CA . ILE A 1 198 ? 18.672 19.375 14.539 1 98.62 198 ILE A CA 1
ATOM 1558 C C . ILE A 1 198 ? 19.047 17.891 14.586 1 98.62 198 ILE A C 1
ATOM 1560 O O . ILE A 1 198 ? 19.625 17.422 15.57 1 98.62 198 ILE A O 1
ATOM 1564 N N . GLY A 1 199 ? 18.641 17.109 13.609 1 98.56 199 GLY A N 1
ATOM 1565 C CA . GLY A 1 199 ? 18.906 15.688 13.508 1 98.56 199 GLY A CA 1
ATOM 1566 C C . GLY A 1 199 ? 17.812 14.82 14.102 1 98.56 199 GLY A C 1
ATOM 1567 O O . GLY A 1 199 ? 17.875 13.594 14.031 1 98.56 199 GLY A O 1
ATOM 1568 N N . GLN A 1 200 ? 16.75 15.469 14.602 1 98.56 200 GLN A N 1
ATOM 1569 C CA . GLN A 1 200 ? 15.727 14.711 15.297 1 98.56 200 GLN A CA 1
ATOM 1570 C C . GLN A 1 200 ? 14.531 14.43 14.383 1 98.56 200 GLN A C 1
ATOM 1572 O O . GLN A 1 200 ? 14.32 15.148 13.406 1 98.56 200 GLN A O 1
ATOM 1577 N N . LYS A 1 201 ? 13.852 13.359 14.656 1 98.69 201 LYS A N 1
ATOM 1578 C CA . LYS A 1 201 ? 12.578 12.945 14.078 1 98.69 201 LYS A CA 1
ATOM 1579 C C . LYS A 1 201 ? 11.492 12.859 15.148 1 98.69 201 LYS A C 1
ATOM 1581 O O . LYS A 1 201 ? 11.5 11.953 15.984 1 98.69 201 LYS A O 1
ATOM 1586 N N . LEU A 1 202 ? 10.586 13.805 15.195 1 98.81 202 LEU A N 1
ATOM 1587 C CA . LEU A 1 202 ? 9.648 13.992 16.297 1 98.81 202 LEU A CA 1
ATOM 1588 C C . LEU A 1 202 ? 8.266 13.461 15.938 1 98.81 202 LEU A C 1
ATOM 1590 O O . LEU A 1 202 ? 7.578 14.031 15.086 1 98.81 202 LEU A O 1
ATOM 1594 N N . ALA A 1 203 ? 7.914 12.375 16.562 1 98.69 203 ALA A N 1
ATOM 1595 C CA . ALA A 1 203 ? 6.535 11.898 16.469 1 98.69 203 ALA A CA 1
ATOM 1596 C C . ALA A 1 203 ? 5.625 12.656 17.422 1 98.69 203 ALA A C 1
ATOM 1598 O O . ALA A 1 203 ? 5.742 12.516 18.641 1 98.69 203 ALA A O 1
ATOM 1599 N N . ILE A 1 204 ? 4.711 13.438 16.828 1 98.81 204 ILE A N 1
ATOM 1600 C CA . ILE A 1 204 ? 3.904 14.273 17.719 1 98.81 204 ILE A CA 1
ATOM 1601 C C . ILE A 1 204 ? 2.424 13.961 17.516 1 98.81 204 ILE A C 1
ATOM 1603 O O . ILE A 1 204 ? 1.99 13.688 16.391 1 98.81 204 ILE A O 1
ATOM 1607 N N . THR A 1 205 ? 1.685 13.914 18.578 1 98.75 205 THR A N 1
ATOM 1608 C CA . THR A 1 205 ? 0.248 13.656 18.609 1 98.75 205 THR A CA 1
ATOM 1609 C C . THR A 1 205 ? -0.453 14.609 19.578 1 98.75 205 THR A C 1
ATOM 1611 O O . THR A 1 205 ? 0.202 15.375 20.281 1 98.75 205 THR A O 1
ATOM 1614 N N . GLY A 1 206 ? -1.78 14.656 19.5 1 98.19 206 GLY A N 1
ATOM 1615 C CA . GLY A 1 206 ? -2.551 15.234 20.578 1 98.19 206 GLY A CA 1
ATOM 1616 C C . GLY A 1 206 ? -2.553 14.383 21.828 1 98.19 206 GLY A C 1
ATOM 1617 O O . GLY A 1 206 ? -1.732 13.477 21.969 1 98.19 206 GLY A O 1
ATOM 1618 N N . ASP A 1 207 ? -3.422 14.734 22.703 1 96.88 207 ASP A N 1
ATOM 1619 C CA . ASP A 1 207 ? -3.348 14.156 24.047 1 96.88 207 ASP A CA 1
ATOM 1620 C C . ASP A 1 207 ? -4.152 12.859 24.125 1 96.88 207 ASP A C 1
ATOM 1622 O O . ASP A 1 207 ? -4.031 12.109 25.094 1 96.88 207 ASP A O 1
ATOM 1626 N N . GLN A 1 208 ? -4.961 12.602 23.109 1 96.38 208 GLN A N 1
ATOM 1627 C CA . GLN A 1 208 ? -5.805 11.414 23.203 1 96.38 208 GLN A CA 1
ATOM 1628 C C . GLN A 1 208 ? -6.07 10.812 21.828 1 96.38 208 GLN A C 1
ATOM 1630 O O . GLN A 1 208 ? -5.957 11.5 20.812 1 96.38 208 GLN A O 1
ATOM 1635 N N . ALA A 1 209 ? -6.301 9.523 21.844 1 98.5 209 ALA A N 1
ATOM 1636 C CA . ALA A 1 209 ? -6.887 8.828 20.688 1 98.5 209 ALA A CA 1
ATOM 1637 C C . ALA A 1 209 ? -8.391 8.656 20.875 1 98.5 209 ALA A C 1
ATOM 1639 O O . ALA A 1 209 ? -8.859 8.281 21.953 1 98.5 209 ALA A O 1
ATOM 1640 N N . LEU A 1 210 ? -9.141 9 19.812 1 98.75 210 LEU A N 1
ATOM 1641 C CA . LEU A 1 210 ? -10.594 9 19.875 1 98.75 210 LEU A CA 1
ATOM 1642 C C . LEU A 1 210 ? -11.188 8.156 18.75 1 98.75 210 LEU A C 1
ATOM 1644 O O . LEU A 1 210 ? -10.625 8.086 17.656 1 98.75 210 LEU A O 1
ATOM 1648 N N . THR A 1 211 ? -12.297 7.5 19.078 1 98.44 211 THR A N 1
ATOM 1649 C CA . THR A 1 211 ? -13.109 6.977 17.984 1 98.44 211 THR A CA 1
ATOM 1650 C C . THR A 1 211 ? -13.922 8.086 17.328 1 98.44 211 THR A C 1
ATOM 1652 O O . THR A 1 211 ? -14.156 9.133 17.953 1 98.44 211 THR A O 1
ATOM 1655 N N . TYR A 1 212 ? -14.32 7.855 16.156 1 98.44 212 TYR A N 1
ATOM 1656 C CA . TYR A 1 212 ? -15.141 8.867 15.508 1 98.44 212 TYR A CA 1
ATOM 1657 C C . TYR A 1 212 ? -16.5 8.969 16.172 1 98.44 212 TYR A C 1
ATOM 1659 O O . TYR A 1 212 ? -17.188 9.992 16.047 1 98.44 212 TYR A O 1
ATOM 1667 N N . ALA A 1 213 ? -16.969 7.949 16.859 1 98.56 213 ALA A N 1
ATOM 1668 C CA . ALA A 1 213 ? -18.172 8.062 17.688 1 98.56 213 ALA A CA 1
ATOM 1669 C C . ALA A 1 213 ? -17.969 9.07 18.812 1 98.56 213 ALA A C 1
ATOM 1671 O O . ALA A 1 213 ? -18.844 9.883 19.094 1 98.56 213 ALA A O 1
ATOM 1672 N N . GLU A 1 214 ? -16.844 8.977 19.453 1 98.69 214 GLU A N 1
ATOM 1673 C CA . GLU A 1 214 ? -16.5 9.938 20.5 1 98.69 214 GLU A CA 1
ATOM 1674 C C . GLU A 1 214 ? -16.328 11.344 19.922 1 98.69 214 GLU A C 1
ATOM 1676 O O . GLU A 1 214 ? -16.734 12.32 20.547 1 98.69 214 GLU A O 1
ATOM 1681 N N . VAL A 1 215 ? -15.703 11.438 18.75 1 98.69 215 VAL A N 1
ATOM 1682 C CA . VAL A 1 215 ? -15.562 12.711 18.047 1 98.69 215 VAL A CA 1
ATOM 1683 C C . VAL A 1 215 ? -16.938 13.328 17.812 1 98.69 215 VAL A C 1
ATOM 1685 O O . VAL A 1 215 ? -17.156 14.5 18.109 1 98.69 215 VAL A O 1
ATOM 1688 N N . ALA A 1 216 ? -17.844 12.516 17.344 1 98.69 216 ALA A N 1
ATOM 1689 C CA . ALA A 1 216 ? -19.203 12.977 17.094 1 98.69 216 ALA A CA 1
ATOM 1690 C C . ALA A 1 216 ? -19.859 13.477 18.375 1 98.69 216 ALA A C 1
ATOM 1692 O O . ALA A 1 216 ? -20.531 14.516 18.375 1 98.69 216 ALA A O 1
ATOM 1693 N N . LYS A 1 217 ? -19.656 12.766 19.406 1 98.69 217 LYS A N 1
ATOM 1694 C CA . LYS A 1 217 ? -20.219 13.141 20.703 1 98.69 217 LYS A CA 1
ATOM 1695 C C . LYS A 1 217 ? -19.672 14.492 21.172 1 98.69 217 LYS A C 1
ATOM 1697 O O . LYS A 1 217 ? -20.438 15.352 21.625 1 98.69 217 LYS A O 1
ATOM 1702 N N . ILE A 1 218 ? -18.391 14.68 21.094 1 98.69 218 ILE A N 1
ATOM 1703 C CA . ILE A 1 218 ? -17.75 15.93 21.5 1 98.69 218 ILE A CA 1
ATOM 1704 C C . ILE A 1 218 ? -18.266 17.078 20.625 1 98.69 218 ILE A C 1
ATOM 1706 O O . ILE A 1 218 ? -18.641 18.141 21.141 1 98.69 218 ILE A O 1
ATOM 1710 N N . MET A 1 219 ? -18.297 16.844 19.312 1 98.69 219 MET A N 1
ATOM 1711 C CA . MET A 1 219 ? -18.766 17.891 18.406 1 98.69 219 MET A CA 1
ATOM 1712 C C . MET A 1 219 ? -20.219 18.25 18.703 1 98.69 219 MET A C 1
ATOM 1714 O O . MET A 1 219 ? -20.578 19.438 18.719 1 98.69 219 MET A O 1
ATOM 1718 N N . THR A 1 220 ? -21.078 17.234 18.953 1 98.56 220 THR A N 1
ATOM 1719 C CA . THR A 1 220 ? -22.469 17.469 19.312 1 98.56 220 THR A CA 1
ATOM 1720 C C . THR A 1 220 ? -22.578 18.359 20.547 1 98.56 220 THR A C 1
ATOM 1722 O O . THR A 1 220 ? -23.344 19.328 20.562 1 98.56 220 THR A O 1
ATOM 1725 N N . ALA A 1 221 ? -21.797 18.016 21.516 1 98.44 221 ALA A N 1
ATOM 1726 C CA . ALA A 1 221 ? -21.828 18.75 22.781 1 98.44 221 ALA A CA 1
ATOM 1727 C C . ALA A 1 221 ? -21.375 20.203 22.594 1 98.44 221 ALA A C 1
ATOM 1729 O O . ALA A 1 221 ? -22 21.125 23.125 1 98.44 221 ALA A O 1
ATOM 1730 N N . VAL A 1 222 ? -20.344 20.469 21.875 1 98.31 222 VAL A N 1
ATOM 1731 C CA . VAL A 1 222 ? -19.75 21.797 21.734 1 98.31 222 VAL A CA 1
ATOM 1732 C C . VAL A 1 222 ? -20.578 22.641 20.766 1 98.31 222 VAL A C 1
ATOM 1734 O O . VAL A 1 222 ? -20.797 23.844 21.016 1 98.31 222 VAL A O 1
ATOM 1737 N N . LEU A 1 223 ? -21.094 22.047 19.703 1 97.44 223 LEU A N 1
ATOM 1738 C CA . LEU A 1 223 ? -21.766 22.797 18.656 1 97.44 223 LEU A CA 1
ATOM 1739 C C . LEU A 1 223 ? -23.234 22.984 18.969 1 97.44 223 LEU A C 1
ATOM 1741 O O . LEU A 1 223 ? -23.891 23.859 18.406 1 97.44 223 LEU A O 1
ATOM 1745 N N . GLY A 1 224 ? -23.797 22.156 19.797 1 96.5 224 GLY A N 1
ATOM 1746 C CA . GLY A 1 224 ? -25.203 22.266 20.156 1 96.5 224 GLY A CA 1
ATOM 1747 C C . GLY A 1 224 ? -26.125 21.703 19.094 1 96.5 224 GLY A C 1
ATOM 1748 O O . GLY A 1 224 ? -27.344 21.922 19.141 1 96.5 224 GLY A O 1
ATOM 1749 N N . VAL A 1 225 ? -25.547 21.109 18.125 1 96.25 225 VAL A N 1
ATOM 1750 C CA . VAL A 1 225 ? -26.297 20.406 17.078 1 96.25 225 VAL A CA 1
ATOM 1751 C C . VAL A 1 225 ? -25.812 18.953 17.016 1 96.25 225 VAL A C 1
ATOM 1753 O O . VAL A 1 225 ? -24.625 18.672 17.156 1 96.25 225 VAL A O 1
ATOM 1756 N N . GLN A 1 226 ? -26.766 18.094 16.766 1 97.56 226 GLN A N 1
ATOM 1757 C CA . GLN A 1 226 ? -26.391 16.688 16.734 1 97.56 226 GLN A CA 1
ATOM 1758 C C . GLN A 1 226 ? -25.5 16.375 15.547 1 97.56 226 GLN A C 1
ATOM 1760 O O . GLN A 1 226 ? -25.875 16.625 14.398 1 97.56 226 GLN A O 1
ATOM 1765 N N . ILE A 1 227 ? -24.328 15.891 15.766 1 98.25 227 ILE A N 1
ATOM 1766 C CA . ILE A 1 227 ? -23.406 15.336 14.766 1 98.25 227 ILE A CA 1
ATOM 1767 C C . ILE A 1 227 ? -23.359 13.812 14.914 1 98.25 227 ILE A C 1
ATOM 1769 O O . ILE A 1 227 ? -23.109 13.297 16 1 98.25 227 ILE A O 1
ATOM 1773 N N . THR A 1 228 ? -23.625 13.047 13.836 1 98.56 228 THR A N 1
ATOM 1774 C CA . THR A 1 228 ? -23.641 11.586 13.883 1 98.56 228 THR A CA 1
ATOM 1775 C C . THR A 1 228 ? -22.359 11.023 13.258 1 98.56 228 THR A C 1
ATOM 1777 O O . THR A 1 228 ? -21.594 11.75 12.625 1 98.56 228 THR A O 1
ATOM 1780 N N . TYR A 1 229 ? -22.047 9.867 13.555 1 98.56 229 TYR A N 1
ATOM 1781 C CA . TYR A 1 229 ? -21.062 9.031 12.891 1 98.56 229 TYR A CA 1
ATOM 1782 C C . TYR A 1 229 ? -21.719 7.824 12.227 1 98.56 229 TYR A C 1
ATOM 1784 O O . TYR A 1 229 ? -22 6.824 12.898 1 98.56 229 TYR A O 1
ATOM 1792 N N . SER A 1 230 ? -21.922 7.883 10.898 1 97.75 230 SER A N 1
ATOM 1793 C CA . SER A 1 230 ? -22.672 6.855 10.195 1 97.75 230 SER A CA 1
ATOM 1794 C C . SER A 1 230 ? -21.828 5.609 9.961 1 97.75 230 SER A C 1
ATOM 1796 O O . SER A 1 230 ? -22.344 4.547 9.625 1 97.75 230 SER A O 1
ATOM 1798 N N . ARG A 1 231 ? -20.547 5.734 10.164 1 96.19 231 ARG A N 1
ATOM 1799 C CA . ARG A 1 231 ? -19.609 4.629 10.055 1 96.19 231 ARG A CA 1
ATOM 1800 C C . ARG A 1 231 ? -19.766 3.895 8.727 1 96.19 231 ARG A C 1
ATOM 1802 O O . ARG A 1 231 ? -20.016 2.688 8.703 1 96.19 231 ARG A O 1
ATOM 1809 N N . PRO A 1 232 ? -19.641 4.617 7.59 1 97.25 232 PRO A N 1
ATOM 1810 C CA . PRO A 1 232 ? -19.766 3.938 6.297 1 97.25 232 PRO A CA 1
ATOM 1811 C C . PRO A 1 232 ? -18.703 2.867 6.09 1 97.25 232 PRO A C 1
ATOM 1813 O O . PRO A 1 232 ? -17.625 2.943 6.684 1 97.25 232 PRO A O 1
ATOM 1816 N N . SER A 1 233 ? -19.016 1.837 5.258 1 95.56 233 SER A N 1
ATOM 1817 C CA . SER A 1 233 ? -17.984 0.908 4.824 1 95.56 233 SER A CA 1
ATOM 1818 C C . SER A 1 233 ? -16.969 1.6 3.924 1 95.56 233 SER A C 1
ATOM 1820 O O . SER A 1 233 ? -17.234 2.676 3.387 1 95.56 233 SER A O 1
ATOM 1822 N N . LEU A 1 234 ? -15.805 0.968 3.777 1 96.75 234 LEU A N 1
ATOM 1823 C CA . LEU A 1 234 ? -14.766 1.494 2.9 1 96.75 234 LEU A CA 1
ATOM 1824 C C . LEU A 1 234 ? -15.281 1.654 1.476 1 96.75 234 LEU A C 1
ATOM 1826 O O . LEU A 1 234 ? -15.047 2.684 0.837 1 96.75 234 LEU A O 1
ATOM 1830 N N . LEU A 1 235 ? -16.047 0.717 1.011 1 95.06 235 LEU A N 1
ATOM 1831 C CA . LEU A 1 235 ? -16.531 0.748 -0.366 1 95.06 235 LEU A CA 1
ATOM 1832 C C . LEU A 1 235 ? -17.625 1.783 -0.533 1 95.06 235 LEU A C 1
ATOM 1834 O O . LEU A 1 235 ? -17.719 2.441 -1.572 1 95.06 235 LEU A O 1
ATOM 1838 N N . ARG A 1 236 ? -18.516 1.841 0.433 1 96.06 236 ARG A N 1
ATOM 1839 C CA . ARG A 1 236 ? -19.531 2.881 0.373 1 96.06 236 ARG A CA 1
ATOM 1840 C C . ARG A 1 236 ? -18.891 4.27 0.367 1 96.06 236 ARG A C 1
ATOM 1842 O O . ARG A 1 236 ? -19.312 5.145 -0.39 1 96.06 236 ARG A O 1
ATOM 1849 N N . PHE A 1 237 ? -17.938 4.492 1.193 1 97.25 237 PHE A N 1
ATOM 1850 C CA . PHE A 1 237 ? -17.188 5.746 1.21 1 97.25 237 PHE A CA 1
ATOM 1851 C C . PHE A 1 237 ? -16.578 6.031 -0.158 1 97.25 237 PHE A C 1
ATOM 1853 O O . PHE A 1 237 ? -16.734 7.129 -0.7 1 97.25 237 PHE A O 1
ATOM 1860 N N . ARG A 1 238 ? -15.891 5.051 -0.708 1 96.94 238 ARG A N 1
ATOM 1861 C CA . ARG A 1 238 ? -15.25 5.188 -2.014 1 96.94 238 ARG A CA 1
ATOM 1862 C C . ARG A 1 238 ? -16.266 5.602 -3.076 1 96.94 238 ARG A C 1
ATOM 1864 O O . ARG A 1 238 ? -16.047 6.566 -3.812 1 96.94 238 ARG A O 1
ATOM 1871 N N . HIS A 1 239 ? -17.391 4.934 -3.105 1 96.44 239 HIS A N 1
ATOM 1872 C CA . HIS A 1 239 ? -18.422 5.195 -4.098 1 96.44 239 HIS A CA 1
ATOM 1873 C C . HIS A 1 239 ? -18.984 6.609 -3.957 1 96.44 239 HIS A C 1
ATOM 1875 O O . HIS A 1 239 ? -19.109 7.328 -4.953 1 96.44 239 HIS A O 1
ATOM 1881 N N . THR A 1 240 ? -19.25 6.969 -2.746 1 96.44 240 THR A N 1
ATOM 1882 C CA . THR A 1 240 ? -19.844 8.273 -2.471 1 96.44 240 THR A CA 1
ATOM 1883 C C . THR A 1 240 ? -18.875 9.398 -2.859 1 96.44 240 THR A C 1
ATOM 1885 O O . THR A 1 240 ? -19.281 10.359 -3.51 1 96.44 240 THR A O 1
ATOM 1888 N N . MET A 1 241 ? -17.609 9.305 -2.488 1 95.75 241 MET A N 1
ATOM 1889 C CA . MET A 1 241 ? -16.625 10.352 -2.773 1 95.75 241 MET A CA 1
ATOM 1890 C C . MET A 1 241 ? -16.406 10.492 -4.273 1 95.75 241 MET A C 1
ATOM 1892 O O . MET A 1 241 ? -16.312 11.609 -4.785 1 95.75 241 MET A O 1
ATOM 1896 N N . ILE A 1 242 ? -16.359 9.367 -4.992 1 95.19 242 ILE A N 1
ATOM 1897 C CA . ILE A 1 242 ? -16.188 9.406 -6.441 1 95.19 242 ILE A CA 1
ATOM 1898 C C . ILE A 1 242 ? -17.406 10.039 -7.09 1 95.19 242 ILE A C 1
ATOM 1900 O O . ILE A 1 242 ? -17.281 10.867 -8 1 95.19 242 ILE A O 1
ATOM 1904 N N . ALA A 1 243 ? -18.578 9.727 -6.621 1 96.06 243 ALA A N 1
ATOM 1905 C CA . ALA A 1 243 ? -19.812 10.289 -7.145 1 96.06 243 ALA A CA 1
ATOM 1906 C C . ALA A 1 243 ? -19.859 11.805 -6.941 1 96.06 243 ALA A C 1
ATOM 1908 O O . ALA A 1 243 ? -20.484 12.523 -7.727 1 96.06 243 ALA A O 1
ATOM 1909 N N . ARG A 1 244 ? -19.172 12.336 -5.98 1 94.88 244 ARG A N 1
ATOM 1910 C CA . ARG A 1 244 ? -19.109 13.758 -5.672 1 94.88 244 ARG A CA 1
ATOM 1911 C C . ARG A 1 244 ? -18.078 14.461 -6.543 1 94.88 244 ARG A C 1
ATOM 1913 O O . ARG A 1 244 ? -17.906 15.68 -6.445 1 94.88 244 ARG A O 1
ATOM 1920 N N . GLY A 1 245 ? -17.344 13.688 -7.25 1 94 245 GLY A N 1
ATOM 1921 C CA . GLY A 1 245 ? -16.453 14.289 -8.234 1 94 245 GLY A CA 1
ATOM 1922 C C . GLY A 1 245 ? -14.992 14.273 -7.809 1 94 245 GLY A C 1
ATOM 1923 O O . GLY A 1 245 ? -14.133 14.82 -8.5 1 94 245 GLY A O 1
ATOM 1924 N N . LEU A 1 246 ? -14.68 13.641 -6.719 1 92.06 246 LEU A N 1
ATOM 1925 C CA . LEU A 1 246 ? -13.281 13.547 -6.32 1 92.06 246 LEU A CA 1
ATOM 1926 C C . LEU A 1 246 ? -12.531 12.578 -7.223 1 92.06 246 LEU A C 1
ATOM 1928 O O . LEU A 1 246 ? -13.078 11.555 -7.645 1 92.06 246 LEU A O 1
ATOM 1932 N N . PRO A 1 247 ? -11.25 12.852 -7.488 1 91 247 PRO A N 1
ATOM 1933 C CA . PRO A 1 247 ? -10.469 11.945 -8.328 1 91 247 PRO A CA 1
ATOM 1934 C C . PRO A 1 247 ? -10.344 10.547 -7.734 1 91 247 PRO A C 1
ATOM 1936 O O . PRO A 1 247 ? -10.086 10.406 -6.535 1 91 247 PRO A O 1
ATOM 1939 N N . LYS A 1 248 ? -10.477 9.555 -8.586 1 90.88 248 LYS A N 1
ATOM 1940 C CA . LYS A 1 248 ? -10.484 8.156 -8.172 1 90.88 248 LYS A CA 1
ATOM 1941 C C . LYS A 1 248 ? -9.219 7.797 -7.406 1 90.88 248 LYS A C 1
ATOM 1943 O O . LYS A 1 248 ? -9.281 7.16 -6.352 1 90.88 248 LYS A O 1
ATOM 1948 N N . ASN A 1 249 ? -8.062 8.219 -7.926 1 85 249 ASN A N 1
ATOM 1949 C CA . ASN A 1 249 ? -6.793 7.887 -7.285 1 85 249 ASN A CA 1
ATOM 1950 C C . ASN A 1 249 ? -6.695 8.484 -5.887 1 85 249 ASN A C 1
ATOM 1952 O O . ASN A 1 249 ? -6.172 7.844 -4.969 1 85 249 ASN A O 1
ATOM 1956 N N . TYR A 1 250 ? -7.184 9.633 -5.777 1 87.88 250 TYR A N 1
ATOM 1957 C CA . TYR A 1 250 ? -7.207 10.289 -4.477 1 87.88 250 TYR A CA 1
ATOM 1958 C C . TYR A 1 250 ? -8.102 9.531 -3.5 1 87.88 250 TYR A C 1
ATOM 1960 O O . TYR A 1 250 ? -7.715 9.289 -2.355 1 87.88 250 TYR A O 1
ATOM 1968 N N . VAL A 1 251 ? -9.234 9.125 -3.941 1 93 251 VAL A N 1
ATOM 1969 C CA . VAL A 1 251 ? -10.195 8.406 -3.109 1 93 251 VAL A CA 1
ATOM 1970 C C . VAL A 1 251 ? -9.617 7.055 -2.699 1 93 251 VAL A C 1
ATOM 1972 O O . VAL A 1 251 ? -9.773 6.633 -1.552 1 93 251 VAL A O 1
ATOM 1975 N N . ASN A 1 252 ? -8.938 6.414 -3.59 1 90.12 252 ASN A N 1
ATOM 1976 C CA . ASN A 1 252 ? -8.328 5.125 -3.283 1 90.12 252 ASN A CA 1
ATOM 1977 C C . ASN A 1 252 ? -7.273 5.25 -2.186 1 90.12 252 ASN A C 1
ATOM 1979 O O . ASN A 1 252 ? -7.152 4.367 -1.334 1 90.12 252 ASN A O 1
ATOM 1983 N N . VAL A 1 253 ? -6.531 6.289 -2.242 1 87.12 253 VAL A N 1
ATOM 1984 C CA . VAL A 1 253 ? -5.543 6.543 -1.201 1 87.12 253 VAL A CA 1
ATOM 1985 C C . VAL A 1 253 ? -6.242 6.746 0.14 1 87.12 253 VAL A C 1
ATOM 1987 O O . VAL A 1 253 ? -5.797 6.234 1.167 1 87.12 253 VAL A O 1
ATOM 1990 N N . MET A 1 254 ? -7.32 7.418 0.149 1 92.06 254 MET A N 1
ATOM 1991 C CA . MET A 1 254 ? -8.086 7.629 1.376 1 92.06 254 MET A CA 1
ATOM 1992 C C . MET A 1 254 ? -8.602 6.305 1.929 1 92.06 254 MET A C 1
ATOM 1994 O O . MET A 1 254 ? -8.516 6.055 3.131 1 92.06 254 MET A O 1
ATOM 1998 N N . VAL A 1 255 ? -9.094 5.523 1.034 1 95 255 VAL A N 1
ATOM 1999 C CA . VAL A 1 255 ? -9.633 4.223 1.429 1 95 255 VAL A CA 1
ATOM 2000 C C . VAL A 1 255 ? -8.531 3.393 2.086 1 95 255 VAL A C 1
ATOM 2002 O O . VAL A 1 255 ? -8.742 2.789 3.139 1 95 255 VAL A O 1
ATOM 2005 N N . MET A 1 256 ? -7.395 3.428 1.508 1 90.38 256 MET A N 1
ATOM 2006 C CA . MET A 1 256 ? -6.27 2.691 2.074 1 90.38 256 MET A CA 1
ATOM 2007 C C . MET A 1 256 ? -5.891 3.24 3.445 1 90.38 256 MET A C 1
ATOM 2009 O O . MET A 1 256 ? -5.617 2.477 4.371 1 90.38 256 MET A O 1
ATOM 2013 N N . LEU A 1 257 ? -5.895 4.492 3.531 1 90.88 257 LEU A N 1
ATOM 2014 C CA . LEU A 1 257 ? -5.582 5.137 4.801 1 90.88 257 LEU A CA 1
ATOM 2015 C C . LEU A 1 257 ? -6.559 4.703 5.887 1 90.88 257 LEU A C 1
ATOM 2017 O O . LEU A 1 257 ? -6.148 4.395 7.008 1 90.88 257 LEU A O 1
ATOM 2021 N N . TYR A 1 258 ? -7.785 4.664 5.613 1 95.44 258 TYR A N 1
ATOM 2022 C CA . TYR A 1 258 ? -8.789 4.348 6.625 1 95.44 258 TYR A CA 1
ATOM 2023 C C . TYR A 1 258 ? -8.805 2.854 6.926 1 95.44 258 TYR A C 1
ATOM 2025 O O . TYR A 1 258 ? -9.125 2.443 8.039 1 95.44 258 TYR A O 1
ATOM 2033 N N . LEU A 1 259 ? -8.453 2.021 5.914 1 94.19 259 LEU A N 1
ATOM 2034 C CA . LEU A 1 259 ? -8.258 0.61 6.23 1 94.19 259 LEU A CA 1
ATOM 2035 C C . LEU A 1 259 ? -7.148 0.429 7.262 1 94.19 259 LEU A C 1
ATOM 2037 O O . LEU A 1 259 ? -7.309 -0.323 8.227 1 94.19 259 LEU A O 1
ATOM 2041 N N . ILE A 1 260 ? -6.066 1.1 7.055 1 91.44 260 ILE A N 1
ATOM 2042 C CA . ILE A 1 260 ? -4.941 1.044 7.984 1 91.44 260 ILE A CA 1
ATOM 2043 C C . ILE A 1 260 ? -5.387 1.528 9.359 1 91.44 260 ILE A C 1
ATOM 2045 O O . ILE A 1 260 ? -5 0.956 10.383 1 91.44 260 ILE A O 1
ATOM 2049 N N . THR A 1 261 ? -6.227 2.531 9.352 1 94.69 261 THR A N 1
ATOM 2050 C CA . THR A 1 261 ? -6.809 3.031 10.594 1 94.69 261 THR A CA 1
ATOM 2051 C C . THR A 1 261 ? -7.648 1.953 11.266 1 94.69 261 THR A C 1
ATOM 2053 O O . THR A 1 261 ? -7.504 1.706 12.469 1 94.69 261 THR A O 1
ATOM 2056 N N . GLN A 1 262 ? -8.5 1.285 10.5 1 95.69 262 GLN A N 1
ATOM 2057 C CA . GLN A 1 262 ? -9.344 0.22 11.031 1 95.69 262 GLN A CA 1
ATOM 2058 C C . GLN A 1 262 ? -8.5 -0.885 11.664 1 95.69 262 GLN A C 1
ATOM 2060 O O . GLN A 1 262 ? -8.93 -1.525 12.625 1 95.69 262 GLN A O 1
ATOM 2065 N N . MET A 1 263 ? -7.363 -1 11.203 1 92.25 263 MET A N 1
ATOM 2066 C CA . MET A 1 263 ? -6.484 -2.064 11.68 1 92.25 263 MET A CA 1
ATOM 2067 C C . MET A 1 263 ? -5.73 -1.629 12.93 1 92.25 263 MET A C 1
ATOM 2069 O O . MET A 1 263 ? -4.906 -2.381 13.461 1 92.25 263 MET A O 1
ATOM 2073 N N . GLY A 1 264 ? -5.945 -0.428 13.383 1 91.75 264 GLY A N 1
ATOM 2074 C CA . GLY A 1 264 ? -5.465 0.012 14.68 1 91.75 264 GLY A CA 1
ATOM 2075 C C . GLY A 1 264 ? -4.133 0.737 14.617 1 91.75 264 GLY A C 1
ATOM 2076 O O . GLY A 1 264 ? -3.465 0.911 15.633 1 91.75 264 GLY A O 1
ATOM 2077 N N . ASN A 1 265 ? -3.752 1.203 13.453 1 90.81 265 ASN A N 1
ATOM 2078 C CA . ASN A 1 265 ? -2.41 1.75 13.289 1 90.81 265 ASN A CA 1
ATOM 2079 C C . ASN A 1 265 ? -2.381 3.252 13.555 1 90.81 265 ASN A C 1
ATOM 2081 O O . ASN A 1 265 ? -1.322 3.879 13.477 1 90.81 265 ASN A O 1
ATOM 2085 N N . ALA A 1 266 ? -3.521 3.859 13.984 1 95.25 266 ALA A N 1
ATOM 2086 C CA . ALA A 1 266 ? -3.592 5.316 14.078 1 95.25 266 ALA A CA 1
ATOM 2087 C C . ALA A 1 266 ? -3.807 5.762 15.523 1 95.25 266 ALA A C 1
ATOM 2089 O O . ALA A 1 266 ? -4.023 6.949 15.781 1 95.25 266 ALA A O 1
ATOM 2090 N N . LYS A 1 267 ? -3.654 4.867 16.5 1 96.69 267 LYS A N 1
ATOM 2091 C CA . LYS A 1 267 ? -4.105 5.156 17.859 1 96.69 267 LYS A CA 1
ATOM 2092 C C . LYS A 1 267 ? -2.949 5.641 18.734 1 96.69 267 LYS A C 1
ATOM 2094 O O . LYS A 1 267 ? -3.15 6 19.891 1 96.69 267 LYS A O 1
ATOM 2099 N N . GLU A 1 268 ? -1.742 5.633 18.266 1 96.44 268 GLU A N 1
ATOM 2100 C CA . GLU A 1 268 ? -0.582 5.945 19.094 1 96.44 268 GLU A CA 1
ATOM 2101 C C . GLU A 1 268 ? -0.661 7.367 19.641 1 96.44 268 GLU A C 1
ATOM 2103 O O . GLU A 1 268 ? -1.036 8.297 18.922 1 96.44 268 GLU A O 1
ATOM 2108 N N . VAL A 1 269 ? -0.392 7.562 20.922 1 98.19 269 VAL A N 1
ATOM 2109 C CA . VAL A 1 269 ? -0.274 8.859 21.578 1 98.19 269 VAL A CA 1
ATOM 2110 C C . VAL A 1 269 ? 1.114 9 22.203 1 98.19 269 VAL A C 1
ATOM 2112 O O . VAL A 1 269 ? 1.575 8.102 22.906 1 98.19 269 VAL A O 1
ATOM 2115 N N . THR A 1 270 ? 1.766 10.055 21.828 1 98.19 270 THR A N 1
ATOM 2116 C CA . THR A 1 270 ? 3.105 10.281 22.359 1 98.19 270 THR A CA 1
ATOM 2117 C C . THR A 1 270 ? 3.115 11.469 23.312 1 98.19 270 THR A C 1
ATOM 2119 O O . THR A 1 270 ? 2.129 12.203 23.422 1 98.19 270 THR A O 1
ATOM 2122 N N . THR A 1 271 ? 4.219 11.648 24.031 1 97.94 271 THR A N 1
ATOM 2123 C CA . THR A 1 271 ? 4.391 12.766 24.969 1 97.94 271 THR A CA 1
ATOM 2124 C C . THR A 1 271 ? 5.406 13.766 24.422 1 97.94 271 THR A C 1
ATOM 2126 O O . THR A 1 271 ? 5.887 14.625 25.156 1 97.94 271 THR A O 1
ATOM 2129 N N . THR A 1 272 ? 5.703 13.656 23.156 1 98.62 272 THR A N 1
ATOM 2130 C CA . THR A 1 272 ? 6.738 14.477 22.547 1 98.62 272 THR A CA 1
ATOM 2131 C C . THR A 1 272 ? 6.312 15.938 22.5 1 98.62 272 THR A C 1
ATOM 2133 O O . THR A 1 272 ? 7.105 16.828 22.797 1 98.62 272 THR A O 1
ATOM 2136 N N . LEU A 1 273 ? 5.039 16.203 22.125 1 98.69 273 LEU A N 1
ATOM 2137 C CA . LEU A 1 273 ? 4.562 17.562 21.938 1 98.69 273 LEU A CA 1
ATOM 2138 C C . LEU A 1 273 ? 4.664 18.375 23.234 1 98.69 273 LEU A C 1
ATOM 2140 O O . LEU A 1 273 ? 5.266 19.438 23.25 1 98.69 273 LEU A O 1
ATOM 2144 N N . PRO A 1 274 ? 4.164 17.859 24.359 1 98.56 274 PRO A N 1
ATOM 2145 C CA . PRO A 1 274 ? 4.301 18.625 25.594 1 98.56 274 PRO A CA 1
ATOM 2146 C C . PRO A 1 274 ? 5.762 18.844 26 1 98.56 274 PRO A C 1
ATOM 2148 O O . PRO A 1 274 ? 6.098 19.859 26.609 1 98.56 274 PRO A O 1
ATOM 2151 N N . LYS A 1 275 ? 6.609 17.906 25.734 1 98.38 275 LYS A N 1
ATOM 2152 C CA . LYS A 1 275 ? 8.023 18.047 26.047 1 98.38 275 LYS A CA 1
ATOM 2153 C C . LYS A 1 275 ? 8.664 19.156 25.234 1 98.38 275 LYS A C 1
ATOM 2155 O O . LYS A 1 275 ? 9.492 19.922 25.75 1 98.38 275 LYS A O 1
ATOM 2160 N N . VAL A 1 276 ? 8.273 19.281 23.984 1 98.69 276 VAL A N 1
ATOM 2161 C CA . VAL A 1 276 ? 8.844 20.281 23.078 1 98.69 276 VAL A CA 1
ATOM 2162 C C . VAL A 1 276 ? 8.258 21.656 23.391 1 98.69 276 VAL A C 1
ATOM 2164 O O . VAL A 1 276 ? 8.984 22.656 23.453 1 98.69 276 VAL A O 1
ATOM 2167 N N . LEU A 1 277 ? 6.949 21.766 23.641 1 98.38 277 LEU A N 1
ATOM 2168 C CA . LEU A 1 277 ? 6.27 23.047 23.734 1 98.38 277 LEU A CA 1
ATOM 2169 C C . LEU A 1 277 ? 6.195 23.531 25.172 1 98.38 277 LEU A C 1
ATOM 2171 O O . LEU A 1 277 ? 5.93 24.703 25.438 1 98.38 277 LEU A O 1
ATOM 2175 N N . GLY A 1 278 ? 6.348 22.656 26.156 1 98.12 278 GLY A N 1
ATOM 2176 C CA . GLY A 1 278 ? 6.23 23.031 27.547 1 98.12 278 GLY A CA 1
ATOM 2177 C C . GLY A 1 278 ? 4.797 23.25 28 1 98.12 278 GLY A C 1
ATOM 2178 O O . GLY A 1 278 ? 4.547 23.922 29 1 98.12 278 GLY A O 1
ATOM 2179 N N . ARG A 1 279 ? 3.855 22.812 27.25 1 98.19 279 ARG A N 1
ATOM 2180 C CA . ARG A 1 279 ? 2.424 22.875 27.516 1 98.19 279 ARG A CA 1
ATOM 2181 C C . ARG A 1 279 ? 1.702 21.688 26.891 1 98.19 279 ARG A C 1
ATOM 2183 O O . ARG A 1 279 ? 2.24 21.031 26 1 98.19 279 ARG A O 1
ATOM 2190 N N . PRO A 1 280 ? 0.462 21.391 27.406 1 98.38 280 PRO A N 1
ATOM 2191 C CA . PRO A 1 280 ? -0.308 20.312 26.781 1 98.38 280 PRO A CA 1
ATOM 2192 C C . PRO A 1 280 ? -0.751 20.641 25.359 1 98.38 280 PRO A C 1
ATOM 2194 O O . PRO A 1 280 ? -0.74 21.812 24.969 1 98.38 280 PRO A O 1
ATOM 2197 N N . ALA A 1 281 ? -1.049 19.609 24.609 1 98.75 281 ALA A N 1
ATOM 2198 C CA . ALA A 1 281 ? -1.635 19.781 23.281 1 98.75 281 ALA A CA 1
ATOM 2199 C C . ALA A 1 281 ? -3.025 20.406 23.375 1 98.75 281 ALA A C 1
ATOM 2201 O O . ALA A 1 281 ? -3.707 20.266 24.406 1 98.75 281 ALA A O 1
ATOM 2202 N N . ILE A 1 282 ? -3.414 21.172 22.359 1 98.75 282 ILE A N 1
ATOM 2203 C CA . ILE A 1 282 ? -4.793 21.641 22.234 1 98.75 282 ILE A CA 1
ATOM 2204 C C . ILE A 1 282 ? -5.738 20.438 22.188 1 98.75 282 ILE A C 1
ATOM 2206 O O . ILE A 1 282 ? -5.523 19.5 21.422 1 98.75 282 ILE A O 1
ATOM 2210 N N . THR A 1 283 ? -6.727 20.453 23.047 1 98.56 283 THR A N 1
ATOM 2211 C CA . THR A 1 283 ? -7.656 19.328 23.109 1 98.56 283 THR A CA 1
ATOM 2212 C C . THR A 1 283 ? -8.602 19.344 21.906 1 98.56 283 THR A C 1
ATOM 2214 O O . THR A 1 283 ? -8.781 20.391 21.266 1 98.56 283 THR A O 1
ATOM 2217 N N . PHE A 1 284 ? -9.164 18.172 21.656 1 98.75 284 PHE A N 1
ATOM 2218 C CA . PHE A 1 284 ? -10.133 18.109 20.562 1 98.75 284 PHE A CA 1
ATOM 2219 C C . PHE A 1 284 ? -11.32 19.031 20.828 1 98.75 284 PHE A C 1
ATOM 2221 O O . PHE A 1 284 ? -11.789 19.719 19.922 1 98.75 284 PHE A O 1
ATOM 2228 N N . SER A 1 285 ? -11.781 19.094 22.047 1 98.62 285 SER A N 1
ATOM 2229 C CA . SER A 1 285 ? -12.898 19.953 22.422 1 98.62 285 SER A CA 1
ATOM 2230 C C . SER A 1 285 ? -12.57 21.422 22.172 1 98.62 285 SER A C 1
ATOM 2232 O O . SER A 1 285 ? -13.391 22.172 21.625 1 98.62 285 SER A O 1
ATOM 2234 N N . GLN A 1 286 ? -11.406 21.828 22.578 1 98.69 286 GLN A N 1
ATOM 2235 C CA . GLN A 1 286 ? -10.977 23.203 22.359 1 98.69 286 GLN A CA 1
ATOM 2236 C C . GLN A 1 286 ? -10.914 23.531 20.859 1 98.69 286 GLN A C 1
ATOM 2238 O O . GLN A 1 286 ? -11.312 24.625 20.438 1 98.69 286 GLN A O 1
ATOM 2243 N N . TYR A 1 287 ? -10.406 22.609 20.078 1 98.62 287 TYR A N 1
ATOM 2244 C CA . TYR A 1 287 ? -10.367 22.766 18.641 1 98.62 287 TYR A CA 1
ATOM 2245 C C . TYR A 1 287 ? -11.758 23.016 18.078 1 98.62 287 TYR A C 1
ATOM 2247 O O . TYR A 1 287 ? -11.969 23.953 17.297 1 98.62 287 TYR A O 1
ATOM 2255 N N . VAL A 1 288 ? -12.719 22.141 18.453 1 98.62 288 VAL A N 1
ATOM 2256 C CA . VAL A 1 288 ? -14.07 22.266 17.938 1 98.62 288 VAL A CA 1
ATOM 2257 C C . VAL A 1 288 ? -14.648 23.625 18.344 1 98.62 288 VAL A C 1
ATOM 2259 O O . VAL A 1 288 ? -15.297 24.297 17.531 1 98.62 288 VAL A O 1
ATOM 2262 N N . HIS A 1 289 ? -14.375 24.016 19.547 1 98.25 289 HIS A N 1
ATOM 2263 C CA . HIS A 1 289 ? -14.852 25.297 20.031 1 98.25 289 HIS A CA 1
ATOM 2264 C C . HIS A 1 289 ? -14.266 26.453 19.219 1 98.25 289 HIS A C 1
ATOM 2266 O O . HIS A 1 289 ? -14.992 27.344 18.781 1 98.25 289 HIS A O 1
ATOM 2272 N N . ASP A 1 290 ? -12.984 26.391 18.984 1 98.25 290 ASP A N 1
ATOM 2273 C CA . ASP A 1 290 ? -12.281 27.453 18.297 1 98.25 290 ASP A CA 1
ATOM 2274 C C . ASP A 1 290 ? -12.758 27.578 16.844 1 98.25 290 ASP A C 1
ATOM 2276 O O . ASP A 1 290 ? -12.781 28.672 16.281 1 98.25 290 ASP A O 1
ATOM 2280 N N . TYR A 1 291 ? -13.141 26.469 16.234 1 97.94 291 TYR A N 1
ATOM 2281 C CA . TYR A 1 291 ? -13.492 26.453 14.812 1 97.94 291 TYR A CA 1
ATOM 2282 C C . TYR A 1 291 ? -14.992 26.266 14.617 1 97.94 291 TYR A C 1
ATOM 2284 O O . TYR A 1 291 ? -15.438 25.844 13.547 1 97.94 291 TYR A O 1
ATOM 2292 N N . ARG A 1 292 ? -15.766 26.531 15.57 1 97.25 292 ARG A N 1
ATOM 2293 C CA . ARG A 1 292 ? -17.188 26.25 15.57 1 97.25 292 ARG A CA 1
ATOM 2294 C C . ARG A 1 292 ? -17.891 26.891 14.375 1 97.25 292 ARG A C 1
ATOM 2296 O O . ARG A 1 292 ? -18.844 26.344 13.828 1 97.25 292 ARG A O 1
ATOM 2303 N N . ARG A 1 293 ? -17.391 28.016 13.852 1 96.06 293 ARG A N 1
ATOM 2304 C CA . ARG A 1 293 ? -18.031 28.734 12.742 1 96.06 293 ARG A CA 1
ATOM 2305 C C . ARG A 1 293 ? -17.875 27.953 11.438 1 96.06 293 ARG A C 1
ATOM 2307 O O . ARG A 1 293 ? -18.672 28.141 10.508 1 96.06 293 ARG A O 1
ATOM 2314 N N . ASP A 1 294 ? -16.875 27.141 11.352 1 96.56 294 ASP A N 1
ATOM 2315 C CA . ASP A 1 294 ? -16.656 26.344 10.148 1 96.56 294 ASP A CA 1
ATOM 2316 C C . ASP A 1 294 ? -17.703 25.234 10.016 1 96.56 294 ASP A C 1
ATOM 2318 O O . ASP A 1 294 ? -17.906 24.688 8.93 1 96.56 294 ASP A O 1
ATOM 2322 N N . PHE A 1 295 ? -18.297 24.875 11.109 1 96.69 295 PHE A N 1
ATOM 2323 C CA . PHE A 1 295 ? -19.172 23.719 11.117 1 96.69 295 PHE A CA 1
ATOM 2324 C C . PHE A 1 295 ? -20.625 24.141 11.133 1 96.69 295 PHE A C 1
ATOM 2326 O O . PHE A 1 295 ? -21.516 23.312 10.898 1 96.69 295 PHE A O 1
ATOM 2333 N N . LEU A 1 296 ? -20.953 25.344 11.477 1 87.69 296 LEU A N 1
ATOM 2334 C CA . LEU A 1 296 ? -22.328 25.828 11.578 1 87.69 296 LEU A CA 1
ATOM 2335 C C . LEU A 1 296 ? -22.672 26.719 10.391 1 87.69 296 LEU A C 1
ATOM 2337 O O . LEU A 1 296 ? -21.812 27.438 9.859 1 87.69 296 LEU A O 1
ATOM 2341 N N . PRO A 1 297 ? -23.906 26.422 9.773 1 73.44 297 PRO A N 1
ATOM 2342 C CA . PRO A 1 297 ? -24.312 27.281 8.656 1 73.44 297 PRO A CA 1
ATOM 2343 C C . PRO A 1 297 ? -24.203 28.766 8.977 1 73.44 297 PRO A C 1
ATOM 2345 O O . PRO A 1 297 ? -24.328 29.156 10.133 1 73.44 297 PRO A O 1
ATOM 2348 N N . GLU A 1 298 ? -23.578 29.578 8.078 1 60.09 298 GLU A N 1
ATOM 2349 C CA . GLU A 1 298 ? -23.641 31.031 8.234 1 60.09 298 GLU A CA 1
ATOM 2350 C C . GLU A 1 298 ? -25.078 31.5 8.461 1 60.09 298 GLU A C 1
ATOM 2352 O O . GLU A 1 298 ? -26 31.047 7.797 1 60.09 298 GLU A O 1
ATOM 2357 N N . LYS A 1 299 ? -25.438 32.156 9.523 1 45.66 299 LYS A N 1
ATOM 2358 C CA . LYS A 1 299 ? -26.734 32.812 9.586 1 45.66 299 LYS A CA 1
ATOM 2359 C C . LYS A 1 299 ? -26.891 33.812 8.438 1 45.66 299 LYS A C 1
ATOM 2361 O O . LYS A 1 299 ? -25.938 34.531 8.078 1 45.66 299 LYS A O 1
ATOM 2366 N N . MET B 1 1 ? 28 -45.25 -47 1 28.06 1 MET B N 1
ATOM 2367 C CA . MET B 1 1 ? 28.531 -44.625 -45.781 1 28.06 1 MET B CA 1
ATOM 2368 C C . MET B 1 1 ? 27.562 -43.594 -45.219 1 28.06 1 MET B C 1
ATOM 2370 O O . MET B 1 1 ? 27.297 -42.594 -45.875 1 28.06 1 MET B O 1
ATOM 2374 N N . LEU B 1 2 ? 26.484 -43.969 -44.656 1 31.42 2 LEU B N 1
ATOM 2375 C CA . LEU B 1 2 ? 25.406 -43.156 -44.094 1 31.42 2 LEU B CA 1
ATOM 2376 C C . LEU B 1 2 ? 25.953 -42.125 -43.125 1 31.42 2 LEU B C 1
ATOM 2378 O O . LEU B 1 2 ? 26.609 -42.469 -42.156 1 31.42 2 LEU B O 1
ATOM 2382 N N . PHE B 1 3 ? 26.391 -40.938 -43.562 1 32.44 3 PHE B N 1
ATOM 2383 C CA . PHE B 1 3 ? 26.781 -39.812 -42.719 1 32.44 3 PHE B CA 1
ATOM 2384 C C . PHE B 1 3 ? 25.797 -39.625 -41.594 1 32.44 3 PHE B C 1
ATOM 2386 O O . PHE B 1 3 ? 24.609 -39.406 -41.812 1 32.44 3 PHE B O 1
ATOM 2393 N N . PHE B 1 4 ? 25.844 -40.5 -40.531 1 32.12 4 PHE B N 1
ATOM 2394 C CA . PHE B 1 4 ? 25.219 -40.125 -39.281 1 32.12 4 PHE B CA 1
ATOM 2395 C C . PHE B 1 4 ? 25.469 -38.656 -38.938 1 32.12 4 PHE B C 1
ATOM 2397 O O . PHE B 1 4 ? 26.594 -38.281 -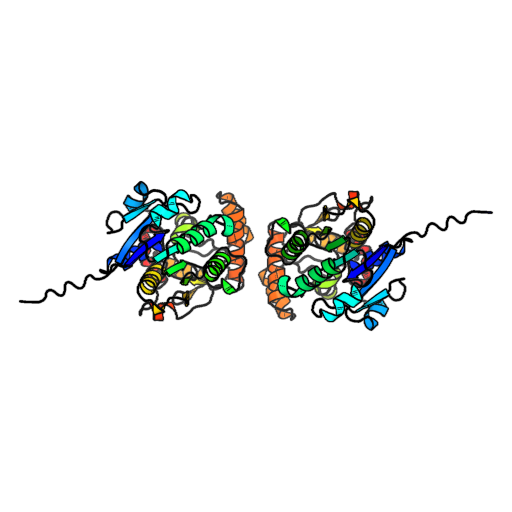38.656 1 32.12 4 PHE B O 1
ATOM 2404 N N . TYR B 1 5 ? 25.094 -37.719 -39.781 1 35.69 5 TYR B N 1
ATOM 2405 C CA . TYR B 1 5 ? 25.047 -36.344 -39.25 1 35.69 5 TYR B CA 1
ATOM 2406 C C . TYR B 1 5 ? 24.547 -36.312 -37.812 1 35.69 5 TYR B C 1
ATOM 2408 O O . TYR B 1 5 ? 23.344 -36.438 -37.562 1 35.69 5 TYR B O 1
ATOM 2416 N N . GLY B 1 6 ? 25.047 -37.094 -36.875 1 38.44 6 GLY B N 1
ATOM 2417 C CA . GLY B 1 6 ? 24.828 -36.875 -35.469 1 38.44 6 GLY B CA 1
ATOM 2418 C C . GLY B 1 6 ? 24.75 -35.406 -35.094 1 38.44 6 GLY B C 1
ATOM 2419 O O . GLY B 1 6 ? 25.781 -34.781 -34.844 1 38.44 6 GLY B O 1
ATOM 2420 N N . GLY B 1 7 ? 24.125 -34.531 -35.75 1 40.22 7 GLY B N 1
ATOM 2421 C CA . GLY B 1 7 ? 23.953 -33.125 -35.375 1 40.22 7 GLY B CA 1
ATOM 2422 C C . GLY B 1 7 ? 23.969 -32.906 -33.875 1 40.22 7 GLY B C 1
ATOM 2423 O O . GLY B 1 7 ? 23.172 -33.531 -33.156 1 40.22 7 GLY B O 1
ATOM 2424 N N . VAL B 1 8 ? 25.109 -32.812 -33.188 1 43.88 8 VAL B N 1
ATOM 2425 C CA . VAL B 1 8 ? 25.297 -32.469 -31.766 1 43.88 8 VAL B CA 1
ATOM 2426 C C . VAL B 1 8 ? 24.203 -31.5 -31.312 1 43.88 8 VAL B C 1
ATOM 2428 O O . VAL B 1 8 ? 24.172 -30.344 -31.766 1 43.88 8 VAL B O 1
ATOM 2431 N N . PHE B 1 9 ? 22.938 -31.734 -31.281 1 54.44 9 PHE B N 1
ATOM 2432 C CA . PHE B 1 9 ? 21.891 -30.891 -30.719 1 54.44 9 PHE B CA 1
ATOM 2433 C C . PHE B 1 9 ? 22.359 -30.203 -29.453 1 54.44 9 PHE B C 1
ATOM 2435 O O . PHE B 1 9 ? 22.906 -30.844 -28.547 1 54.44 9 PHE B O 1
ATOM 2442 N N . ASN B 1 10 ? 23 -29.047 -29.547 1 70.25 10 ASN B N 1
ATOM 2443 C CA . ASN B 1 10 ? 23.422 -28.266 -28.391 1 70.25 10 ASN B CA 1
ATOM 2444 C C . ASN B 1 10 ? 22.312 -28.156 -27.359 1 70.25 10 ASN B C 1
ATOM 2446 O O . ASN B 1 10 ? 21.234 -27.609 -27.641 1 70.25 10 ASN B O 1
ATOM 2450 N N . LEU B 1 11 ? 22.438 -28.969 -26.281 1 89.44 11 LEU B N 1
ATOM 2451 C CA . LEU B 1 11 ? 21.469 -29.016 -25.188 1 89.44 11 LEU B CA 1
ATOM 2452 C C . LEU B 1 11 ? 21.438 -27.688 -24.438 1 89.44 11 LEU B C 1
ATOM 2454 O O . LEU B 1 11 ? 22.484 -27.047 -24.25 1 89.44 11 LEU B O 1
ATOM 2458 N N . THR B 1 12 ? 20.297 -27.156 -24.281 1 95.88 12 THR B N 1
ATOM 2459 C CA . THR B 1 12 ? 20.109 -26 -23.422 1 95.88 12 THR B CA 1
ATOM 2460 C C . THR B 1 12 ? 19.922 -26.438 -21.969 1 95.88 12 THR B C 1
ATOM 2462 O O . THR B 1 12 ? 19.031 -27.234 -21.656 1 95.88 12 THR B O 1
ATOM 2465 N N . ASN B 1 13 ? 20.828 -25.984 -21.062 1 97.94 13 ASN B N 1
ATOM 2466 C CA . ASN B 1 13 ? 20.703 -26.281 -19.625 1 97.94 13 ASN B CA 1
ATOM 2467 C C . ASN B 1 13 ? 19.797 -25.266 -18.922 1 97.94 13 ASN B C 1
ATOM 2469 O O . ASN B 1 13 ? 20.109 -24.078 -18.875 1 97.94 13 ASN B O 1
ATOM 2473 N N . ILE B 1 14 ? 18.719 -25.75 -18.375 1 98.44 14 ILE B N 1
ATOM 2474 C CA . ILE B 1 14 ? 17.734 -24.891 -17.719 1 98.44 14 ILE B CA 1
ATOM 2475 C C . ILE B 1 14 ? 17.656 -25.219 -16.234 1 98.44 14 ILE B C 1
ATOM 2477 O O . ILE B 1 14 ? 17.5 -26.375 -15.859 1 98.44 14 ILE B O 1
ATOM 2481 N N . LEU B 1 15 ? 17.844 -24.203 -15.406 1 98.69 15 LEU B N 1
ATOM 2482 C CA . LEU B 1 15 ? 17.688 -24.344 -13.961 1 98.69 15 LEU B CA 1
ATOM 2483 C C . LEU B 1 15 ? 16.328 -23.828 -13.516 1 98.69 15 LEU B C 1
ATOM 2485 O O . LEU B 1 15 ? 15.961 -22.688 -13.812 1 98.69 15 LEU B O 1
ATOM 2489 N N . VAL B 1 16 ? 15.586 -24.672 -12.836 1 98.44 16 VAL B N 1
ATOM 2490 C CA . VAL B 1 16 ? 14.273 -24.312 -12.305 1 98.44 16 VAL B CA 1
ATOM 2491 C C . VAL B 1 16 ? 14.352 -24.172 -10.789 1 98.44 16 VAL B C 1
ATOM 2493 O O . VAL B 1 16 ? 14.609 -25.141 -10.078 1 98.44 16 VAL B O 1
ATOM 2496 N N . ILE B 1 17 ? 14.164 -22.938 -10.281 1 97.62 17 ILE B N 1
ATOM 2497 C CA . ILE B 1 17 ? 14.062 -22.688 -8.852 1 97.62 17 ILE B CA 1
ATOM 2498 C C . ILE B 1 17 ? 12.586 -22.656 -8.438 1 97.62 17 ILE B C 1
ATOM 2500 O O . ILE B 1 17 ? 11.805 -21.859 -8.961 1 97.62 17 ILE B O 1
ATOM 2504 N N . GLY B 1 18 ? 12.266 -23.453 -7.5 1 94.06 18 GLY B N 1
ATOM 2505 C CA . GLY B 1 18 ? 10.867 -23.703 -7.18 1 94.06 18 GLY B CA 1
ATOM 2506 C C . GLY B 1 18 ? 10.297 -24.906 -7.922 1 94.06 18 GLY B C 1
ATOM 2507 O O . GLY B 1 18 ? 9.109 -24.906 -8.266 1 94.06 18 GLY B O 1
ATOM 2508 N N . ALA B 1 19 ? 11.047 -25.906 -8.148 1 92.5 19 ALA B N 1
ATOM 2509 C CA . ALA B 1 19 ? 10.75 -27.031 -9.039 1 92.5 19 ALA B CA 1
ATOM 2510 C C . ALA B 1 19 ? 9.648 -27.906 -8.461 1 92.5 19 ALA B C 1
ATOM 2512 O O . ALA B 1 19 ? 8.922 -28.578 -9.203 1 92.5 19 ALA B O 1
ATOM 2513 N N . THR B 1 20 ? 9.508 -27.875 -7.156 1 91.19 20 THR B N 1
ATOM 2514 C CA . THR B 1 20 ? 8.539 -28.766 -6.527 1 91.19 20 THR B CA 1
ATOM 2515 C C . THR B 1 20 ? 7.211 -28.047 -6.297 1 91.19 20 THR B C 1
ATOM 2517 O O . THR B 1 20 ? 6.262 -28.625 -5.77 1 91.19 20 THR B O 1
ATOM 2520 N N . GLY B 1 21 ? 7.16 -26.828 -6.68 1 93 21 GLY B N 1
ATOM 2521 C CA . GLY B 1 21 ? 5.977 -26.031 -6.41 1 93 21 GLY B CA 1
ATOM 2522 C C . GLY B 1 21 ? 4.918 -26.141 -7.488 1 93 21 GLY B C 1
ATOM 2523 O O . GLY B 1 21 ? 5.09 -26.875 -8.461 1 93 21 GLY B O 1
ATOM 2524 N N . ASN B 1 22 ? 3.844 -25.344 -7.367 1 94.88 22 ASN B N 1
ATOM 2525 C CA . ASN B 1 22 ? 2.643 -25.422 -8.195 1 94.88 22 ASN B CA 1
ATOM 2526 C C . ASN B 1 22 ? 2.926 -24.984 -9.633 1 94.88 22 ASN B C 1
ATOM 2528 O O . ASN B 1 22 ? 2.18 -25.344 -10.547 1 94.88 22 ASN B O 1
ATOM 2532 N N . ILE B 1 23 ? 3.93 -24.156 -9.781 1 97.69 23 ILE B N 1
ATOM 2533 C CA . ILE B 1 23 ? 4.273 -23.719 -11.133 1 97.69 23 ILE B CA 1
ATOM 2534 C C . ILE B 1 23 ? 5.477 -24.5 -11.648 1 97.69 23 ILE B C 1
ATOM 2536 O O . ILE B 1 23 ? 5.48 -24.969 -12.789 1 97.69 23 ILE B O 1
ATOM 2540 N N . GLY B 1 24 ? 6.473 -24.703 -10.766 1 96.88 24 GLY B N 1
ATOM 2541 C CA . GLY B 1 24 ? 7.719 -25.344 -11.148 1 96.88 24 GLY B CA 1
ATOM 2542 C C . GLY B 1 24 ? 7.531 -26.781 -11.609 1 96.88 24 GLY B C 1
ATOM 2543 O O . GLY B 1 24 ? 8.141 -27.203 -12.594 1 96.88 24 GLY B O 1
ATOM 2544 N N . LEU B 1 25 ? 6.715 -27.547 -10.93 1 94.81 25 LEU B N 1
ATOM 2545 C CA . LEU B 1 25 ? 6.535 -28.953 -11.273 1 94.81 25 LEU B CA 1
ATOM 2546 C C . LEU B 1 25 ? 5.906 -29.109 -12.656 1 94.81 25 LEU B C 1
ATOM 2548 O O . LEU B 1 25 ? 6.438 -29.812 -13.508 1 94.81 25 LEU B O 1
ATOM 2552 N N . PRO B 1 26 ? 4.77 -28.391 -12.938 1 96.56 26 PRO B N 1
ATOM 2553 C CA . PRO B 1 26 ? 4.227 -28.438 -14.297 1 96.56 26 PRO B CA 1
ATOM 2554 C C . PRO B 1 26 ? 5.234 -27.984 -15.352 1 96.56 26 PRO B C 1
ATOM 2556 O O . PRO B 1 26 ? 5.25 -28.531 -16.469 1 96.56 26 PRO B O 1
ATOM 2559 N N . LEU B 1 27 ? 6.035 -27 -15.047 1 98.06 27 LEU B N 1
ATOM 2560 C CA . LEU B 1 27 ? 7.074 -26.531 -15.953 1 98.06 27 LEU B CA 1
ATOM 2561 C C . LEU B 1 27 ? 8.062 -27.656 -16.266 1 98.06 27 LEU B C 1
ATOM 2563 O O . LEU B 1 27 ? 8.352 -27.922 -17.438 1 98.06 27 LEU B O 1
ATOM 2567 N N . ILE B 1 28 ? 8.562 -28.328 -15.211 1 96.38 28 ILE B N 1
ATOM 2568 C CA . ILE B 1 28 ? 9.5 -29.438 -15.383 1 96.38 28 ILE B CA 1
ATOM 2569 C C . ILE B 1 28 ? 8.859 -30.531 -16.219 1 96.38 28 ILE B C 1
ATOM 2571 O O . ILE B 1 28 ? 9.469 -31.031 -17.172 1 96.38 28 ILE B O 1
ATOM 2575 N N . GLN B 1 29 ? 7.645 -30.859 -15.961 1 95 29 GLN B N 1
ATOM 2576 C CA . GLN B 1 29 ? 6.93 -31.906 -16.688 1 95 29 GLN B CA 1
ATOM 2577 C C . GLN B 1 29 ? 6.793 -31.547 -18.172 1 95 29 GLN B C 1
ATOM 2579 O O . GLN B 1 29 ? 6.945 -32.406 -19.031 1 95 29 GLN B O 1
ATOM 2584 N N . ALA B 1 30 ? 6.539 -30.312 -18.422 1 95.94 30 ALA B N 1
ATOM 2585 C CA . ALA B 1 30 ? 6.383 -29.859 -19.797 1 95.94 30 ALA B CA 1
ATOM 2586 C C . ALA B 1 30 ? 7.711 -29.938 -20.562 1 95.94 30 ALA B C 1
ATOM 2588 O O . ALA B 1 30 ? 7.734 -30.266 -21.75 1 95.94 30 ALA B O 1
ATOM 2589 N N . LEU B 1 31 ? 8.805 -29.688 -19.891 1 96.44 31 LEU B N 1
ATOM 2590 C CA . LEU B 1 31 ? 10.109 -29.578 -20.531 1 96.44 31 LEU B CA 1
ATOM 2591 C C . LEU B 1 31 ? 10.742 -30.969 -20.703 1 96.44 31 LEU B C 1
ATOM 2593 O O . LEU B 1 31 ? 11.672 -31.125 -21.484 1 96.44 31 LEU B O 1
ATOM 2597 N N . THR B 1 32 ? 10.32 -31.953 -19.875 1 91.94 32 THR B N 1
ATOM 2598 C CA . THR B 1 32 ? 10.898 -33.281 -19.969 1 91.94 32 THR B CA 1
ATOM 2599 C C . THR B 1 32 ? 10.617 -33.906 -21.344 1 91.94 32 THR B C 1
ATOM 2601 O O . THR B 1 32 ? 11.281 -34.844 -21.75 1 91.94 32 THR B O 1
ATOM 2604 N N . LYS B 1 33 ? 9.742 -33.312 -22.078 1 86.38 33 LYS B N 1
ATOM 2605 C CA . LYS B 1 33 ? 9.359 -33.812 -23.406 1 86.38 33 LYS B CA 1
ATOM 2606 C C . LYS B 1 33 ? 10.312 -33.312 -24.484 1 86.38 33 LYS B C 1
ATOM 2608 O O . LYS B 1 33 ? 10.273 -33.781 -25.625 1 86.38 33 LYS B O 1
ATOM 2613 N N . ARG B 1 34 ? 11.148 -32.469 -24.094 1 91.06 34 ARG B N 1
ATOM 2614 C CA . ARG B 1 34 ? 12.047 -31.828 -25.047 1 91.06 34 ARG B CA 1
ATOM 2615 C C . ARG B 1 34 ? 13.406 -32.531 -25.062 1 91.06 34 ARG B C 1
ATOM 2617 O O . ARG B 1 34 ? 14.062 -32.656 -24.016 1 91.06 34 ARG B O 1
ATOM 2624 N N . ALA B 1 35 ? 13.836 -32.875 -26.188 1 89.31 35 ALA B N 1
ATOM 2625 C CA . ALA B 1 35 ? 15.102 -33.594 -26.344 1 89.31 35 ALA B CA 1
ATOM 2626 C C . ALA B 1 35 ? 16.281 -32.625 -26.297 1 89.31 35 ALA B C 1
ATOM 2628 O O . ALA B 1 35 ? 17.422 -33.031 -26.047 1 89.31 35 ALA B O 1
ATOM 2629 N N . ASP B 1 36 ? 16.062 -31.391 -26.516 1 93.19 36 ASP B N 1
ATOM 2630 C CA . ASP B 1 36 ? 17.141 -30.422 -26.625 1 93.19 36 ASP B CA 1
ATOM 2631 C C . ASP B 1 36 ? 17.328 -29.672 -25.297 1 93.19 36 ASP B C 1
ATOM 2633 O O . ASP B 1 36 ? 18 -28.625 -25.266 1 93.19 36 ASP B O 1
ATOM 2637 N N . VAL B 1 37 ? 16.734 -30.203 -24.203 1 95.56 37 VAL B N 1
ATOM 2638 C CA . VAL B 1 37 ? 16.812 -29.5 -22.922 1 95.56 37 VAL B CA 1
ATOM 2639 C C . VAL B 1 37 ? 17.359 -30.453 -21.859 1 95.56 37 VAL B C 1
ATOM 2641 O O . VAL B 1 37 ? 16.969 -31.625 -21.797 1 95.56 37 VAL B O 1
ATOM 2644 N N . GLN B 1 38 ? 18.297 -30.016 -21.125 1 95.94 38 GLN B N 1
ATOM 2645 C CA . GLN B 1 38 ? 18.719 -30.641 -19.875 1 95.94 38 GLN B CA 1
ATOM 2646 C C . GLN B 1 38 ? 18.219 -29.844 -18.672 1 95.94 38 GLN B C 1
ATOM 2648 O O . GLN B 1 38 ? 18.453 -28.641 -18.562 1 95.94 38 GLN B O 1
ATOM 2653 N N . LEU B 1 39 ? 17.562 -30.578 -17.797 1 96.94 39 LEU B N 1
ATOM 2654 C CA . LEU B 1 39 ? 16.859 -29.891 -16.719 1 96.94 39 LEU B CA 1
ATOM 2655 C C . LEU B 1 39 ? 17.609 -30.047 -15.398 1 96.94 39 LEU B C 1
ATOM 2657 O O . LEU B 1 39 ? 18.125 -31.125 -15.094 1 96.94 39 LEU B O 1
ATOM 2661 N N . PHE B 1 40 ? 17.688 -28.953 -14.711 1 96.69 40 PHE B N 1
ATOM 2662 C CA . PHE B 1 40 ? 18.203 -28.891 -13.344 1 96.69 40 PHE B CA 1
ATOM 2663 C C . PHE B 1 40 ? 17.172 -28.281 -12.406 1 96.69 40 PHE B C 1
ATOM 2665 O O . PHE B 1 40 ? 16.469 -27.344 -12.773 1 96.69 40 PHE B O 1
ATOM 2672 N N . ALA B 1 41 ? 17.047 -28.875 -11.242 1 96.44 41 ALA B N 1
ATOM 2673 C CA . ALA B 1 41 ? 16.156 -28.344 -10.211 1 96.44 41 ALA B CA 1
ATOM 2674 C C . ALA B 1 41 ? 16.938 -27.859 -9 1 96.44 41 ALA B C 1
ATOM 2676 O O . ALA B 1 41 ? 17.734 -28.594 -8.422 1 96.44 41 ALA B O 1
ATOM 2677 N N . ALA B 1 42 ? 16.766 -26.609 -8.68 1 94.5 42 ALA B N 1
ATOM 2678 C CA . ALA B 1 42 ? 17.359 -26.016 -7.469 1 94.5 42 ALA B CA 1
ATOM 2679 C C . ALA B 1 42 ? 16.422 -26.172 -6.277 1 94.5 42 ALA B C 1
ATOM 2681 O O . ALA B 1 42 ? 15.289 -25.672 -6.293 1 94.5 42 ALA B O 1
ATOM 2682 N N . VAL B 1 43 ? 16.891 -26.859 -5.293 1 92.19 43 VAL B N 1
ATOM 2683 C CA . VAL B 1 43 ? 16.062 -27.172 -4.133 1 92.19 43 VAL B CA 1
ATOM 2684 C C . VAL B 1 43 ? 16.859 -26.953 -2.852 1 92.19 43 VAL B C 1
ATOM 2686 O O . VAL B 1 43 ? 18.094 -26.984 -2.865 1 92.19 43 VAL B O 1
ATOM 2689 N N . HIS B 1 44 ? 16.156 -26.656 -1.778 1 89.5 44 HIS B N 1
ATOM 2690 C CA . HIS B 1 44 ? 16.828 -26.453 -0.497 1 89.5 44 HIS B CA 1
ATOM 2691 C C . HIS B 1 44 ? 17.484 -27.734 -0.015 1 89.5 44 HIS B C 1
ATOM 2693 O O . HIS B 1 44 ? 18.609 -27.719 0.468 1 89.5 44 HIS B O 1
ATOM 2699 N N . SER B 1 45 ? 16.656 -28.781 -0.148 1 86.62 45 SER B N 1
ATOM 2700 C CA . SER B 1 45 ? 17.125 -30.109 0.243 1 86.62 45 SER B CA 1
ATOM 2701 C C . SER B 1 45 ? 16.906 -31.125 -0.868 1 86.62 45 SER B C 1
ATOM 2703 O O . SER B 1 45 ? 15.773 -31.594 -1.068 1 86.62 45 SER B O 1
ATOM 2705 N N . PRO B 1 46 ? 17.922 -31.516 -1.467 1 82.5 46 PRO B N 1
ATOM 2706 C CA . PRO B 1 46 ? 17.781 -32.5 -2.539 1 82.5 46 PRO B CA 1
ATOM 2707 C C . PRO B 1 46 ? 17.172 -33.812 -2.062 1 82.5 46 PRO B C 1
ATOM 2709 O O . PRO B 1 46 ? 16.375 -34.438 -2.783 1 82.5 46 PRO B O 1
ATOM 2712 N N . ALA B 1 47 ? 17.484 -34.188 -0.925 1 81.31 47 ALA B N 1
ATOM 2713 C CA . ALA B 1 47 ? 16.938 -35.438 -0.385 1 81.31 47 ALA B CA 1
ATOM 2714 C C . ALA B 1 47 ? 15.422 -35.375 -0.302 1 81.31 47 ALA B C 1
ATOM 2716 O O . ALA B 1 47 ? 14.75 -36.344 -0.657 1 81.31 47 ALA B O 1
ATOM 2717 N N . HIS B 1 48 ? 14.883 -34.25 0.044 1 80.38 48 HIS B N 1
ATOM 2718 C CA . HIS B 1 48 ? 13.438 -34.094 0.192 1 80.38 48 HIS B CA 1
ATOM 2719 C C . HIS B 1 48 ? 12.758 -33.969 -1.165 1 80.38 48 HIS B C 1
ATOM 2721 O O . HIS B 1 48 ? 11.656 -34.469 -1.364 1 80.38 48 HIS B O 1
ATOM 2727 N N . ALA B 1 49 ? 13.461 -33.375 -2.027 1 81.44 49 ALA B N 1
ATOM 2728 C CA . ALA B 1 49 ? 12.883 -33.094 -3.34 1 81.44 49 ALA B CA 1
ATOM 2729 C C . ALA B 1 49 ? 12.828 -34.344 -4.191 1 81.44 49 ALA B C 1
ATOM 2731 O O . ALA B 1 49 ? 12.055 -34.438 -5.148 1 81.44 49 ALA B O 1
ATOM 2732 N N . ARG B 1 50 ? 13.625 -35.281 -3.885 1 79.88 50 ARG B N 1
ATOM 2733 C CA . ARG B 1 50 ? 13.711 -36.531 -4.652 1 79.88 50 ARG B CA 1
ATOM 2734 C C . ARG B 1 50 ? 12.375 -37.281 -4.648 1 79.88 50 ARG B C 1
ATOM 2736 O O . ARG B 1 50 ? 12.008 -37.906 -5.645 1 79.88 50 ARG B O 1
ATOM 2743 N N . ALA B 1 51 ? 11.664 -37.094 -3.59 1 82.06 51 ALA B N 1
ATOM 2744 C CA . ALA B 1 51 ? 10.375 -37.781 -3.506 1 82.06 51 ALA B CA 1
ATOM 2745 C C . ALA B 1 51 ? 9.398 -37.219 -4.543 1 82.06 51 ALA B C 1
ATOM 2747 O O . ALA B 1 51 ? 8.672 -38 -5.18 1 82.06 51 ALA B O 1
ATOM 2748 N N . THR B 1 52 ? 9.43 -36 -4.777 1 84.81 52 THR B N 1
ATOM 2749 C CA . THR B 1 52 ? 8.492 -35.344 -5.684 1 84.81 52 THR B CA 1
ATOM 2750 C C . THR B 1 52 ? 9 -35.406 -7.125 1 84.81 52 THR B C 1
ATOM 2752 O O . THR B 1 52 ? 8.203 -35.531 -8.062 1 84.81 52 THR B O 1
ATOM 2755 N N . LEU B 1 53 ? 10.328 -35.469 -7.309 1 86.06 53 LEU B N 1
ATOM 2756 C CA . LEU B 1 53 ? 10.906 -35.344 -8.641 1 86.06 53 LEU B CA 1
ATOM 2757 C C . LEU B 1 53 ? 11.531 -36.656 -9.094 1 86.06 53 LEU B C 1
ATOM 2759 O O . LEU B 1 53 ? 12.195 -36.719 -10.141 1 86.06 53 LEU B O 1
ATOM 2763 N N . ARG B 1 54 ? 11.484 -37.688 -8.375 1 78.31 54 ARG B N 1
ATOM 2764 C CA . ARG B 1 54 ? 12.188 -38.969 -8.539 1 78.31 54 ARG B CA 1
ATOM 2765 C C . ARG B 1 54 ? 11.953 -39.531 -9.93 1 78.31 54 ARG B C 1
ATOM 2767 O O . ARG B 1 54 ? 12.875 -40.094 -10.539 1 78.31 54 ARG B O 1
ATOM 2774 N N . ASP B 1 55 ? 10.867 -39.406 -10.531 1 82.5 55 ASP B N 1
ATOM 2775 C CA . ASP B 1 55 ? 10.57 -40.094 -11.789 1 82.5 55 ASP B CA 1
ATOM 2776 C C . ASP B 1 55 ? 10.789 -39.156 -12.977 1 82.5 55 ASP B C 1
ATOM 2778 O O . ASP B 1 55 ? 10.492 -39.531 -14.117 1 82.5 55 ASP B O 1
ATOM 2782 N N . LEU B 1 56 ? 11.406 -38.062 -12.68 1 88.81 56 LEU B N 1
ATOM 2783 C CA . LEU B 1 56 ? 11.641 -37.125 -13.758 1 88.81 56 LEU B CA 1
ATOM 2784 C C . LEU B 1 56 ? 13.133 -36.969 -14.055 1 88.81 56 LEU B C 1
ATOM 2786 O O . LEU B 1 56 ? 13.961 -37.125 -13.156 1 88.81 56 LEU B O 1
ATOM 2790 N N . PRO B 1 57 ? 13.477 -36.875 -15.344 1 90.5 57 PRO B N 1
ATOM 2791 C CA . PRO B 1 57 ? 14.875 -36.688 -15.734 1 90.5 57 PRO B CA 1
ATOM 2792 C C . PRO B 1 57 ? 15.414 -35.312 -15.414 1 90.5 57 PRO B C 1
ATOM 2794 O O . PRO B 1 57 ? 15.695 -34.531 -16.328 1 90.5 57 PRO B O 1
ATOM 2797 N N . VAL B 1 58 ? 15.562 -35.031 -14.148 1 93.62 58 VAL B N 1
ATOM 2798 C CA . VAL B 1 58 ? 16.016 -33.719 -13.664 1 93.62 58 VAL B CA 1
ATOM 2799 C C . VAL B 1 58 ? 17.172 -33.906 -12.672 1 93.62 58 VAL B C 1
ATOM 2801 O O . VAL B 1 58 ? 17.141 -34.812 -11.844 1 93.62 58 VAL B O 1
ATOM 2804 N N . GLN B 1 59 ? 18.234 -33.156 -12.789 1 93.88 59 GLN B N 1
ATOM 2805 C CA . GLN B 1 59 ? 19.344 -33.156 -11.844 1 93.88 59 GLN B CA 1
ATOM 2806 C C . GLN B 1 59 ? 19.109 -32.156 -10.711 1 93.88 59 GLN B C 1
ATOM 2808 O O . GLN B 1 59 ? 18.734 -31.016 -10.945 1 93.88 59 GLN B O 1
ATOM 2813 N N . LEU B 1 60 ? 19.359 -32.688 -9.516 1 95.31 60 LEU B N 1
ATOM 2814 C CA . LEU B 1 60 ? 19.094 -31.859 -8.352 1 95.31 60 LEU B CA 1
ATOM 2815 C C . LEU B 1 60 ? 20.344 -31.094 -7.93 1 95.31 60 LEU B C 1
ATOM 2817 O O . LEU B 1 60 ? 21.438 -31.641 -7.949 1 95.31 60 LEU B O 1
ATOM 2821 N N . ARG B 1 61 ? 20.141 -29.812 -7.621 1 96 61 ARG B N 1
ATOM 2822 C CA . ARG B 1 61 ? 21.219 -28.969 -7.098 1 96 61 ARG B CA 1
ATOM 2823 C C . ARG B 1 61 ? 20.75 -28.234 -5.848 1 96 61 ARG B C 1
ATOM 2825 O O . ARG B 1 61 ? 19.609 -27.766 -5.777 1 96 61 ARG B O 1
ATOM 2832 N N . LYS B 1 62 ? 21.625 -28.156 -4.883 1 95.94 62 LYS B N 1
ATOM 2833 C CA . LYS B 1 62 ? 21.328 -27.391 -3.672 1 95.94 62 LYS B CA 1
ATOM 2834 C C . LYS B 1 62 ? 21.312 -25.891 -3.955 1 95.94 62 LYS B C 1
ATOM 2836 O O . LYS B 1 62 ? 22.203 -25.375 -4.633 1 95.94 62 LYS B O 1
ATOM 2841 N N . PHE B 1 63 ? 20.266 -25.25 -3.373 1 97 63 PHE B N 1
ATOM 2842 C CA . PHE B 1 63 ? 20.141 -23.828 -3.609 1 97 63 PHE B CA 1
ATOM 2843 C C . PHE B 1 63 ? 19.344 -23.156 -2.49 1 97 63 PHE B C 1
ATOM 2845 O O . PHE B 1 63 ? 18.359 -23.719 -2.002 1 97 63 PHE B O 1
ATOM 2852 N N . ASP B 1 64 ? 19.859 -22.047 -2.088 1 96.5 64 ASP B N 1
ATOM 2853 C CA . ASP B 1 64 ? 19.203 -21.172 -1.133 1 96.5 64 ASP B CA 1
ATOM 2854 C C . ASP B 1 64 ? 19.484 -19.703 -1.457 1 96.5 64 ASP B C 1
ATOM 2856 O O . ASP B 1 64 ? 20.641 -19.281 -1.506 1 96.5 64 ASP B O 1
ATOM 2860 N N . PHE B 1 65 ? 18.422 -18.906 -1.656 1 96.88 65 PHE B N 1
ATOM 2861 C CA . PHE B 1 65 ? 18.578 -17.5 -1.971 1 96.88 65 PHE B CA 1
ATOM 2862 C C . PHE B 1 65 ? 19.391 -16.797 -0.894 1 96.88 65 PHE B C 1
ATOM 2864 O O . PHE B 1 65 ? 20.031 -15.781 -1.165 1 96.88 65 PHE B O 1
ATOM 2871 N N . LEU B 1 66 ? 19.328 -17.344 0.28 1 96 66 LEU B N 1
ATOM 2872 C CA . LEU B 1 66 ? 19.922 -16.656 1.416 1 96 66 LEU B CA 1
ATOM 2873 C C . LEU B 1 66 ? 21.297 -17.234 1.73 1 96 66 LEU B C 1
ATOM 2875 O O . LEU B 1 66 ? 21.906 -16.875 2.748 1 96 66 LEU B O 1
ATOM 2879 N N . ASP B 1 67 ? 21.828 -18.141 0.916 1 96.69 67 ASP B N 1
ATOM 2880 C CA . ASP B 1 67 ? 23.156 -18.719 1.068 1 96.69 67 ASP B CA 1
ATOM 2881 C C . ASP B 1 67 ? 23.938 -18.625 -0.232 1 96.69 67 ASP B C 1
ATOM 2883 O O . ASP B 1 67 ? 23.922 -19.547 -1.05 1 96.69 67 ASP B O 1
ATOM 2887 N N . ALA B 1 68 ? 24.703 -17.594 -0.323 1 96.56 68 ALA B N 1
ATOM 2888 C CA . ALA B 1 68 ? 25.422 -17.266 -1.548 1 96.56 68 ALA B CA 1
ATOM 2889 C C . ALA B 1 68 ? 26.375 -18.391 -1.953 1 96.56 68 ALA B C 1
ATOM 2891 O O . ALA B 1 68 ? 26.734 -18.516 -3.125 1 96.56 68 ALA B O 1
ATOM 2892 N N . ALA B 1 69 ? 26.75 -19.188 -1.021 1 97.19 69 ALA B N 1
ATOM 2893 C CA . ALA B 1 69 ? 27.656 -20.297 -1.309 1 97.19 69 ALA B CA 1
ATOM 2894 C C . ALA B 1 69 ? 27 -21.312 -2.232 1 97.19 69 ALA B C 1
ATOM 2896 O O . ALA B 1 69 ? 27.688 -22.125 -2.861 1 97.19 69 ALA B O 1
ATOM 2897 N N . THR B 1 70 ? 25.703 -21.312 -2.334 1 97.94 70 THR B N 1
ATOM 2898 C CA . THR B 1 70 ? 24.984 -22.281 -3.146 1 97.94 70 THR B CA 1
ATOM 2899 C C . THR B 1 70 ? 24.828 -21.781 -4.578 1 97.94 70 THR B C 1
ATOM 2901 O O . THR B 1 70 ? 24.453 -22.547 -5.473 1 97.94 70 THR B O 1
ATOM 2904 N N . PHE B 1 71 ? 25.156 -20.531 -4.871 1 98.44 71 PHE B N 1
ATOM 2905 C CA . PHE B 1 71 ? 24.844 -19.922 -6.16 1 98.44 71 PHE B CA 1
ATOM 2906 C C . PHE B 1 71 ? 25.719 -20.5 -7.266 1 98.44 71 PHE B C 1
ATOM 2908 O O . PHE B 1 71 ? 25.203 -21.031 -8.25 1 98.44 71 PHE B O 1
ATOM 2915 N N . ASP B 1 72 ? 26.984 -20.453 -7.094 1 97.94 72 ASP B N 1
ATOM 2916 C CA . ASP B 1 72 ? 27.922 -20.844 -8.148 1 97.94 72 ASP B CA 1
ATOM 2917 C C . ASP B 1 72 ? 27.781 -22.328 -8.5 1 97.94 72 ASP B C 1
ATOM 2919 O O . ASP B 1 72 ? 27.641 -22.672 -9.68 1 97.94 72 ASP B O 1
ATOM 2923 N N . PRO B 1 73 ? 27.75 -23.188 -7.469 1 97.81 73 PRO B N 1
ATOM 2924 C CA . PRO B 1 73 ? 27.531 -24.594 -7.828 1 97.81 73 PRO B CA 1
ATOM 2925 C C . PRO B 1 73 ? 26.188 -24.828 -8.547 1 97.81 73 PRO B C 1
ATOM 2927 O O . PRO B 1 73 ? 26.109 -25.641 -9.469 1 97.81 73 PRO B O 1
ATOM 2930 N N . ALA B 1 74 ? 25.172 -24.125 -8.172 1 98.06 74 ALA B N 1
ATOM 2931 C CA . ALA B 1 74 ? 23.844 -24.297 -8.766 1 98.06 74 ALA B CA 1
ATOM 2932 C C . ALA B 1 74 ? 23.812 -23.781 -10.203 1 98.06 74 ALA B C 1
ATOM 2934 O O . ALA B 1 74 ? 23.094 -24.312 -11.047 1 98.06 74 ALA B O 1
ATOM 2935 N N . LEU B 1 75 ? 24.609 -22.781 -10.5 1 98.5 75 LEU B N 1
ATOM 2936 C CA . LEU B 1 75 ? 24.531 -22.094 -11.781 1 98.5 75 LEU B CA 1
ATOM 2937 C C . LEU B 1 75 ? 25.594 -22.609 -12.742 1 98.5 75 LEU B C 1
ATOM 2939 O O . LEU B 1 75 ? 25.656 -22.172 -13.898 1 98.5 75 LEU B O 1
ATOM 2943 N N . ALA B 1 76 ? 26.422 -23.531 -12.328 1 97.94 76 ALA B N 1
ATOM 2944 C CA . ALA B 1 76 ? 27.469 -24.062 -13.188 1 97.94 76 ALA B CA 1
ATOM 2945 C C . ALA B 1 76 ? 26.891 -24.641 -14.477 1 97.94 76 ALA B C 1
ATOM 2947 O O . ALA B 1 76 ? 26.031 -25.516 -14.438 1 97.94 76 ALA B O 1
ATOM 2948 N N . ALA B 1 77 ? 27.281 -24.078 -15.641 1 97.5 77 ALA B N 1
ATOM 2949 C CA . ALA B 1 77 ? 26.938 -24.547 -16.984 1 97.5 77 ALA B CA 1
ATOM 2950 C C . ALA B 1 77 ? 25.453 -24.375 -17.266 1 97.5 77 ALA B C 1
ATOM 2952 O O . ALA B 1 77 ? 24.875 -25.125 -18.047 1 97.5 77 ALA B O 1
ATOM 2953 N N . ILE B 1 78 ? 24.812 -23.484 -16.578 1 98.44 78 ILE B N 1
ATOM 2954 C CA . ILE B 1 78 ? 23.391 -23.203 -16.797 1 98.44 78 ILE B CA 1
ATOM 2955 C C . ILE B 1 78 ? 23.234 -22.125 -17.875 1 98.44 78 ILE B C 1
ATOM 2957 O O . ILE B 1 78 ? 23.969 -21.141 -17.875 1 98.44 78 ILE B O 1
ATOM 2961 N N . ASP B 1 79 ? 22.328 -22.344 -18.75 1 98.44 79 ASP B N 1
ATOM 2962 C CA . ASP B 1 79 ? 22.047 -21.375 -19.797 1 98.44 79 ASP B CA 1
ATOM 2963 C C . ASP B 1 79 ? 20.891 -20.453 -19.422 1 98.44 79 ASP B C 1
ATOM 2965 O O . ASP B 1 79 ? 20.953 -19.25 -19.641 1 98.44 79 ASP B O 1
ATOM 2969 N N . LYS B 1 80 ? 19.844 -21.031 -18.922 1 98.75 80 LYS B N 1
ATOM 2970 C CA . LYS B 1 80 ? 18.609 -20.297 -18.609 1 98.75 80 LYS B CA 1
ATOM 2971 C C . LYS B 1 80 ? 18.109 -20.641 -17.219 1 98.75 80 LYS B C 1
ATOM 2973 O O . LYS B 1 80 ? 18.297 -21.75 -16.734 1 98.75 80 LYS B O 1
ATOM 2978 N N . VAL B 1 81 ? 17.438 -19.656 -16.562 1 98.88 81 VAL B N 1
ATOM 2979 C CA . VAL B 1 81 ? 16.953 -19.812 -15.195 1 98.88 81 VAL B CA 1
ATOM 2980 C C . VAL B 1 81 ? 15.477 -19.406 -15.117 1 98.88 81 VAL B C 1
ATOM 2982 O O . VAL B 1 81 ? 15.078 -18.391 -15.68 1 98.88 81 VAL B O 1
ATOM 2985 N N . PHE B 1 82 ? 14.727 -20.234 -14.516 1 98.88 82 PHE B N 1
ATOM 2986 C CA . PHE B 1 82 ? 13.359 -19.922 -14.102 1 98.88 82 PHE B CA 1
ATOM 2987 C C . PHE B 1 82 ? 13.266 -19.828 -12.586 1 98.88 82 PHE B C 1
ATOM 2989 O O . PHE B 1 82 ? 13.805 -20.656 -11.859 1 98.88 82 PHE B O 1
ATOM 2996 N N . PHE B 1 83 ? 12.539 -18.719 -12.141 1 98.06 83 PHE B N 1
ATOM 2997 C CA . PHE B 1 83 ? 12.359 -18.75 -10.695 1 98.06 83 PHE B CA 1
ATOM 2998 C C . PHE B 1 83 ? 11.094 -18 -10.289 1 98.06 83 PHE B C 1
ATOM 3000 O O . PHE B 1 83 ? 10.578 -17.188 -11.055 1 98.06 83 PHE B O 1
ATOM 3007 N N . VAL B 1 84 ? 10.547 -18.406 -9.148 1 96.56 84 VAL B N 1
ATOM 3008 C CA . VAL B 1 84 ? 9.453 -17.766 -8.414 1 96.56 84 VAL B CA 1
ATOM 3009 C C . VAL B 1 84 ? 9.977 -17.234 -7.078 1 96.56 84 VAL B C 1
ATOM 3011 O O . VAL B 1 84 ? 10.773 -17.906 -6.41 1 96.56 84 VAL B O 1
ATOM 3014 N N . ARG B 1 85 ? 9.609 -16.016 -6.801 1 94.62 85 ARG B N 1
ATOM 3015 C CA . ARG B 1 85 ? 9.984 -15.5 -5.492 1 94.62 85 ARG B CA 1
ATOM 3016 C C . ARG B 1 85 ? 9.273 -16.25 -4.375 1 94.62 85 ARG B C 1
ATOM 3018 O O . ARG B 1 85 ? 8.047 -16.375 -4.379 1 94.62 85 ARG B O 1
ATOM 3025 N N . PRO B 1 86 ? 10.039 -16.734 -3.428 1 90.44 86 PRO B N 1
ATOM 3026 C CA . PRO B 1 86 ? 9.344 -17.266 -2.248 1 90.44 86 PRO B CA 1
ATOM 3027 C C . PRO B 1 86 ? 8.547 -16.188 -1.512 1 90.44 86 PRO B C 1
ATOM 3029 O O . PRO B 1 86 ? 9.062 -15.102 -1.244 1 90.44 86 PRO B O 1
ATOM 3032 N N . PRO B 1 87 ? 7.328 -16.5 -1.152 1 83.06 87 PRO B N 1
ATOM 3033 C CA . PRO B 1 87 ? 6.457 -15.484 -0.552 1 83.06 87 PRO B CA 1
ATOM 3034 C C . PRO B 1 87 ? 7.023 -14.914 0.744 1 83.06 87 PRO B C 1
ATOM 3036 O O . PRO B 1 87 ? 6.754 -13.758 1.082 1 83.06 87 PRO B O 1
ATOM 3039 N N . GLN B 1 88 ? 7.832 -15.68 1.401 1 82.25 88 GLN B N 1
ATOM 3040 C CA . GLN B 1 88 ? 8.32 -15.258 2.711 1 82.25 88 GLN B CA 1
ATOM 3041 C C . GLN B 1 88 ? 9.477 -14.273 2.578 1 82.25 88 GLN B C 1
ATOM 3043 O O . GLN B 1 88 ? 9.875 -13.633 3.557 1 82.25 88 GLN B O 1
ATOM 3048 N N . LEU B 1 89 ? 10.047 -14.172 1.397 1 86.81 89 LEU B N 1
ATOM 3049 C CA . LEU B 1 89 ? 11.133 -13.227 1.17 1 86.81 89 LEU B CA 1
ATOM 3050 C C . LEU B 1 89 ? 10.594 -11.867 0.761 1 86.81 89 LEU B C 1
ATOM 3052 O O . LEU B 1 89 ? 10.109 -11.695 -0.361 1 86.81 89 LEU B O 1
ATOM 3056 N N . ALA B 1 90 ? 10.758 -10.906 1.633 1 83.19 90 ALA B N 1
ATOM 3057 C CA . ALA B 1 90 ? 10.078 -9.625 1.459 1 83.19 90 ALA B CA 1
ATOM 3058 C C . ALA B 1 90 ? 11.078 -8.516 1.131 1 83.19 90 ALA B C 1
ATOM 3060 O O . ALA B 1 90 ? 10.68 -7.406 0.771 1 83.19 90 ALA B O 1
ATOM 3061 N N . LYS B 1 91 ? 12.375 -8.797 1.17 1 87.12 91 LYS B N 1
ATOM 3062 C CA . LYS B 1 91 ? 13.398 -7.781 0.962 1 87.12 91 LYS B CA 1
ATOM 3063 C C . LYS B 1 91 ? 14.289 -8.125 -0.229 1 87.12 91 LYS B C 1
ATOM 3065 O O . LYS B 1 91 ? 15.43 -8.562 -0.054 1 87.12 91 LYS B O 1
ATOM 3070 N N . PRO B 1 92 ? 13.836 -7.738 -1.396 1 92.31 92 PRO B N 1
ATOM 3071 C CA . PRO B 1 92 ? 14.539 -8.18 -2.6 1 92.31 92 PRO B CA 1
ATOM 3072 C C . PRO B 1 92 ? 16 -7.742 -2.613 1 92.31 92 PRO B C 1
ATOM 3074 O O . PRO B 1 92 ? 16.875 -8.508 -3.039 1 92.31 92 PRO B O 1
ATOM 3077 N N . LYS B 1 93 ? 16.328 -6.574 -2.078 1 89.94 93 LYS B N 1
ATOM 3078 C CA . LYS B 1 93 ? 17.688 -6.062 -2.127 1 89.94 93 LYS B CA 1
ATOM 3079 C C . LYS B 1 93 ? 18.656 -6.977 -1.37 1 89.94 93 LYS B C 1
ATOM 3081 O O . LYS B 1 93 ? 19.781 -7.215 -1.818 1 89.94 93 LYS B O 1
ATOM 3086 N N . THR B 1 94 ? 18.094 -7.488 -0.316 1 91.75 94 THR B N 1
ATOM 3087 C CA . THR B 1 94 ? 18.953 -8.328 0.518 1 91.75 94 THR B CA 1
ATOM 3088 C C . THR B 1 94 ? 18.766 -9.805 0.162 1 91.75 94 THR B C 1
ATOM 3090 O O . THR B 1 94 ? 19.734 -10.57 0.161 1 91.75 94 THR B O 1
ATOM 3093 N N . ASP B 1 95 ? 17.578 -10.148 -0.233 1 94.94 95 ASP B N 1
ATOM 3094 C CA . ASP B 1 95 ? 17.25 -11.57 -0.33 1 94.94 95 ASP B CA 1
ATOM 3095 C C . ASP B 1 95 ? 17.484 -12.086 -1.747 1 94.94 95 ASP B C 1
ATOM 3097 O O . ASP B 1 95 ? 17.734 -13.281 -1.941 1 94.94 95 ASP B O 1
ATOM 3101 N N . MET B 1 96 ? 17.406 -11.195 -2.775 1 95.88 96 MET B N 1
ATOM 3102 C CA . MET B 1 96 ? 17.328 -11.727 -4.137 1 95.88 96 MET B CA 1
ATOM 3103 C C . MET B 1 96 ? 18.406 -11.117 -5.023 1 95.88 96 MET B C 1
ATOM 3105 O O . MET B 1 96 ? 18.891 -11.766 -5.945 1 95.88 96 MET B O 1
ATOM 3109 N N . TYR B 1 97 ? 18.828 -9.891 -4.746 1 97.56 97 TYR B N 1
ATOM 3110 C CA . TYR B 1 97 ? 19.75 -9.188 -5.629 1 97.56 97 TYR B CA 1
ATOM 3111 C C . TYR B 1 97 ? 21.078 -9.922 -5.742 1 97.56 97 TYR B C 1
ATOM 3113 O O . TYR B 1 97 ? 21.641 -10.047 -6.832 1 97.56 97 TYR B O 1
ATOM 3121 N N . PRO B 1 98 ? 21.625 -10.445 -4.633 1 97.38 98 PRO B N 1
ATOM 3122 C CA . PRO B 1 98 ? 22.891 -11.195 -4.762 1 97.38 98 PRO B CA 1
ATOM 3123 C C . PRO B 1 98 ? 22.781 -12.352 -5.762 1 97.38 98 PRO B C 1
ATOM 3125 O O . PRO B 1 98 ? 23.734 -12.609 -6.504 1 97.38 98 PRO B O 1
ATOM 3128 N N . PHE B 1 99 ? 21.703 -13.039 -5.762 1 98.31 99 PHE B N 1
ATOM 3129 C CA . PHE B 1 99 ? 21.469 -14.125 -6.711 1 98.31 99 PHE B CA 1
ATOM 3130 C C . PHE B 1 99 ? 21.438 -13.586 -8.141 1 98.31 99 PHE B C 1
ATOM 3132 O O . PHE B 1 99 ? 22.016 -14.188 -9.047 1 98.31 99 PHE B O 1
ATOM 3139 N N . LEU B 1 100 ? 20.766 -12.445 -8.352 1 98.62 100 LEU B N 1
ATOM 3140 C CA . LEU B 1 100 ? 20.672 -11.844 -9.672 1 98.62 100 LEU B CA 1
ATOM 3141 C C . LEU B 1 100 ? 22.062 -11.438 -10.18 1 98.62 100 LEU B C 1
ATOM 3143 O O . LEU B 1 100 ? 22.359 -11.594 -11.367 1 98.62 100 LEU B O 1
ATOM 3147 N N . ASP B 1 101 ? 22.859 -10.977 -9.281 1 98.06 101 ASP B N 1
ATOM 3148 C CA . ASP B 1 101 ? 24.234 -10.648 -9.641 1 98.06 101 ASP B CA 1
ATOM 3149 C C . ASP B 1 101 ? 25 -11.898 -10.094 1 98.06 101 ASP B C 1
ATOM 3151 O O . ASP B 1 101 ? 25.812 -11.836 -11.023 1 98.06 101 ASP B O 1
ATOM 3155 N N . ALA B 1 102 ? 24.75 -12.969 -9.406 1 98.5 102 ALA B N 1
ATOM 3156 C CA . ALA B 1 102 ? 25.375 -14.234 -9.766 1 98.5 102 ALA B CA 1
ATOM 3157 C C . ALA B 1 102 ? 24.969 -14.68 -11.172 1 98.5 102 ALA B C 1
ATOM 3159 O O . ALA B 1 102 ? 25.766 -15.281 -11.898 1 98.5 102 ALA B O 1
ATOM 3160 N N . LEU B 1 103 ? 23.719 -14.414 -11.562 1 98.75 103 LEU B N 1
ATOM 3161 C CA . LEU B 1 103 ? 23.25 -14.75 -12.898 1 98.75 103 LEU B CA 1
ATOM 3162 C C . LEU B 1 103 ? 24.094 -14.047 -13.961 1 98.75 103 LEU B C 1
ATOM 3164 O O . LEU B 1 103 ? 24.438 -14.641 -14.984 1 98.75 103 LEU B O 1
ATOM 3168 N N . VAL B 1 104 ? 24.406 -12.789 -13.695 1 98.44 104 VAL B N 1
ATOM 3169 C CA . VAL B 1 104 ? 25.234 -12.008 -14.617 1 98.44 104 VAL B CA 1
ATOM 3170 C C . VAL B 1 104 ? 26.609 -12.633 -14.734 1 98.44 104 VAL B C 1
ATOM 3172 O O . VAL B 1 104 ? 27.109 -12.852 -15.844 1 98.44 104 VAL B O 1
ATOM 3175 N N . ARG B 1 105 ? 27.188 -12.984 -13.625 1 98.12 105 ARG B N 1
ATOM 3176 C CA . ARG B 1 105 ? 28.547 -13.539 -13.594 1 98.12 105 ARG B CA 1
ATOM 3177 C C . ARG B 1 105 ? 28.609 -14.859 -14.359 1 98.12 105 ARG B C 1
ATOM 3179 O O . ARG B 1 105 ? 29.656 -15.188 -14.938 1 98.12 105 ARG B O 1
ATOM 3186 N N . HIS B 1 106 ? 27.547 -15.555 -14.398 1 98.44 106 HIS B N 1
ATOM 3187 C CA . HIS B 1 106 ? 27.531 -16.875 -15.031 1 98.44 106 HIS B CA 1
ATOM 3188 C C . HIS B 1 106 ? 27.078 -16.781 -16.484 1 98.44 106 HIS B C 1
ATOM 3190 O O . HIS B 1 106 ? 26.969 -17.812 -17.156 1 98.44 106 HIS B O 1
ATOM 3196 N N . GLY B 1 107 ? 26.75 -15.57 -16.953 1 98.19 107 GLY B N 1
ATOM 3197 C CA . GLY B 1 107 ? 26.391 -15.367 -18.344 1 98.19 107 GLY B CA 1
ATOM 3198 C C . GLY B 1 107 ? 25.062 -16.016 -18.719 1 98.19 107 GLY B C 1
ATOM 3199 O O . GLY B 1 107 ? 24.938 -16.609 -19.797 1 98.19 107 GLY B O 1
ATOM 3200 N N . ILE B 1 108 ? 24.141 -16 -17.844 1 98.69 108 ILE B N 1
ATOM 3201 C CA . ILE B 1 108 ? 22.812 -16.578 -18.094 1 98.69 108 ILE B CA 1
ATOM 3202 C C . ILE B 1 108 ? 22.188 -15.922 -19.328 1 98.69 108 ILE B C 1
ATOM 3204 O O . ILE B 1 108 ? 22.188 -14.695 -19.469 1 98.69 108 ILE B O 1
ATOM 3208 N N . LYS B 1 109 ? 21.656 -16.734 -20.156 1 98.5 109 LYS B N 1
ATOM 3209 C CA . LYS B 1 109 ? 21.188 -16.266 -21.453 1 98.5 109 LYS B CA 1
ATOM 3210 C C . LYS B 1 109 ? 19.719 -15.836 -21.391 1 98.5 109 LYS B C 1
ATOM 3212 O O . LYS B 1 109 ? 19.234 -15.141 -22.281 1 98.5 109 LYS B O 1
ATOM 3217 N N . GLN B 1 110 ? 18.969 -16.297 -20.391 1 98.75 110 GLN B N 1
ATOM 3218 C CA . GLN B 1 110 ? 17.594 -15.859 -20.141 1 98.75 110 GLN B CA 1
ATOM 3219 C C . GLN B 1 110 ? 17.172 -16.156 -18.703 1 98.75 110 GLN B C 1
ATOM 3221 O O . GLN B 1 110 ? 17.406 -17.25 -18.188 1 98.75 110 GLN B O 1
ATOM 3226 N N . VAL B 1 111 ? 16.578 -15.211 -18.141 1 98.81 111 VAL B N 1
ATOM 3227 C CA . VAL B 1 111 ? 15.891 -15.383 -16.859 1 98.81 111 VAL B CA 1
ATOM 3228 C C . VAL B 1 111 ? 14.383 -15.25 -17.047 1 98.81 111 VAL B C 1
ATOM 3230 O O . VAL B 1 111 ? 13.906 -14.266 -17.625 1 98.81 111 VAL B O 1
ATOM 3233 N N . VAL B 1 112 ? 13.633 -16.266 -16.719 1 98.94 112 VAL B N 1
ATOM 3234 C CA . VAL B 1 112 ? 12.18 -16.219 -16.672 1 98.94 112 VAL B CA 1
ATOM 3235 C C . VAL B 1 112 ? 11.703 -16.062 -15.234 1 98.94 112 VAL B C 1
ATOM 3237 O O . VAL B 1 112 ? 11.945 -16.938 -14.398 1 98.94 112 VAL B O 1
ATOM 3240 N N . PHE B 1 113 ? 11.109 -14.961 -14.922 1 98.81 113 PHE B N 1
ATOM 3241 C CA . PHE B 1 113 ? 10.656 -14.625 -13.57 1 98.81 113 PHE B CA 1
ATOM 3242 C C . PHE B 1 113 ? 9.141 -14.508 -13.523 1 98.81 113 PHE B C 1
ATOM 3244 O O . PHE B 1 113 ? 8.539 -13.805 -14.336 1 98.81 113 PHE B O 1
ATOM 3251 N N . VAL B 1 114 ? 8.531 -15.211 -12.586 1 98.69 114 VAL B N 1
ATOM 3252 C CA . VAL B 1 114 ? 7.094 -15.094 -12.367 1 98.69 114 VAL B CA 1
ATOM 3253 C C . VAL B 1 114 ? 6.801 -13.867 -11.492 1 98.69 114 VAL B C 1
ATOM 3255 O O . VAL B 1 114 ? 7.094 -13.867 -10.297 1 98.69 114 VAL B O 1
ATOM 3258 N N . SER B 1 115 ? 6.227 -12.906 -12.102 1 98 115 SER B N 1
ATOM 3259 C CA . SER B 1 115 ? 5.883 -11.641 -11.469 1 98 115 SER B CA 1
ATOM 3260 C C . SER B 1 115 ? 4.398 -11.57 -11.133 1 98 115 SER B C 1
ATOM 3262 O O . SER B 1 115 ? 3.826 -12.539 -10.625 1 98 115 SER B O 1
ATOM 3264 N N . LEU B 1 116 ? 3.859 -10.391 -11.18 1 95.25 116 LEU B N 1
ATOM 3265 C CA . LEU B 1 116 ? 2.461 -10.188 -10.82 1 95.25 116 LEU B CA 1
ATOM 3266 C C . LEU B 1 116 ? 1.727 -9.391 -11.891 1 95.25 116 LEU B C 1
ATOM 3268 O O . LEU B 1 116 ? 2.295 -8.477 -12.484 1 95.25 116 LEU B O 1
ATOM 3272 N N . LEU B 1 117 ? 0.479 -9.75 -12.078 1 95.5 117 LEU B N 1
ATOM 3273 C CA . LEU B 1 117 ? -0.381 -8.93 -12.922 1 95.5 117 LEU B CA 1
ATOM 3274 C C . LEU B 1 117 ? -0.531 -7.523 -12.344 1 95.5 117 LEU B C 1
ATOM 3276 O O . LEU B 1 117 ? -0.823 -7.367 -11.156 1 95.5 117 LEU B O 1
ATOM 3280 N N . GLY B 1 118 ? -0.221 -6.523 -13.117 1 91.75 118 GLY B N 1
ATOM 3281 C CA . GLY B 1 118 ? -0.367 -5.145 -12.672 1 91.75 118 GLY B CA 1
ATOM 3282 C C . GLY B 1 118 ? 0.844 -4.629 -11.922 1 91.75 118 GLY B C 1
ATOM 3283 O O . GLY B 1 118 ? 0.81 -3.533 -11.352 1 91.75 118 GLY B O 1
ATOM 3284 N N . VAL B 1 119 ? 1.896 -5.324 -11.898 1 92.5 119 VAL B N 1
ATOM 3285 C CA . VAL B 1 119 ? 3.088 -5.004 -11.125 1 92.5 119 VAL B CA 1
ATOM 3286 C C . VAL B 1 119 ? 3.629 -3.639 -11.547 1 92.5 119 VAL B C 1
ATOM 3288 O O . VAL B 1 119 ? 4.207 -2.912 -10.734 1 92.5 119 VAL B O 1
ATOM 3291 N N . GLU B 1 120 ? 3.398 -3.199 -12.773 1 89 120 GLU B N 1
ATOM 3292 C CA . GLU B 1 120 ? 3.904 -1.937 -13.305 1 89 120 GLU B CA 1
ATOM 3293 C C . GLU B 1 120 ? 3.268 -0.746 -12.594 1 89 120 GLU B C 1
ATOM 3295 O O . GLU B 1 120 ? 3.83 0.351 -12.578 1 89 120 GLU B O 1
ATOM 3300 N N . HIS B 1 121 ? 2.205 -1.059 -11.984 1 80.94 121 HIS B N 1
ATOM 3301 C CA . HIS B 1 121 ? 1.492 0.02 -11.312 1 80.94 121 HIS B CA 1
ATOM 3302 C C . HIS B 1 121 ? 1.72 -0.03 -9.805 1 80.94 121 HIS B C 1
ATOM 3304 O O . HIS B 1 121 ? 1.165 0.783 -9.062 1 80.94 121 HIS B O 1
ATOM 3310 N N . ASN B 1 122 ? 2.523 -0.97 -9.406 1 81.62 122 ASN B N 1
ATOM 3311 C CA . ASN B 1 122 ? 2.775 -1.16 -7.98 1 81.62 122 ASN B CA 1
ATOM 3312 C C . ASN B 1 122 ? 4.27 -1.235 -7.68 1 81.62 122 ASN B C 1
ATOM 3314 O O . ASN B 1 122 ? 4.793 -2.309 -7.375 1 81.62 122 ASN B O 1
ATOM 3318 N N . PRO B 1 123 ? 4.895 -0.149 -7.602 1 79 123 PRO B N 1
ATOM 3319 C CA . PRO B 1 123 ? 6.352 -0.133 -7.465 1 79 123 PRO B CA 1
ATOM 3320 C C . PRO B 1 123 ? 6.824 -0.655 -6.113 1 79 123 PRO B C 1
ATOM 3322 O O . PRO B 1 123 ? 8.008 -0.974 -5.945 1 79 123 PRO B O 1
ATOM 3325 N N . MET B 1 124 ? 5.965 -0.841 -5.219 1 75.56 124 MET B N 1
ATOM 3326 C CA . MET B 1 124 ? 6.359 -1.239 -3.869 1 75.56 124 MET B CA 1
ATOM 3327 C C . MET B 1 124 ? 6.469 -2.756 -3.762 1 75.56 124 MET B C 1
ATOM 3329 O O . MET B 1 124 ? 7.039 -3.275 -2.799 1 75.56 124 MET B O 1
ATOM 3333 N N . THR B 1 125 ? 5.953 -3.393 -4.676 1 85.12 125 THR B N 1
ATOM 3334 C CA . THR B 1 125 ? 5.969 -4.848 -4.57 1 85.12 125 THR B CA 1
ATOM 3335 C C . THR B 1 125 ? 7.375 -5.391 -4.797 1 85.12 125 THR B C 1
ATOM 3337 O O . THR B 1 125 ? 8.117 -4.871 -5.633 1 85.12 125 THR B O 1
ATOM 3340 N N . PRO B 1 126 ? 7.715 -6.438 -4.047 1 91.06 126 PRO B N 1
ATOM 3341 C CA . PRO B 1 126 ? 9.008 -7.082 -4.293 1 91.06 126 PRO B CA 1
ATOM 3342 C C . PRO B 1 126 ? 9.188 -7.488 -5.754 1 91.06 126 PRO B C 1
ATOM 3344 O O . PRO B 1 126 ? 10.289 -7.367 -6.301 1 91.06 126 PRO B O 1
ATOM 3347 N N . HIS B 1 127 ? 8.133 -7.879 -6.367 1 96.38 127 HIS B N 1
ATOM 3348 C CA . HIS B 1 127 ? 8.203 -8.328 -7.754 1 96.38 127 HIS B CA 1
ATOM 3349 C C . HIS B 1 127 ? 8.609 -7.188 -8.68 1 96.38 127 HIS B C 1
ATOM 3351 O O . HIS B 1 127 ? 9.43 -7.383 -9.586 1 96.38 127 HIS B O 1
ATOM 3357 N N . HIS B 1 128 ? 8.078 -6.027 -8.406 1 94.25 128 HIS B N 1
ATOM 3358 C CA . HIS B 1 128 ? 8.453 -4.871 -9.211 1 94.25 128 HIS B CA 1
ATOM 3359 C C . HIS B 1 128 ? 9.945 -4.574 -9.086 1 94.25 128 HIS B C 1
ATOM 3361 O O . HIS B 1 128 ? 10.625 -4.344 -10.086 1 94.25 128 HIS B O 1
ATOM 3367 N N . LYS B 1 129 ? 10.43 -4.605 -7.926 1 93.19 129 LYS B N 1
ATOM 3368 C CA . LYS B 1 129 ? 11.836 -4.332 -7.656 1 93.19 129 LYS B CA 1
ATOM 3369 C C . LYS B 1 129 ? 12.734 -5.367 -8.328 1 93.19 129 LYS B C 1
ATOM 3371 O O . LYS B 1 129 ? 13.781 -5.02 -8.875 1 93.19 129 LYS B O 1
ATOM 3376 N N . ILE B 1 130 ? 12.305 -6.559 -8.281 1 97.56 130 ILE B N 1
ATOM 3377 C CA . ILE B 1 130 ? 13.07 -7.637 -8.898 1 97.56 130 ILE B CA 1
ATOM 3378 C C . ILE B 1 130 ? 13.109 -7.441 -10.414 1 97.56 130 ILE B C 1
ATOM 3380 O O . ILE B 1 130 ? 14.164 -7.547 -11.039 1 97.56 130 ILE B O 1
ATOM 3384 N N . GLU B 1 131 ? 11.961 -7.129 -11.039 1 98.19 131 GLU B N 1
ATOM 3385 C CA . GLU B 1 131 ? 11.93 -6.828 -12.469 1 98.19 131 GLU B CA 1
ATOM 3386 C C . GLU B 1 131 ? 12.914 -5.711 -12.812 1 98.19 131 GLU B C 1
ATOM 3388 O O . GLU B 1 131 ? 13.695 -5.84 -13.758 1 98.19 131 GLU B O 1
ATOM 3393 N N . LYS B 1 132 ? 12.891 -4.68 -12.031 1 96.5 132 LYS B N 1
ATOM 3394 C CA . LYS B 1 132 ? 13.719 -3.516 -12.32 1 96.5 132 LYS B CA 1
ATOM 3395 C C . LYS B 1 132 ? 15.203 -3.854 -12.195 1 96.5 132 LYS B C 1
ATOM 3397 O O . LYS B 1 132 ? 16.016 -3.391 -12.992 1 96.5 132 LYS B O 1
ATOM 3402 N N . ARG B 1 133 ? 15.531 -4.613 -11.195 1 97.56 133 ARG B N 1
ATOM 3403 C CA . ARG B 1 133 ? 16.922 -5.02 -11.016 1 97.56 133 ARG B CA 1
ATOM 3404 C C . ARG B 1 133 ? 17.391 -5.875 -12.188 1 97.56 133 ARG B C 1
ATOM 3406 O O . ARG B 1 133 ? 18.516 -5.691 -12.68 1 97.56 133 ARG B O 1
ATOM 3413 N N . ILE B 1 134 ? 16.578 -6.766 -12.609 1 98.69 134 ILE B N 1
ATOM 3414 C CA . ILE B 1 134 ? 16.906 -7.625 -13.742 1 98.69 134 ILE B CA 1
ATOM 3415 C C . ILE B 1 134 ? 17.172 -6.77 -14.977 1 98.69 134 ILE B C 1
ATOM 3417 O O . ILE B 1 134 ? 18.156 -6.969 -15.68 1 98.69 134 ILE B O 1
ATOM 3421 N N . GLU B 1 135 ? 16.312 -5.816 -15.234 1 98.38 135 GLU B N 1
ATOM 3422 C CA . GLU B 1 135 ? 16.453 -4.895 -16.359 1 98.38 135 GLU B CA 1
ATOM 3423 C C . GLU B 1 135 ? 17.734 -4.078 -16.219 1 98.38 135 GLU B C 1
ATOM 3425 O O . GLU B 1 135 ? 18.484 -3.922 -17.203 1 98.38 135 GLU B O 1
ATOM 3430 N N . ALA B 1 136 ? 17.984 -3.625 -15.039 1 97.5 136 ALA B N 1
ATOM 3431 C CA . ALA B 1 136 ? 19.141 -2.771 -14.789 1 97.5 136 ALA B CA 1
ATOM 3432 C C . ALA B 1 136 ? 20.453 -3.531 -15.016 1 97.5 136 ALA B C 1
ATOM 3434 O O . ALA B 1 136 ? 21.453 -2.951 -15.445 1 97.5 136 ALA B O 1
ATOM 3435 N N . LEU B 1 137 ? 20.469 -4.785 -14.727 1 98.31 137 LEU B N 1
ATOM 3436 C CA . LEU B 1 137 ? 21.656 -5.629 -14.859 1 98.31 137 LEU B CA 1
ATOM 3437 C C . LEU B 1 137 ? 21.875 -6.023 -16.312 1 98.31 137 LEU B C 1
ATOM 3439 O O . LEU B 1 137 ? 22.906 -6.605 -16.656 1 98.31 137 LEU B O 1
ATOM 3443 N N . GLY B 1 138 ? 20.891 -5.754 -17.141 1 98.25 138 GLY B N 1
ATOM 3444 C CA . GLY B 1 138 ? 21 -6.109 -18.547 1 98.25 138 GLY B CA 1
ATOM 3445 C C . GLY B 1 138 ? 20.797 -7.59 -18.797 1 98.25 138 GLY B C 1
ATOM 3446 O O . GLY B 1 138 ? 21.203 -8.102 -19.844 1 98.25 138 GLY B O 1
ATOM 3447 N N . LEU B 1 139 ? 20.25 -8.305 -17.859 1 98.62 139 LEU B N 1
ATOM 3448 C CA . LEU B 1 139 ? 19.953 -9.719 -18.062 1 98.62 139 LEU B CA 1
ATOM 3449 C C . LEU B 1 139 ? 18.844 -9.891 -19.109 1 98.62 139 LEU B C 1
ATOM 3451 O O . LEU B 1 139 ? 17.812 -9.227 -19.047 1 98.62 139 LEU B O 1
ATOM 3455 N N . PRO B 1 140 ? 19.094 -10.766 -20.125 1 98.75 140 PRO B N 1
ATOM 3456 C CA . PRO B 1 140 ? 17.938 -11.117 -20.953 1 98.75 140 PRO B CA 1
ATOM 3457 C C . PRO B 1 140 ? 16.812 -11.766 -20.141 1 98.75 140 PRO B C 1
ATOM 3459 O O . PRO B 1 140 ? 17.062 -12.625 -19.297 1 98.75 140 PRO B O 1
ATOM 3462 N N . TYR B 1 141 ? 15.594 -11.273 -20.359 1 98.88 141 TYR B N 1
ATOM 3463 C CA . TYR B 1 141 ? 14.547 -11.719 -19.453 1 98.88 141 TYR B CA 1
ATOM 3464 C C . TYR B 1 141 ? 13.258 -12 -20.203 1 98.88 141 TYR B C 1
ATOM 3466 O O . TYR B 1 141 ? 13.102 -11.594 -21.359 1 98.88 141 TYR B O 1
ATOM 3474 N N . THR B 1 142 ? 12.391 -12.766 -19.609 1 98.94 142 THR B N 1
ATOM 3475 C CA . THR B 1 142 ? 10.945 -12.812 -19.797 1 98.94 142 THR B CA 1
ATOM 3476 C C . THR B 1 142 ? 10.219 -12.766 -18.469 1 98.94 142 THR B C 1
ATOM 3478 O O . THR B 1 142 ? 10.508 -13.555 -17.562 1 98.94 142 THR B O 1
ATOM 3481 N N . PHE B 1 143 ? 9.344 -11.773 -18.312 1 98.94 143 PHE B N 1
ATOM 3482 C CA . PHE B 1 143 ? 8.508 -11.719 -17.125 1 98.94 143 PHE B CA 1
ATOM 3483 C C . PHE B 1 143 ? 7.133 -12.312 -17.406 1 98.94 143 PHE B C 1
ATOM 3485 O O . PHE B 1 143 ? 6.492 -11.969 -18.391 1 98.94 143 PHE B O 1
ATOM 3492 N N . ILE B 1 144 ? 6.738 -13.258 -16.578 1 98.94 144 ILE B N 1
ATOM 3493 C CA . ILE B 1 144 ? 5.379 -13.789 -16.609 1 98.94 144 ILE B CA 1
ATOM 3494 C C . ILE B 1 144 ? 4.566 -13.164 -15.477 1 98.94 144 ILE B C 1
ATOM 3496 O O . ILE B 1 144 ? 4.922 -13.289 -14.297 1 98.94 144 ILE B O 1
ATOM 3500 N N . ARG B 1 145 ? 3.545 -12.469 -15.805 1 98.69 145 ARG B N 1
ATOM 3501 C CA . ARG B 1 145 ? 2.693 -11.766 -14.852 1 98.69 145 ARG B CA 1
ATOM 3502 C C . ARG B 1 145 ? 1.311 -12.406 -14.781 1 98.69 145 ARG B C 1
ATOM 3504 O O . ARG B 1 145 ? 0.374 -11.945 -15.438 1 98.69 145 ARG B O 1
ATOM 3511 N N . PRO B 1 146 ? 1.166 -13.398 -13.969 1 98.56 146 PRO B N 1
ATOM 3512 C CA . PRO B 1 146 ? -0.088 -14.148 -13.914 1 98.56 146 PRO B CA 1
ATOM 3513 C C . PRO B 1 146 ? -1.14 -13.484 -13.031 1 98.56 146 PRO B C 1
ATOM 3515 O O . PRO B 1 146 ? -0.802 -12.664 -12.18 1 98.56 146 PRO B O 1
ATOM 3518 N N . SER B 1 147 ? -2.428 -13.859 -13.352 1 97.88 147 SER B N 1
ATOM 3519 C CA . SER B 1 147 ? -3.529 -13.461 -12.477 1 97.88 147 SER B CA 1
ATOM 3520 C C . SER B 1 147 ? -3.629 -14.383 -11.266 1 97.88 147 SER B C 1
ATOM 3522 O O . SER B 1 147 ? -2.648 -15.023 -10.883 1 97.88 147 SER B O 1
ATOM 3524 N N . PHE B 1 148 ? -4.754 -14.406 -10.562 1 97.31 148 PHE B N 1
ATOM 3525 C CA . PHE B 1 148 ? -4.93 -15.141 -9.312 1 97.31 148 PHE B CA 1
ATOM 3526 C C . PHE B 1 148 ? -4.832 -16.641 -9.555 1 97.31 148 PHE B C 1
ATOM 3528 O O . PHE B 1 148 ? -5.516 -17.188 -10.422 1 97.31 148 PHE B O 1
ATOM 3535 N N . PHE B 1 149 ? -3.996 -17.312 -8.773 1 97.88 149 PHE B N 1
ATOM 3536 C CA . PHE B 1 149 ? -3.83 -18.766 -8.922 1 97.88 149 PHE B CA 1
ATOM 3537 C C . PHE B 1 149 ? -5.074 -19.5 -8.438 1 97.88 149 PHE B C 1
ATOM 3539 O O . PHE B 1 149 ? -5.527 -19.297 -7.312 1 97.88 149 PHE B O 1
ATOM 3546 N N . MET B 1 150 ? -5.57 -20.391 -9.273 1 98.5 150 MET B N 1
ATOM 3547 C CA . MET B 1 150 ? -6.66 -21.266 -8.844 1 98.5 150 MET B CA 1
ATOM 3548 C C . MET B 1 150 ? -6.238 -22.125 -7.656 1 98.5 150 MET B C 1
ATOM 3550 O O . MET B 1 150 ? -7.016 -22.328 -6.727 1 98.5 150 MET B O 1
ATOM 3554 N N . GLN B 1 151 ? -5.012 -22.484 -7.609 1 97.94 151 GLN B N 1
ATOM 3555 C CA . GLN B 1 151 ? -4.473 -23.422 -6.629 1 97.94 151 GLN B CA 1
ATOM 3556 C C . GLN B 1 151 ? -4.414 -22.797 -5.242 1 97.94 151 GLN B C 1
ATOM 3558 O O . GLN B 1 151 ? -4.223 -23.5 -4.246 1 97.94 151 GLN B O 1
ATOM 3563 N N . ASN B 1 152 ? -4.566 -21.5 -5.129 1 95.5 152 ASN B N 1
ATOM 3564 C CA . ASN B 1 152 ? -4.727 -20.922 -3.801 1 95.5 152 ASN B CA 1
ATOM 3565 C C . ASN B 1 152 ? -5.938 -21.5 -3.078 1 95.5 152 ASN B C 1
ATOM 3567 O O . ASN B 1 152 ? -5.969 -21.547 -1.847 1 95.5 152 ASN B O 1
ATOM 3571 N N . LEU B 1 153 ? -6.91 -22 -3.836 1 97.44 153 LEU B N 1
ATOM 3572 C CA . LEU B 1 153 ? -8.109 -22.578 -3.242 1 97.44 153 LEU B CA 1
ATOM 3573 C C . LEU B 1 153 ? -7.812 -23.922 -2.594 1 97.44 153 LEU B C 1
ATOM 3575 O O . LEU B 1 153 ? -8.406 -24.266 -1.57 1 97.44 153 LEU B O 1
ATOM 3579 N N . ASN B 1 154 ? -6.898 -24.672 -3.123 1 97.12 154 ASN B N 1
ATOM 3580 C CA . ASN B 1 154 ? -6.594 -25.953 -2.506 1 97.12 154 ASN B CA 1
ATOM 3581 C C . ASN B 1 154 ? -5.305 -25.906 -1.697 1 97.12 154 ASN B C 1
ATOM 3583 O O . ASN B 1 154 ? -4.723 -26.938 -1.372 1 97.12 154 ASN B O 1
ATOM 3587 N N . THR B 1 155 ? -4.75 -24.703 -1.446 1 93.62 155 THR B N 1
ATOM 3588 C CA . THR B 1 155 ? -3.625 -24.5 -0.539 1 93.62 155 THR B CA 1
ATOM 3589 C C . THR B 1 155 ? -3.994 -23.516 0.572 1 93.62 155 THR B C 1
ATOM 3591 O O . THR B 1 155 ? -4.539 -23.922 1.604 1 93.62 155 THR B O 1
ATOM 3594 N N . THR B 1 156 ? -3.98 -22.234 0.303 1 89.5 156 THR B N 1
ATOM 3595 C CA . THR B 1 156 ? -4.176 -21.156 1.272 1 89.5 156 THR B CA 1
ATOM 3596 C C . THR B 1 156 ? -5.582 -21.203 1.856 1 89.5 156 THR B C 1
ATOM 3598 O O . THR B 1 156 ? -5.773 -20.984 3.055 1 89.5 156 THR B O 1
ATOM 3601 N N . HIS B 1 157 ? -6.539 -21.516 0.999 1 93.94 157 HIS B N 1
ATOM 3602 C CA . HIS B 1 157 ? -7.93 -21.422 1.418 1 93.94 157 HIS B CA 1
ATOM 3603 C C . HIS B 1 157 ? -8.539 -22.797 1.651 1 93.94 157 HIS B C 1
ATOM 3605 O O . HIS B 1 157 ? -9.734 -22.906 1.937 1 93.94 157 HIS B O 1
ATOM 3611 N N . ARG B 1 158 ? -7.746 -23.797 1.608 1 95.25 158 ARG B N 1
ATOM 3612 C CA . ARG B 1 158 ? -8.234 -25.188 1.604 1 95.25 158 ARG B CA 1
ATOM 3613 C C . ARG B 1 158 ? -8.945 -25.516 2.91 1 95.25 158 ARG B C 1
ATOM 3615 O O . ARG B 1 158 ? -9.984 -26.188 2.906 1 95.25 158 ARG B O 1
ATOM 3622 N N . HIS B 1 159 ? -8.406 -25.031 4.004 1 93.56 159 HIS B N 1
ATOM 3623 C CA . HIS B 1 159 ? -8.938 -25.375 5.316 1 93.56 159 HIS B CA 1
ATOM 3624 C C . HIS B 1 159 ? -10.414 -25.047 5.426 1 93.56 159 HIS B C 1
ATOM 3626 O O . HIS B 1 159 ? -11.227 -25.875 5.828 1 93.56 159 HIS B O 1
ATOM 3632 N N . ASP B 1 160 ? -10.781 -23.859 5.059 1 95.19 160 ASP B N 1
ATOM 3633 C CA . ASP B 1 160 ? -12.164 -23.422 5.168 1 95.19 160 ASP B CA 1
ATOM 3634 C C . ASP B 1 160 ? -13.07 -24.203 4.223 1 95.19 160 ASP B C 1
ATOM 3636 O O . ASP B 1 160 ? -14.227 -24.484 4.551 1 95.19 160 ASP B O 1
ATOM 3640 N N . ILE B 1 161 ? -12.539 -24.531 3.07 1 96.94 161 ILE B N 1
ATOM 3641 C CA . ILE B 1 161 ? -13.32 -25.266 2.08 1 96.94 161 ILE B CA 1
ATOM 3642 C C . ILE B 1 161 ? -13.594 -26.672 2.582 1 96.94 161 ILE B C 1
ATOM 3644 O O . ILE B 1 161 ? -14.734 -27.156 2.516 1 96.94 161 ILE B O 1
ATOM 3648 N N . VAL B 1 162 ? -12.641 -27.297 3.125 1 95.75 162 VAL B N 1
ATOM 3649 C CA . VAL B 1 162 ? -12.766 -28.703 3.547 1 95.75 162 VAL B CA 1
ATOM 3650 C C . VAL B 1 162 ? -13.508 -28.766 4.879 1 95.75 162 VAL B C 1
ATOM 3652 O O . VAL B 1 162 ? -14.445 -29.562 5.027 1 95.75 162 VAL B O 1
ATOM 3655 N N . ALA B 1 163 ? -13.141 -27.922 5.828 1 94 163 ALA B N 1
ATOM 3656 C CA . ALA B 1 163 ? -13.656 -28.016 7.191 1 94 163 ALA B CA 1
ATOM 3657 C C . ALA B 1 163 ? -15.039 -27.375 7.297 1 94 163 ALA B C 1
ATOM 3659 O O . ALA B 1 163 ? -15.883 -27.828 8.07 1 94 163 ALA B O 1
ATOM 3660 N N . HIS B 1 164 ? -15.258 -26.344 6.539 1 95.12 164 HIS B N 1
ATOM 3661 C CA . HIS B 1 164 ? -16.469 -25.562 6.758 1 95.12 164 HIS B CA 1
ATOM 3662 C C . HIS B 1 164 ? -17.312 -25.5 5.488 1 95.12 164 HIS B C 1
ATOM 3664 O O . HIS B 1 164 ? -18.406 -24.922 5.492 1 95.12 164 HIS B O 1
ATOM 3670 N N . HIS B 1 165 ? -16.812 -26.078 4.387 1 97.12 165 HIS B N 1
ATOM 3671 C CA . HIS B 1 165 ? -17.5 -26.016 3.096 1 97.12 165 HIS B CA 1
ATOM 3672 C C . HIS B 1 165 ? -17.828 -24.578 2.719 1 97.12 165 HIS B C 1
ATOM 3674 O O . HIS B 1 165 ? -18.953 -24.281 2.301 1 97.12 165 HIS B O 1
ATOM 3680 N N . ASP B 1 166 ? -16.828 -23.703 2.934 1 98 166 ASP B N 1
ATOM 3681 C CA . ASP B 1 166 ? -17.047 -22.281 2.701 1 98 166 ASP B CA 1
ATOM 3682 C C . ASP B 1 166 ? -15.805 -21.625 2.098 1 98 166 ASP B C 1
ATOM 3684 O O . ASP B 1 166 ? -14.68 -21.922 2.498 1 98 166 ASP B O 1
ATOM 3688 N N . LEU B 1 167 ? -16.047 -20.797 1.091 1 98.25 167 LEU B N 1
ATOM 3689 C CA . LEU B 1 167 ? -15.023 -19.859 0.66 1 98.25 167 LEU B CA 1
ATOM 3690 C C . LEU B 1 167 ? -14.984 -18.641 1.579 1 98.25 167 LEU B C 1
ATOM 3692 O O . LEU B 1 167 ? -15.664 -17.641 1.326 1 98.25 167 LEU B O 1
ATOM 3696 N N . PHE B 1 168 ? -14.172 -18.719 2.578 1 97.81 168 PHE B N 1
ATOM 3697 C CA . PHE B 1 168 ? -14.016 -17.625 3.531 1 97.81 168 PHE B CA 1
ATOM 3698 C C . PHE B 1 168 ? -13.008 -16.594 3.021 1 97.81 168 PHE B C 1
ATOM 3700 O O . PHE B 1 168 ? -11.898 -16.484 3.557 1 97.81 168 PHE B O 1
ATOM 3707 N N . VAL B 1 169 ? -13.32 -15.883 1.971 1 97.5 169 VAL B N 1
ATOM 3708 C CA . VAL B 1 169 ? -12.484 -14.922 1.263 1 97.5 169 VAL B CA 1
ATOM 3709 C C . VAL B 1 169 ? -13.164 -13.562 1.242 1 97.5 169 VAL B C 1
ATOM 3711 O O . VAL B 1 169 ? -14.344 -13.453 0.875 1 97.5 169 VAL B O 1
ATOM 3714 N N . PRO B 1 170 ? -12.523 -12.477 1.646 1 97.62 170 PRO B N 1
ATOM 3715 C CA . PRO B 1 170 ? -13.172 -11.164 1.725 1 97.62 170 PRO B CA 1
ATOM 3716 C C . PRO B 1 170 ? -13.062 -10.375 0.422 1 97.62 170 PRO B C 1
ATOM 3718 O O . PRO B 1 170 ? -12.711 -9.188 0.441 1 97.62 170 PRO B O 1
ATOM 3721 N N . ALA B 1 171 ? -13.508 -10.961 -0.662 1 97.56 171 ALA B N 1
ATOM 3722 C CA . ALA B 1 171 ? -13.414 -10.32 -1.97 1 97.56 171 ALA B CA 1
ATOM 3723 C C . ALA B 1 171 ? -14.695 -9.57 -2.312 1 97.56 171 ALA B C 1
ATOM 3725 O O . ALA B 1 171 ? -14.773 -8.891 -3.338 1 97.56 171 ALA B O 1
ATOM 3726 N N . GLY B 1 172 ? -15.688 -9.633 -1.417 1 96.62 172 GLY B N 1
ATOM 3727 C CA . GLY B 1 172 ? -16.969 -9 -1.709 1 96.62 172 GLY B CA 1
ATOM 3728 C C . GLY B 1 172 ? -17.625 -9.547 -2.959 1 96.62 172 GLY B C 1
ATOM 3729 O O . GLY B 1 172 ? -17.75 -10.766 -3.117 1 96.62 172 GLY B O 1
ATOM 3730 N N . ARG B 1 173 ? -18.156 -8.672 -3.844 1 96.12 173 ARG B N 1
ATOM 3731 C CA . ARG B 1 173 ? -18.844 -9.086 -5.059 1 96.12 173 ARG B CA 1
ATOM 3732 C C . ARG B 1 173 ? -17.969 -8.859 -6.289 1 96.12 173 ARG B C 1
ATOM 3734 O O . ARG B 1 173 ? -18.453 -8.969 -7.422 1 96.12 173 ARG B O 1
ATOM 3741 N N . ALA B 1 174 ? -16.719 -8.523 -6.035 1 96.75 174 ALA B N 1
ATOM 3742 C CA . ALA B 1 174 ? -15.812 -8.188 -7.137 1 96.75 174 ALA B CA 1
ATOM 3743 C C . ALA B 1 174 ? -15.445 -9.422 -7.945 1 96.75 174 ALA B C 1
ATOM 3745 O O . ALA B 1 174 ? -15.445 -10.539 -7.414 1 96.75 174 ALA B O 1
ATOM 3746 N N . ARG B 1 175 ? -15.172 -9.219 -9.195 1 98 175 ARG B N 1
ATOM 3747 C CA . ARG B 1 175 ? -14.711 -10.297 -10.062 1 98 175 ARG B CA 1
ATOM 3748 C C . ARG B 1 175 ? -13.195 -10.453 -9.984 1 98 175 ARG B C 1
ATOM 3750 O O . ARG B 1 175 ? -12.477 -9.469 -9.844 1 98 175 ARG B O 1
ATOM 3757 N N . THR B 1 176 ? -12.742 -11.633 -10.039 1 97.81 176 THR B N 1
ATOM 3758 C CA . THR B 1 176 ? -11.328 -12.008 -10.047 1 97.81 176 THR B CA 1
ATOM 3759 C C . THR B 1 176 ? -11.008 -12.922 -11.227 1 97.81 176 THR B C 1
ATOM 3761 O O . THR B 1 176 ? -11.727 -13.898 -11.469 1 97.81 176 THR B O 1
ATOM 3764 N N . SER B 1 177 ? -10.047 -12.539 -12.023 1 98.38 177 SER B N 1
ATOM 3765 C CA . SER B 1 177 ? -9.539 -13.453 -13.039 1 98.38 177 SER B CA 1
ATOM 3766 C C . SER B 1 177 ? -8.625 -14.508 -12.414 1 98.38 177 SER B C 1
ATOM 3768 O O . SER B 1 177 ? -7.723 -14.18 -11.641 1 98.38 177 SER B O 1
ATOM 3770 N N . PHE B 1 178 ? -8.922 -15.758 -12.727 1 98.25 178 PHE B N 1
ATOM 3771 C CA . PHE B 1 178 ? -8.148 -16.875 -12.195 1 98.25 178 PHE B CA 1
ATOM 3772 C C . PHE B 1 178 ? -7.309 -17.516 -13.297 1 98.25 178 PHE B C 1
ATOM 3774 O O . PHE B 1 178 ? -7.641 -17.422 -14.477 1 98.25 178 PHE B O 1
ATOM 3781 N N . ILE B 1 179 ? -6.262 -18.172 -12.875 1 98.81 179 ILE B N 1
ATOM 3782 C CA . ILE B 1 179 ? -5.426 -18.922 -13.797 1 98.81 179 ILE B CA 1
ATOM 3783 C C . ILE B 1 179 ? -4.93 -20.203 -13.117 1 98.81 179 ILE B C 1
ATOM 3785 O O . ILE B 1 179 ? -4.574 -20.188 -11.938 1 98.81 179 ILE B O 1
ATOM 3789 N N . ASP B 1 180 ? -4.988 -21.281 -13.852 1 98.88 180 ASP B N 1
ATOM 3790 C CA . ASP B 1 180 ? -4.41 -22.547 -13.391 1 98.88 180 ASP B CA 1
ATOM 3791 C C . ASP B 1 180 ? -2.883 -22.484 -13.438 1 98.88 180 ASP B C 1
ATOM 3793 O O . ASP B 1 180 ? -2.297 -22.156 -14.469 1 98.88 180 ASP B O 1
ATOM 3797 N N . THR B 1 181 ? -2.242 -22.797 -12.344 1 98.69 181 THR B N 1
ATOM 3798 C CA . THR B 1 181 ? -0.786 -22.719 -12.289 1 98.69 181 THR B CA 1
ATOM 3799 C C . THR B 1 181 ? -0.161 -23.672 -13.312 1 98.69 181 THR B C 1
ATOM 3801 O O . THR B 1 181 ? 0.955 -23.438 -13.781 1 98.69 181 THR B O 1
ATOM 3804 N N . ARG B 1 182 ? -0.836 -24.734 -13.758 1 98.56 182 ARG B N 1
ATOM 3805 C CA . ARG B 1 182 ? -0.357 -25.609 -14.812 1 98.56 182 ARG B CA 1
ATOM 3806 C C . ARG B 1 182 ? -0.175 -24.844 -16.125 1 98.56 182 ARG B C 1
ATOM 3808 O O . ARG B 1 182 ? 0.75 -25.141 -16.891 1 98.56 182 ARG B O 1
ATOM 3815 N N . ASP B 1 183 ? -1.063 -23.906 -16.297 1 98.88 183 ASP B N 1
ATOM 3816 C CA . ASP B 1 183 ? -0.942 -23.062 -17.469 1 98.88 183 ASP B CA 1
ATOM 3817 C C . ASP B 1 183 ? 0.259 -22.141 -17.359 1 98.88 183 ASP B C 1
ATOM 3819 O O . ASP B 1 183 ? 0.915 -21.828 -18.359 1 98.88 183 ASP B O 1
ATOM 3823 N N . ILE B 1 184 ? 0.541 -21.594 -16.188 1 98.88 184 ILE B N 1
ATOM 3824 C CA . ILE B 1 184 ? 1.723 -20.766 -15.977 1 98.88 184 ILE B CA 1
ATOM 3825 C C . ILE B 1 184 ? 2.98 -21.578 -16.281 1 98.88 184 ILE B C 1
ATOM 3827 O O . ILE B 1 184 ? 3.885 -21.094 -16.969 1 98.88 184 ILE B O 1
ATOM 3831 N N . GLY B 1 185 ? 3.021 -22.828 -15.758 1 98.69 185 GLY B N 1
ATOM 3832 C CA . GLY B 1 185 ? 4.129 -23.719 -16.062 1 98.69 185 GLY B CA 1
ATOM 3833 C C . GLY B 1 185 ? 4.297 -23.953 -17.562 1 98.69 185 GLY B C 1
ATOM 3834 O O . GLY B 1 185 ? 5.418 -23.938 -18.062 1 98.69 185 GLY B O 1
ATOM 3835 N N . ALA B 1 186 ? 3.201 -24.172 -18.266 1 98.62 186 ALA B N 1
ATOM 3836 C CA . ALA B 1 186 ? 3.232 -24.391 -19.719 1 98.62 186 ALA B CA 1
ATOM 3837 C C . ALA B 1 186 ? 3.75 -23.156 -20.453 1 98.62 186 ALA B C 1
ATOM 3839 O O . ALA B 1 186 ? 4.531 -23.281 -21.391 1 98.62 186 ALA B O 1
ATOM 3840 N N . VAL B 1 187 ? 3.307 -21.984 -20 1 98.88 187 VAL B N 1
ATOM 3841 C CA . VAL B 1 187 ? 3.799 -20.734 -20.594 1 98.88 187 VAL B CA 1
ATOM 3842 C C . VAL B 1 187 ? 5.305 -20.625 -20.375 1 98.88 187 VAL B C 1
ATOM 3844 O O . VAL B 1 187 ? 6.055 -20.312 -21.297 1 98.88 187 VAL B O 1
ATOM 3847 N N . ALA B 1 188 ? 5.711 -20.891 -19.141 1 98.88 188 ALA B N 1
ATOM 3848 C CA . ALA B 1 188 ? 7.133 -20.828 -18.812 1 98.88 188 ALA B CA 1
ATOM 3849 C C . ALA B 1 188 ? 7.941 -21.766 -19.703 1 98.88 188 ALA B C 1
ATOM 3851 O O . ALA B 1 188 ? 9 -21.375 -20.219 1 98.88 188 ALA B O 1
ATOM 3852 N N . ALA B 1 189 ? 7.48 -22.969 -19.953 1 98.56 189 ALA B N 1
ATOM 3853 C CA . ALA B 1 189 ? 8.164 -23.922 -20.828 1 98.56 189 ALA B CA 1
ATOM 3854 C C . ALA B 1 189 ? 8.289 -23.375 -22.25 1 98.56 189 ALA B C 1
ATOM 3856 O O . ALA B 1 189 ? 9.359 -23.453 -22.859 1 98.56 189 ALA B O 1
ATOM 3857 N N . THR B 1 190 ? 7.184 -22.812 -22.688 1 98.38 190 THR B N 1
ATOM 3858 C CA . THR B 1 190 ? 7.164 -22.281 -24.047 1 98.38 190 THR B CA 1
ATOM 3859 C C . THR B 1 190 ? 8.164 -21.141 -24.203 1 98.38 190 THR B C 1
ATOM 3861 O O . THR B 1 190 ? 8.961 -21.125 -25.141 1 98.38 190 THR B O 1
ATOM 3864 N N . VAL B 1 191 ? 8.18 -20.234 -23.234 1 98.5 191 VAL B N 1
ATOM 3865 C CA . VAL B 1 191 ? 8.984 -19.031 -23.391 1 98.5 191 VAL B CA 1
ATOM 3866 C C . VAL B 1 191 ? 10.461 -19.359 -23.203 1 98.5 191 VAL B C 1
ATOM 3868 O O . VAL B 1 191 ? 11.328 -18.734 -23.812 1 98.5 191 VAL B O 1
ATOM 3871 N N . LEU B 1 192 ? 10.773 -20.391 -22.422 1 98.31 192 LEU B N 1
ATOM 3872 C CA . LEU B 1 192 ? 12.156 -20.812 -22.219 1 98.31 192 LEU B CA 1
ATOM 3873 C C . LEU B 1 192 ? 12.711 -21.469 -23.484 1 98.31 192 LEU B C 1
ATOM 3875 O O . LEU B 1 192 ? 13.93 -21.531 -23.656 1 98.31 192 LEU B O 1
ATOM 3879 N N . CYS B 1 193 ? 11.875 -21.922 -24.391 1 96.94 193 CYS B N 1
ATOM 3880 C CA . CYS B 1 193 ? 12.32 -22.688 -25.547 1 96.94 193 CYS B CA 1
ATOM 3881 C C . CYS B 1 193 ? 12.156 -21.875 -26.828 1 96.94 193 CYS B C 1
ATOM 3883 O O . CYS B 1 193 ? 12.43 -22.375 -27.922 1 96.94 193 CYS B O 1
ATOM 3885 N N . ASP B 1 194 ? 11.672 -20.688 -26.781 1 97.25 194 ASP B N 1
ATOM 3886 C CA . ASP B 1 194 ? 11.453 -19.828 -27.938 1 97.25 194 ASP B CA 1
ATOM 3887 C C . ASP B 1 194 ? 12.016 -18.422 -27.688 1 97.25 194 ASP B C 1
ATOM 3889 O O . ASP B 1 194 ? 11.445 -17.641 -26.938 1 97.25 194 ASP B O 1
ATOM 3893 N N . PRO B 1 195 ? 13.102 -18.094 -28.328 1 97.06 195 PRO B N 1
ATOM 3894 C CA . PRO B 1 195 ? 13.805 -16.828 -28.078 1 97.06 195 PRO B CA 1
ATOM 3895 C C . PRO B 1 195 ? 12.969 -15.609 -28.438 1 97.06 195 PRO B C 1
ATOM 3897 O O . PRO B 1 195 ? 13.328 -14.484 -28.062 1 97.06 195 PRO B O 1
ATOM 3900 N N . GLN B 1 196 ? 11.844 -15.742 -29.109 1 98.25 196 GLN B N 1
ATOM 3901 C CA . GLN B 1 196 ? 11.023 -14.594 -29.469 1 98.25 196 GLN B CA 1
ATOM 3902 C C . GLN B 1 196 ? 10.469 -13.898 -28.234 1 98.25 196 GLN B C 1
ATOM 3904 O O . GLN B 1 196 ? 10.062 -12.734 -28.297 1 98.25 196 GLN B O 1
ATOM 3909 N N . TYR B 1 197 ? 10.5 -14.633 -27.156 1 98.62 197 TYR B N 1
ATOM 3910 C CA . TYR B 1 197 ? 9.867 -14.109 -25.953 1 98.62 197 TYR B CA 1
ATOM 3911 C C . TYR B 1 197 ? 10.867 -13.359 -25.078 1 98.62 197 TYR B C 1
ATOM 3913 O O . TYR B 1 197 ? 10.492 -12.75 -24.078 1 98.62 197 TYR B O 1
ATOM 3921 N N . ILE B 1 198 ? 12.133 -13.414 -25.438 1 98.62 198 ILE B N 1
ATOM 3922 C CA . ILE B 1 198 ? 13.133 -12.672 -24.688 1 98.62 198 ILE B CA 1
ATOM 3923 C C . ILE B 1 198 ? 12.82 -11.172 -24.75 1 98.62 198 ILE B C 1
ATOM 3925 O O . ILE B 1 198 ? 12.523 -10.641 -25.828 1 98.62 198 ILE B O 1
ATOM 3929 N N . GLY B 1 199 ? 12.758 -10.5 -23.625 1 98.56 199 GLY B N 1
ATOM 3930 C CA . GLY B 1 199 ? 12.477 -9.078 -23.516 1 98.56 199 GLY B CA 1
ATOM 3931 C C . GLY B 1 199 ? 11.008 -8.781 -23.297 1 98.56 199 GLY B C 1
ATOM 3932 O O . GLY B 1 199 ? 10.625 -7.621 -23.109 1 98.56 199 GLY B O 1
ATOM 3933 N N . GLN B 1 200 ? 10.188 -9.82 -23.203 1 98.56 200 GLN B N 1
ATOM 3934 C CA . GLN B 1 200 ? 8.75 -9.602 -23.109 1 98.56 200 GLN B CA 1
ATOM 3935 C C . GLN B 1 200 ? 8.266 -9.688 -21.672 1 98.56 200 GLN B C 1
ATOM 3937 O O . GLN B 1 200 ? 8.922 -10.312 -20.828 1 98.56 200 GLN B O 1
ATOM 3942 N N . LYS B 1 201 ? 7.219 -8.992 -21.391 1 98.62 201 LYS B N 1
ATOM 3943 C CA . LYS B 1 201 ? 6.438 -9.023 -20.156 1 98.62 201 LYS B CA 1
ATOM 3944 C C . LYS B 1 201 ? 5.008 -9.492 -20.422 1 98.62 201 LYS B C 1
ATOM 3946 O O . LYS B 1 201 ? 4.207 -8.758 -21 1 98.62 201 LYS B O 1
ATOM 3951 N N . LEU B 1 202 ? 4.672 -10.719 -20.078 1 98.81 202 LEU B N 1
ATOM 3952 C CA . LEU B 1 202 ? 3.441 -11.375 -20.484 1 98.81 202 LEU B CA 1
ATOM 3953 C C . LEU B 1 202 ? 2.414 -11.367 -19.359 1 98.81 202 LEU B C 1
ATOM 3955 O O . LEU B 1 202 ? 2.592 -12.055 -18.344 1 98.81 202 LEU B O 1
ATOM 3959 N N . ALA B 1 203 ? 1.402 -10.578 -19.547 1 98.69 203 ALA B N 1
ATOM 3960 C CA . ALA B 1 203 ? 0.25 -10.641 -18.641 1 98.69 203 ALA B CA 1
ATOM 3961 C C . ALA B 1 203 ? -0.67 -11.797 -19.016 1 98.69 203 ALA B C 1
ATOM 3963 O O . ALA B 1 203 ? -1.317 -11.773 -20.078 1 98.69 203 ALA B O 1
ATOM 3964 N N . ILE B 1 204 ? -0.722 -12.781 -18.125 1 98.81 204 ILE B N 1
ATOM 3965 C CA . ILE B 1 204 ? -1.497 -13.961 -18.516 1 98.81 204 ILE B CA 1
ATOM 3966 C C . ILE B 1 204 ? -2.6 -14.203 -17.484 1 98.81 204 ILE B C 1
ATOM 3968 O O . ILE B 1 204 ? -2.402 -13.992 -16.281 1 98.81 204 ILE B O 1
ATOM 3972 N N . THR B 1 205 ? -3.762 -14.578 -17.953 1 98.75 205 THR B N 1
ATOM 3973 C CA . THR B 1 205 ? -4.938 -14.891 -17.141 1 98.75 205 THR B CA 1
ATOM 3974 C C . THR B 1 205 ? -5.633 -16.141 -17.672 1 98.75 205 THR B C 1
ATOM 3976 O O . THR B 1 205 ? -5.25 -16.688 -18.703 1 98.75 205 THR B O 1
ATOM 3979 N N . GLY B 1 206 ? -6.555 -16.672 -16.875 1 98.12 206 GLY B N 1
ATOM 3980 C CA . GLY B 1 206 ? -7.512 -17.641 -17.406 1 98.12 206 GLY B CA 1
ATOM 3981 C C . GLY B 1 206 ? -8.531 -17 -18.344 1 98.12 206 GLY B C 1
ATOM 3982 O O . GLY B 1 206 ? -8.336 -15.867 -18.797 1 98.12 206 GLY B O 1
ATOM 3983 N N . ASP B 1 207 ? -9.516 -17.75 -18.625 1 96.75 207 ASP B N 1
ATOM 3984 C CA . ASP B 1 207 ? -10.422 -17.344 -19.688 1 96.75 207 ASP B CA 1
ATOM 3985 C C . ASP B 1 207 ? -11.555 -16.484 -19.156 1 96.75 207 ASP B C 1
ATOM 3987 O O . ASP B 1 207 ? -12.305 -15.875 -19.922 1 96.75 207 ASP B O 1
ATOM 3991 N N . GLN B 1 208 ? -11.688 -16.422 -17.828 1 96.25 208 GLN B N 1
ATOM 3992 C CA . GLN B 1 208 ? -12.82 -15.68 -17.297 1 96.25 208 GLN B CA 1
ATOM 3993 C C . GLN B 1 208 ? -12.477 -15.055 -15.945 1 96.25 208 GLN B C 1
ATOM 3995 O O . GLN B 1 208 ? -11.562 -15.508 -15.25 1 96.25 208 GLN B O 1
ATOM 4000 N N . ALA B 1 209 ? -13.141 -13.961 -15.672 1 98.44 209 ALA B N 1
ATOM 4001 C CA . ALA B 1 209 ? -13.211 -13.398 -14.328 1 98.44 209 ALA B CA 1
ATOM 4002 C C . ALA B 1 209 ? -14.484 -13.828 -13.617 1 98.44 209 ALA B C 1
ATOM 4004 O O . ALA B 1 209 ? -15.57 -13.781 -14.195 1 98.44 209 ALA B O 1
ATOM 4005 N N . LEU B 1 210 ? -14.336 -14.305 -12.375 1 98.75 210 LEU B N 1
ATOM 4006 C CA . LEU B 1 210 ? -15.445 -14.867 -11.617 1 98.75 210 LEU B CA 1
ATOM 4007 C C . LEU B 1 210 ? -15.586 -14.18 -10.266 1 98.75 210 LEU B C 1
ATOM 4009 O O . LEU B 1 210 ? -14.586 -13.766 -9.672 1 98.75 210 LEU B O 1
ATOM 4013 N N . THR B 1 211 ? -16.828 -14.039 -9.836 1 98.5 211 THR B N 1
ATOM 4014 C CA . THR B 1 211 ? -17.031 -13.734 -8.422 1 98.5 211 THR B CA 1
ATOM 4015 C C . THR B 1 211 ? -16.844 -14.992 -7.57 1 98.5 211 THR B C 1
ATOM 4017 O O . THR B 1 211 ? -16.969 -16.109 -8.07 1 98.5 211 THR B O 1
ATOM 4020 N N . TYR B 1 212 ? -16.578 -14.773 -6.344 1 98.44 212 TYR B N 1
ATOM 4021 C CA . TYR B 1 212 ? -16.453 -15.938 -5.477 1 98.44 212 TYR B CA 1
ATOM 4022 C C . TYR B 1 212 ? -17.797 -16.625 -5.281 1 98.44 212 TYR B C 1
ATOM 4024 O O . TYR B 1 212 ? -17.844 -17.812 -4.922 1 98.44 212 TYR B O 1
ATOM 4032 N N . ALA B 1 213 ? -18.906 -15.953 -5.473 1 98.56 213 ALA B N 1
ATOM 4033 C CA . ALA B 1 213 ? -20.203 -16.609 -5.504 1 98.56 213 ALA B CA 1
ATOM 4034 C C . ALA B 1 213 ? -20.297 -17.578 -6.668 1 98.56 213 ALA B C 1
ATOM 4036 O O . ALA B 1 213 ? -20.797 -18.703 -6.512 1 98.56 213 ALA B O 1
ATOM 4037 N N . GLU B 1 214 ? -19.859 -17.156 -7.809 1 98.69 214 GLU B N 1
ATOM 4038 C CA . GLU B 1 214 ? -19.812 -18.031 -8.977 1 98.69 214 GLU B CA 1
ATOM 4039 C C . GLU B 1 214 ? -18.844 -19.188 -8.766 1 98.69 214 GLU B C 1
ATOM 4041 O O . GLU B 1 214 ? -19.109 -20.312 -9.164 1 98.69 214 GLU B O 1
ATOM 4046 N N . VAL B 1 215 ? -17.688 -18.891 -8.156 1 98.69 215 VAL B N 1
ATOM 4047 C CA . VAL B 1 215 ? -16.719 -19.922 -7.809 1 98.69 215 VAL B CA 1
ATOM 4048 C C . VAL B 1 215 ? -17.375 -20.984 -6.93 1 98.69 215 VAL B C 1
ATOM 4050 O O . VAL B 1 215 ? -17.25 -22.188 -7.191 1 98.69 215 VAL B O 1
ATOM 4053 N N . ALA B 1 216 ? -18.094 -20.531 -5.938 1 98.69 216 ALA B N 1
ATOM 4054 C CA . ALA B 1 216 ? -18.781 -21.438 -5.031 1 98.69 216 ALA B CA 1
ATOM 4055 C C . ALA B 1 216 ? -19.797 -22.297 -5.789 1 98.69 216 ALA B C 1
ATOM 4057 O O . ALA B 1 216 ? -19.891 -23.5 -5.543 1 98.69 216 ALA B O 1
ATOM 4058 N N . LYS B 1 217 ? -20.484 -21.688 -6.676 1 98.69 217 LYS B N 1
ATOM 4059 C CA . LYS B 1 217 ? -21.484 -22.406 -7.473 1 98.69 217 LYS B CA 1
ATOM 4060 C C . LYS B 1 217 ? -20.828 -23.5 -8.32 1 98.69 217 LYS B C 1
ATOM 4062 O O . LYS B 1 217 ? -21.312 -24.625 -8.383 1 98.69 217 LYS B O 1
ATOM 4067 N N . ILE B 1 218 ? -19.75 -23.172 -8.984 1 98.69 218 ILE B N 1
ATOM 4068 C CA . ILE B 1 218 ? -19.047 -24.125 -9.82 1 98.69 218 ILE B CA 1
ATOM 4069 C C . ILE B 1 218 ? -18.516 -25.266 -8.953 1 98.69 218 ILE B C 1
ATOM 4071 O O . ILE B 1 218 ? -18.656 -26.453 -9.305 1 98.69 218 ILE B O 1
ATOM 4075 N N . MET B 1 219 ? -17.875 -24.922 -7.84 1 98.62 219 MET B N 1
ATOM 4076 C CA . MET B 1 219 ? -17.344 -25.938 -6.957 1 98.62 219 MET B CA 1
ATOM 4077 C C . MET B 1 219 ? -18.438 -26.859 -6.441 1 98.62 219 MET B C 1
ATOM 4079 O O . MET B 1 219 ? -18.266 -28.078 -6.387 1 98.62 219 MET B O 1
ATOM 4083 N N . THR B 1 220 ? -19.609 -26.281 -6.051 1 98.56 220 THR B N 1
ATOM 4084 C CA . THR B 1 220 ? -20.75 -27.078 -5.602 1 98.56 220 THR B CA 1
ATOM 4085 C C . THR B 1 220 ? -21.172 -28.078 -6.668 1 98.56 220 THR B C 1
ATOM 4087 O O . THR B 1 220 ? -21.375 -29.25 -6.375 1 98.56 220 THR B O 1
ATOM 4090 N N . ALA B 1 221 ? -21.234 -27.578 -7.867 1 98.44 221 ALA B N 1
ATOM 4091 C CA . ALA B 1 221 ? -21.688 -28.406 -8.984 1 98.44 221 ALA B CA 1
ATOM 4092 C C . ALA B 1 221 ? -20.703 -29.547 -9.25 1 98.44 221 ALA B C 1
ATOM 4094 O O . ALA B 1 221 ? -21.109 -30.688 -9.461 1 98.44 221 ALA B O 1
ATOM 4095 N N . VAL B 1 222 ? -19.422 -29.328 -9.258 1 98.25 222 VAL B N 1
ATOM 4096 C CA . VAL B 1 222 ? -18.406 -30.297 -9.625 1 98.25 222 VAL B CA 1
ATOM 4097 C C . VAL B 1 222 ? -18.188 -31.281 -8.477 1 98.25 222 VAL B C 1
ATOM 4099 O O . VAL B 1 222 ? -18.031 -32.469 -8.695 1 98.25 222 VAL B O 1
ATOM 4102 N N . LEU B 1 223 ? -18.219 -30.797 -7.242 1 97.38 223 LEU B N 1
ATOM 4103 C CA . LEU B 1 223 ? -17.844 -31.609 -6.09 1 97.38 223 LEU B CA 1
ATOM 4104 C C . LEU B 1 223 ? -19.031 -32.375 -5.562 1 97.38 223 LEU B C 1
ATOM 4106 O O . LEU B 1 223 ? -18.875 -33.375 -4.832 1 97.38 223 LEU B O 1
ATOM 4110 N N . GLY B 1 224 ? -20.219 -31.938 -5.824 1 96.56 224 GLY B N 1
ATOM 4111 C CA . GLY B 1 224 ? -21.422 -32.594 -5.352 1 96.56 224 GLY B CA 1
ATOM 4112 C C . GLY B 1 224 ? -21.734 -32.312 -3.895 1 96.56 224 GLY B C 1
ATOM 4113 O O . GLY B 1 224 ? -22.578 -32.969 -3.287 1 96.56 224 GLY B O 1
ATOM 4114 N N . VAL B 1 225 ? -20.984 -31.438 -3.336 1 96.25 225 VAL B N 1
ATOM 4115 C CA . VAL B 1 225 ? -21.234 -30.938 -1.986 1 96.25 225 VAL B CA 1
ATOM 4116 C C . VAL B 1 225 ? -21.391 -29.422 -2.02 1 96.25 225 VAL B C 1
ATOM 4118 O O . VAL B 1 225 ? -20.688 -28.734 -2.768 1 96.25 225 VAL B O 1
ATOM 4121 N N . GLN B 1 226 ? -22.281 -28.953 -1.2 1 97.5 226 GLN B N 1
ATOM 4122 C CA . GLN B 1 226 ? -22.531 -27.516 -1.212 1 97.5 226 GLN B CA 1
ATOM 4123 C C . GLN B 1 226 ? -21.328 -26.734 -0.685 1 97.5 226 GLN B C 1
ATOM 4125 O O . GLN B 1 226 ? -20.875 -26.969 0.438 1 97.5 226 GLN B O 1
ATOM 4130 N N . ILE B 1 227 ? -20.75 -25.875 -1.468 1 98.25 227 ILE B N 1
ATOM 4131 C CA . ILE B 1 227 ? -19.734 -24.906 -1.084 1 98.25 227 ILE B CA 1
ATOM 4132 C C . ILE B 1 227 ? -20.344 -23.5 -1.054 1 98.25 227 ILE B C 1
ATOM 4134 O O . ILE B 1 227 ? -20.969 -23.062 -2.027 1 98.25 227 ILE B O 1
ATOM 4138 N N . THR B 1 228 ? -20.25 -22.781 0.081 1 98.56 228 THR B N 1
ATOM 4139 C CA . THR B 1 228 ? -20.828 -21.438 0.219 1 98.56 228 THR B CA 1
ATOM 4140 C C . THR B 1 228 ? -19.75 -20.375 0.094 1 98.56 228 THR B C 1
ATOM 4142 O O . THR B 1 228 ? -18.562 -20.672 0.114 1 98.56 228 THR B O 1
ATOM 4145 N N . TYR B 1 229 ? -20.141 -19.219 -0.182 1 98.56 229 TYR B N 1
ATOM 4146 C CA . TYR B 1 229 ? -19.344 -18 -0.078 1 98.56 229 TYR B CA 1
ATOM 4147 C C . TYR B 1 229 ? -19.922 -17.062 0.972 1 98.56 229 TYR B C 1
ATOM 4149 O O . TYR B 1 229 ? -20.891 -16.344 0.702 1 98.56 229 TYR B O 1
ATOM 4157 N N . SER B 1 230 ? -19.312 -17.016 2.168 1 97.69 230 SER B N 1
ATOM 4158 C CA . SER B 1 230 ? -19.875 -16.266 3.289 1 97.69 230 SER B CA 1
ATOM 4159 C C . SER B 1 230 ? -19.578 -14.773 3.16 1 97.69 230 SER B C 1
ATOM 4161 O O . SER B 1 230 ? -20.188 -13.953 3.852 1 97.69 230 SER B O 1
ATOM 4163 N N . ARG B 1 231 ? -18.688 -14.445 2.268 1 96.25 231 ARG B N 1
ATOM 4164 C CA . ARG B 1 231 ? -18.344 -13.055 1.967 1 96.25 231 ARG B CA 1
ATOM 4165 C C . ARG B 1 231 ? -18.016 -12.289 3.24 1 96.25 231 ARG B C 1
ATOM 4167 O O . ARG B 1 231 ? -18.641 -11.266 3.537 1 96.25 231 ARG B O 1
ATOM 4174 N N . PRO B 1 232 ? -17.016 -12.781 4.031 1 97.31 232 PRO B N 1
ATOM 4175 C CA . PRO B 1 232 ? -16.656 -12.047 5.246 1 97.31 232 PRO B CA 1
ATOM 4176 C C . PRO B 1 232 ? -16.141 -10.633 4.949 1 97.31 232 PRO B C 1
ATOM 4178 O O . PRO B 1 232 ? -15.648 -10.367 3.854 1 97.31 232 PRO B O 1
ATOM 4181 N N . SER B 1 233 ? -16.312 -9.703 5.926 1 95.56 233 SER B N 1
ATOM 4182 C CA . SER B 1 233 ? -15.648 -8.406 5.816 1 95.56 233 SER B CA 1
ATOM 4183 C C . SER B 1 233 ? -14.133 -8.547 5.914 1 95.56 233 SER B C 1
ATOM 4185 O O . SER B 1 233 ? -13.633 -9.57 6.379 1 95.56 233 SER B O 1
ATOM 4187 N N . LEU B 1 234 ? -13.43 -7.512 5.469 1 96.75 234 LEU B N 1
ATOM 4188 C CA . LEU B 1 234 ? -11.977 -7.496 5.559 1 96.75 234 LEU B CA 1
ATOM 4189 C C . LEU B 1 234 ? -11.516 -7.668 7 1 96.75 234 LEU B C 1
ATOM 4191 O O . LEU B 1 234 ? -10.602 -8.445 7.277 1 96.75 234 LEU B O 1
ATOM 4195 N N . LEU B 1 235 ? -12.18 -7.031 7.918 1 95.12 235 LEU B N 1
ATOM 4196 C CA . LEU B 1 235 ? -11.766 -7.078 9.32 1 95.12 235 LEU B CA 1
ATOM 4197 C C . LEU B 1 235 ? -12.102 -8.43 9.945 1 95.12 235 LEU B C 1
ATOM 4199 O O . LEU B 1 235 ? -11.352 -8.938 10.766 1 95.12 235 LEU B O 1
ATOM 4203 N N . ARG B 1 236 ? -13.273 -8.938 9.625 1 96.06 236 ARG B N 1
ATOM 4204 C CA . ARG B 1 236 ? -13.602 -10.266 10.109 1 96.06 236 ARG B CA 1
ATOM 4205 C C . ARG B 1 236 ? -12.602 -11.305 9.609 1 96.06 236 ARG B C 1
ATOM 4207 O O . ARG B 1 236 ? -12.172 -12.172 10.359 1 96.06 236 ARG B O 1
ATOM 4214 N N . PHE B 1 237 ? -12.266 -11.25 8.367 1 97.25 237 PHE B N 1
ATOM 4215 C CA . PHE B 1 237 ? -11.25 -12.125 7.793 1 97.25 237 PHE B CA 1
ATOM 4216 C C . PHE B 1 237 ? -9.93 -11.992 8.547 1 97.25 237 PHE B C 1
ATOM 4218 O O . PHE B 1 237 ? -9.344 -13 8.953 1 97.25 237 PHE B O 1
ATOM 4225 N N . ARG B 1 238 ? -9.484 -10.758 8.734 1 96.88 238 ARG B N 1
ATOM 4226 C CA . ARG B 1 238 ? -8.242 -10.492 9.445 1 96.88 238 ARG B CA 1
ATOM 4227 C C . ARG B 1 238 ? -8.25 -11.125 10.836 1 96.88 238 ARG B C 1
ATOM 4229 O O . ARG B 1 238 ? -7.316 -11.836 11.203 1 96.88 238 ARG B O 1
ATOM 4236 N N . HIS B 1 239 ? -9.328 -10.922 11.562 1 96.44 239 HIS B N 1
ATOM 4237 C CA . HIS B 1 239 ? -9.453 -11.438 12.922 1 96.44 239 HIS B CA 1
ATOM 4238 C C . HIS B 1 239 ? -9.406 -12.961 12.945 1 96.44 239 HIS B C 1
ATOM 4240 O O . HIS B 1 239 ? -8.695 -13.555 13.758 1 96.44 239 HIS B O 1
ATOM 4246 N N . THR B 1 240 ? -10.133 -13.539 12.055 1 96.44 240 THR B N 1
ATOM 4247 C CA . THR B 1 240 ? -10.234 -14.992 12 1 96.44 240 THR B CA 1
ATOM 4248 C C . THR B 1 240 ? -8.891 -15.617 11.656 1 96.44 240 THR B C 1
ATOM 4250 O O . THR B 1 240 ? -8.461 -16.578 12.297 1 96.44 240 THR B O 1
ATOM 4253 N N . MET B 1 241 ? -8.188 -15.102 10.664 1 95.75 241 MET B N 1
ATOM 4254 C CA . MET B 1 241 ? -6.91 -15.656 10.234 1 95.75 241 MET B CA 1
ATOM 4255 C C . MET B 1 241 ? -5.863 -15.531 11.336 1 95.75 241 MET B C 1
ATOM 4257 O O . MET B 1 241 ? -5.086 -16.453 11.57 1 95.75 241 MET B O 1
ATOM 4261 N N . ILE B 1 242 ? -5.844 -14.383 12.023 1 95.19 242 ILE B N 1
ATOM 4262 C CA . ILE B 1 242 ? -4.902 -14.18 13.125 1 95.19 242 ILE B CA 1
ATOM 4263 C C . ILE B 1 242 ? -5.219 -15.148 14.258 1 95.19 242 ILE B C 1
ATOM 4265 O O . ILE B 1 242 ? -4.312 -15.75 14.836 1 95.19 242 ILE B O 1
ATOM 4269 N N . ALA B 1 243 ? -6.469 -15.359 14.555 1 96.06 243 ALA B N 1
ATOM 4270 C CA . ALA B 1 243 ? -6.887 -16.281 15.602 1 96.06 243 ALA B CA 1
ATOM 4271 C C . ALA B 1 243 ? -6.461 -17.719 15.273 1 96.06 243 ALA B C 1
ATOM 4273 O O . ALA B 1 243 ? -6.215 -18.516 16.188 1 96.06 243 ALA B O 1
ATOM 4274 N N . ARG B 1 244 ? -6.285 -18.062 14.055 1 94.81 244 ARG B N 1
ATOM 4275 C CA . ARG B 1 244 ? -5.871 -19.391 13.594 1 94.81 244 ARG B CA 1
ATOM 4276 C C . ARG B 1 244 ? -4.355 -19.531 13.656 1 94.81 244 ARG B C 1
ATOM 4278 O O . ARG B 1 244 ? -3.818 -20.594 13.336 1 94.81 244 ARG B O 1
ATOM 4285 N N . GLY B 1 245 ? -3.701 -18.469 13.93 1 93.94 245 GLY B N 1
ATOM 4286 C CA . GLY B 1 245 ? -2.271 -18.562 14.18 1 93.94 245 GLY B CA 1
ATOM 4287 C C . GLY B 1 245 ? -1.43 -18.047 13.023 1 93.94 245 GLY B C 1
ATOM 4288 O O . GLY B 1 245 ? -0.201 -18.141 13.055 1 93.94 245 GLY B O 1
ATOM 4289 N N . LEU B 1 246 ? -2.035 -17.484 12.031 1 92.06 246 LEU B N 1
ATOM 4290 C CA . LEU B 1 246 ? -1.253 -16.922 10.938 1 92.06 246 LEU B CA 1
ATOM 4291 C C . LEU B 1 246 ? -0.561 -15.633 11.375 1 92.06 246 LEU B C 1
ATOM 4293 O O . LEU B 1 246 ? -1.122 -14.852 12.156 1 92.06 246 LEU B O 1
ATOM 4297 N N . PRO B 1 247 ? 0.636 -15.367 10.867 1 91.12 247 PRO B N 1
ATOM 4298 C CA . PRO B 1 247 ? 1.341 -14.141 11.234 1 91.12 247 PRO B CA 1
ATOM 4299 C C . PRO B 1 247 ? 0.579 -12.883 10.828 1 91.12 247 PRO B C 1
ATOM 4301 O O . PRO B 1 247 ? 0.054 -12.797 9.719 1 91.12 247 PRO B O 1
ATOM 4304 N N . LYS B 1 248 ? 0.587 -11.906 11.711 1 90.88 248 LYS B N 1
ATOM 4305 C CA . LYS B 1 248 ? -0.177 -10.68 11.539 1 90.88 248 LYS B CA 1
ATOM 4306 C C . LYS B 1 248 ? 0.214 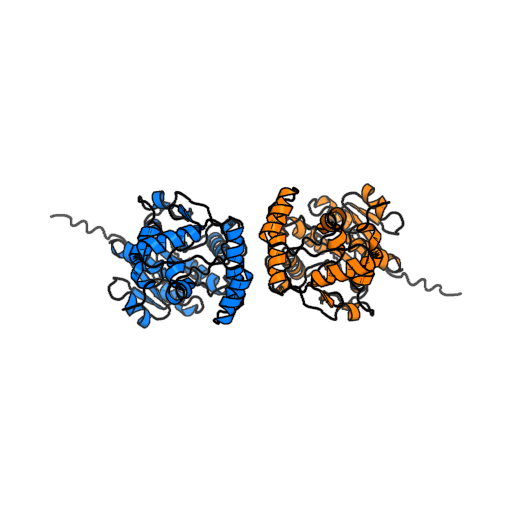-9.969 10.25 1 90.88 248 LYS B C 1
ATOM 4308 O O . LYS B 1 248 ? -0.653 -9.531 9.484 1 90.88 248 LYS B O 1
ATOM 4313 N N . ASN B 1 249 ? 1.521 -9.867 9.992 1 84.94 249 ASN B N 1
ATOM 4314 C CA . ASN B 1 249 ? 1.993 -9.164 8.805 1 84.94 249 ASN B CA 1
ATOM 4315 C C . ASN B 1 249 ? 1.512 -9.844 7.527 1 84.94 249 ASN B C 1
ATOM 4317 O O . ASN B 1 249 ? 1.152 -9.172 6.559 1 84.94 249 ASN B O 1
ATOM 4321 N N . TYR B 1 250 ? 1.513 -11.094 7.566 1 87.62 250 TYR B N 1
ATOM 4322 C CA . TYR B 1 250 ? 1.023 -11.867 6.43 1 87.62 250 TYR B CA 1
ATOM 4323 C C . TYR B 1 250 ? -0.465 -11.625 6.207 1 87.62 250 TYR B C 1
ATOM 4325 O O . TYR B 1 250 ? -0.9 -11.391 5.078 1 87.62 250 TYR B O 1
ATOM 4333 N N . VAL B 1 251 ? -1.228 -11.617 7.246 1 92.94 251 VAL B N 1
ATOM 4334 C CA . VAL B 1 251 ? -2.672 -11.422 7.176 1 92.94 251 VAL B CA 1
ATOM 4335 C C . VAL B 1 251 ? -2.977 -10.008 6.68 1 92.94 251 VAL B C 1
ATOM 4337 O O . VAL B 1 251 ? -3.887 -9.812 5.867 1 92.94 251 VAL B O 1
ATOM 4340 N N . ASN B 1 252 ? -2.215 -9.055 7.109 1 90.06 252 ASN B N 1
ATOM 4341 C CA . ASN B 1 252 ? -2.414 -7.68 6.668 1 90.06 252 ASN B CA 1
ATOM 4342 C C . ASN B 1 252 ? -2.188 -7.527 5.168 1 90.06 252 ASN B C 1
ATOM 4344 O O . ASN B 1 252 ? -2.896 -6.773 4.5 1 90.06 252 ASN B O 1
ATOM 4348 N N . VAL B 1 253 ? -1.209 -8.203 4.684 1 87 253 VAL B N 1
ATOM 4349 C CA . VAL B 1 253 ? -0.952 -8.188 3.248 1 87 253 VAL B CA 1
ATOM 4350 C C . VAL B 1 253 ? -2.137 -8.805 2.504 1 87 253 VAL B C 1
ATOM 4352 O O . VAL B 1 253 ? -2.566 -8.281 1.472 1 87 253 VAL B O 1
ATOM 4355 N N . MET B 1 254 ? -2.691 -9.828 3.014 1 91.94 254 MET B N 1
ATOM 4356 C CA . MET B 1 254 ? -3.857 -10.453 2.398 1 91.94 254 MET B CA 1
ATOM 4357 C C . MET B 1 254 ? -5.043 -9.5 2.385 1 91.94 254 MET B C 1
ATOM 4359 O O . MET B 1 254 ? -5.738 -9.375 1.372 1 91.94 254 MET B O 1
ATOM 4363 N N . VAL B 1 255 ? -5.215 -8.844 3.492 1 94.94 255 VAL B N 1
ATOM 4364 C CA . VAL B 1 255 ? -6.32 -7.898 3.617 1 94.94 255 VAL B CA 1
ATOM 4365 C C . VAL B 1 255 ? -6.176 -6.801 2.566 1 94.94 255 VAL B C 1
ATOM 4367 O O . VAL B 1 255 ? -7.145 -6.449 1.89 1 94.94 255 VAL B O 1
ATOM 4370 N N . MET B 1 256 ? -4.996 -6.336 2.412 1 90.31 256 MET B N 1
ATOM 4371 C CA . MET B 1 256 ? -4.746 -5.305 1.41 1 90.31 256 MET B CA 1
ATOM 4372 C C . MET B 1 256 ? -5.016 -5.832 0.005 1 90.31 256 MET B C 1
ATOM 4374 O O . MET B 1 256 ? -5.605 -5.137 -0.823 1 90.31 256 MET B O 1
ATOM 4378 N N . LEU B 1 257 ? -4.602 -6.992 -0.218 1 90.75 257 LEU B N 1
ATOM 4379 C CA . LEU B 1 257 ? -4.828 -7.621 -1.516 1 90.75 257 LEU B CA 1
ATOM 4380 C C . LEU B 1 257 ? -6.316 -7.715 -1.822 1 90.75 257 LEU B C 1
ATOM 4382 O O . LEU B 1 257 ? -6.746 -7.41 -2.938 1 90.75 257 LEU B O 1
ATOM 4386 N N . TYR B 1 258 ? -7.098 -8.109 -0.913 1 95.38 258 TYR B N 1
ATOM 4387 C CA . TYR B 1 258 ? -8.523 -8.32 -1.158 1 95.38 258 TYR B CA 1
ATOM 4388 C C . TYR B 1 258 ? -9.258 -6.988 -1.211 1 95.38 258 TYR B C 1
ATOM 4390 O O . TYR B 1 258 ? -10.273 -6.859 -1.904 1 95.38 258 TYR B O 1
ATOM 4398 N N . LEU B 1 259 ? -8.742 -5.969 -0.473 1 94.19 259 LEU B N 1
ATOM 4399 C CA . LEU B 1 259 ? -9.305 -4.637 -0.669 1 94.19 259 LEU B CA 1
ATOM 4400 C C . LEU B 1 259 ? -9.125 -4.18 -2.111 1 94.19 259 LEU B C 1
ATOM 4402 O O . LEU B 1 259 ? -10.062 -3.666 -2.729 1 94.19 259 LEU B O 1
ATOM 4406 N N . ILE B 1 260 ? -7.949 -4.359 -2.619 1 91.44 260 ILE B N 1
ATOM 4407 C CA . ILE B 1 260 ? -7.648 -3.994 -3.998 1 91.44 260 ILE B CA 1
ATOM 4408 C C . ILE B 1 260 ? -8.555 -4.773 -4.945 1 91.44 260 ILE B C 1
ATOM 4410 O O . ILE B 1 260 ? -9.047 -4.227 -5.938 1 91.44 260 ILE B O 1
ATOM 4414 N N . THR B 1 261 ? -8.805 -6.008 -4.602 1 94.69 261 THR B N 1
ATOM 4415 C CA . THR B 1 261 ? -9.734 -6.832 -5.359 1 94.69 261 THR B CA 1
ATOM 4416 C C . THR B 1 261 ? -11.141 -6.242 -5.324 1 94.69 261 THR B C 1
ATOM 4418 O O . THR B 1 261 ? -11.789 -6.102 -6.363 1 94.69 261 THR B O 1
ATOM 4421 N N . GLN B 1 262 ? -11.602 -5.863 -4.141 1 95.62 262 GLN B N 1
ATOM 4422 C CA . GLN B 1 262 ? -12.922 -5.266 -3.984 1 95.62 262 GLN B CA 1
ATOM 4423 C C . GLN B 1 262 ? -13.062 -4.008 -4.836 1 95.62 262 GLN B C 1
ATOM 4425 O O . GLN B 1 262 ? -14.156 -3.693 -5.316 1 95.62 262 GLN B O 1
ATOM 4430 N N . MET B 1 263 ? -12 -3.42 -5.082 1 92.19 263 MET B N 1
ATOM 4431 C CA . MET B 1 263 ? -12.008 -2.166 -5.832 1 92.19 263 MET B CA 1
ATOM 4432 C C . MET B 1 263 ? -11.977 -2.43 -7.332 1 92.19 263 MET B C 1
ATOM 4434 O O . MET B 1 263 ? -11.945 -1.493 -8.133 1 92.19 263 MET B O 1
ATOM 4438 N N . GLY B 1 264 ? -11.93 -3.666 -7.727 1 91.69 264 GLY B N 1
ATOM 4439 C CA . GLY B 1 264 ? -12.133 -4.047 -9.117 1 91.69 264 GLY B CA 1
ATOM 4440 C C . GLY B 1 264 ? -10.836 -4.203 -9.891 1 91.69 264 GLY B C 1
ATOM 4441 O O . GLY B 1 264 ? -10.844 -4.23 -11.117 1 91.69 264 GLY B O 1
ATOM 4442 N N . ASN B 1 265 ? -9.727 -4.355 -9.203 1 90.62 265 ASN B N 1
ATOM 4443 C CA . ASN B 1 265 ? -8.438 -4.34 -9.875 1 90.62 265 ASN B CA 1
ATOM 4444 C C . ASN B 1 265 ? -8 -5.742 -10.297 1 90.62 265 ASN B C 1
ATOM 4446 O O . ASN B 1 265 ? -6.945 -5.914 -10.906 1 90.62 265 ASN B O 1
ATOM 4450 N N . ALA B 1 266 ? -8.867 -6.77 -10.078 1 95.12 266 ALA B N 1
ATOM 4451 C CA . ALA B 1 266 ? -8.422 -8.148 -10.289 1 95.12 266 ALA B CA 1
ATOM 4452 C C . ALA B 1 266 ? -9.219 -8.812 -11.414 1 95.12 266 ALA B C 1
ATOM 4454 O O . ALA B 1 266 ? -9.078 -10.008 -11.656 1 95.12 266 ALA B O 1
ATOM 4455 N N . LYS B 1 267 ? -9.992 -8.047 -12.188 1 96.62 267 LYS B N 1
ATOM 4456 C CA . LYS B 1 267 ? -10.969 -8.641 -13.094 1 96.62 267 LYS B CA 1
ATOM 4457 C C . LYS B 1 267 ? -10.414 -8.75 -14.508 1 96.62 267 LYS B C 1
ATOM 4459 O O . LYS B 1 267 ? -11.07 -9.289 -15.398 1 96.62 267 LYS B O 1
ATOM 4464 N N . GLU B 1 268 ? -9.25 -8.234 -14.797 1 96.38 268 GLU B N 1
ATOM 4465 C CA . GLU B 1 268 ? -8.727 -8.18 -16.156 1 96.38 268 GLU B CA 1
ATOM 4466 C C . GLU B 1 268 ? -8.555 -9.586 -16.734 1 96.38 268 GLU B C 1
ATOM 4468 O O . GLU B 1 268 ? -8.094 -10.492 -16.047 1 96.38 268 GLU B O 1
ATOM 4473 N N . VAL B 1 269 ? -8.992 -9.812 -17.953 1 98.12 269 VAL B N 1
ATOM 4474 C CA . VAL B 1 269 ? -8.781 -11.039 -18.719 1 98.12 269 VAL B CA 1
ATOM 4475 C C . VAL B 1 269 ? -8.039 -10.719 -20.016 1 98.12 269 VAL B C 1
ATOM 4477 O O . VAL B 1 269 ? -8.43 -9.805 -20.75 1 98.12 269 VAL B O 1
ATOM 4480 N N . THR B 1 270 ? -6.953 -11.391 -20.203 1 98.19 270 THR B N 1
ATOM 4481 C CA . THR B 1 270 ? -6.168 -11.156 -21.406 1 98.19 270 THR B CA 1
ATOM 4482 C C . THR B 1 270 ? -6.242 -12.359 -22.344 1 98.19 270 THR B C 1
ATOM 4484 O O . THR B 1 270 ? -6.754 -13.414 -21.969 1 98.19 270 THR B O 1
ATOM 4487 N N . THR B 1 271 ? -5.758 -12.195 -23.578 1 97.88 271 THR B N 1
ATOM 4488 C CA . THR B 1 271 ? -5.723 -13.266 -24.562 1 97.88 271 THR B CA 1
ATOM 4489 C C . THR B 1 271 ? -4.289 -13.742 -24.797 1 97.88 271 THR B C 1
ATOM 4491 O O . THR B 1 271 ? -4.012 -14.445 -25.766 1 97.88 271 THR B O 1
ATOM 4494 N N . THR B 1 272 ? -3.41 -13.375 -23.906 1 98.62 272 THR B N 1
ATOM 4495 C CA . THR B 1 272 ? -1.989 -13.664 -24.078 1 98.62 272 THR B CA 1
ATOM 4496 C C . THR B 1 272 ? -1.726 -15.164 -23.969 1 98.62 272 THR B C 1
ATOM 4498 O O . THR B 1 272 ? -0.968 -15.719 -24.766 1 98.62 272 THR B O 1
ATOM 4501 N N . LEU B 1 273 ? -2.363 -15.844 -23 1 98.69 273 LEU B N 1
ATOM 4502 C CA . LEU B 1 273 ? -2.096 -17.25 -22.75 1 98.69 273 LEU B CA 1
ATOM 4503 C C . LEU B 1 273 ? -2.436 -18.109 -23.969 1 98.69 273 LEU B C 1
ATOM 4505 O O . LEU B 1 273 ? -1.596 -18.859 -24.453 1 98.69 273 LEU B O 1
ATOM 4509 N N . PRO B 1 274 ? -3.637 -17.953 -24.562 1 98.56 274 PRO B N 1
ATOM 4510 C CA . PRO B 1 274 ? -3.928 -18.766 -25.75 1 98.56 274 PRO B CA 1
ATOM 4511 C C . PRO B 1 274 ? -2.992 -18.453 -26.922 1 98.56 274 PRO B C 1
ATOM 4513 O O . PRO B 1 274 ? -2.688 -19.328 -27.719 1 98.56 274 PRO B O 1
ATOM 4516 N N . LYS B 1 275 ? -2.562 -17.234 -27.047 1 98.38 275 LYS B N 1
ATOM 4517 C CA . LYS B 1 275 ? -1.635 -16.875 -28.109 1 98.38 275 LYS B CA 1
ATOM 4518 C C . LYS B 1 275 ? -0.285 -17.562 -27.922 1 98.38 275 LYS B C 1
ATOM 4520 O O . LYS B 1 275 ? 0.331 -18 -28.891 1 98.38 275 LYS B O 1
ATOM 4525 N N . VAL B 1 276 ? 0.165 -17.672 -26.688 1 98.69 276 VAL B N 1
ATOM 4526 C CA . VAL B 1 276 ? 1.464 -18.266 -26.391 1 98.69 276 VAL B CA 1
ATOM 4527 C C . VAL B 1 276 ? 1.377 -19.781 -26.484 1 98.69 276 VAL B C 1
ATOM 4529 O O . VAL B 1 276 ? 2.264 -20.422 -27.047 1 98.69 276 VAL B O 1
ATOM 4532 N N . LEU B 1 277 ? 0.305 -20.391 -25.984 1 98.38 277 LEU B N 1
ATOM 4533 C CA . LEU B 1 277 ? 0.24 -21.844 -25.828 1 98.38 277 LEU B CA 1
ATOM 4534 C C . LEU B 1 277 ? -0.436 -22.484 -27.031 1 98.38 277 LEU B C 1
ATOM 4536 O O . LEU B 1 277 ? -0.327 -23.703 -27.234 1 98.38 277 LEU B O 1
ATOM 4540 N N . GLY B 1 278 ? -1.197 -21.75 -27.812 1 98.12 278 GLY B N 1
ATOM 4541 C CA . GLY B 1 278 ? -1.921 -22.312 -28.953 1 98.12 278 GLY B CA 1
ATOM 4542 C C . GLY B 1 278 ? -3.145 -23.109 -28.547 1 98.12 278 GLY B C 1
ATOM 4543 O O . GLY B 1 278 ? -3.637 -23.938 -29.312 1 98.12 278 GLY B O 1
ATOM 4544 N N . ARG B 1 279 ? -3.582 -22.984 -27.375 1 98.19 279 ARG B N 1
ATOM 4545 C CA . ARG B 1 279 ? -4.773 -23.609 -26.812 1 98.19 279 ARG B CA 1
ATOM 4546 C C . ARG B 1 279 ? -5.41 -22.719 -25.75 1 98.19 279 ARG B C 1
ATOM 4548 O O . ARG B 1 279 ? -4.766 -21.812 -25.219 1 98.19 279 ARG B O 1
ATOM 4555 N N . PRO B 1 280 ? -6.727 -22.969 -25.453 1 98.38 280 PRO B N 1
ATOM 4556 C CA . PRO B 1 280 ? -7.359 -22.188 -24.375 1 98.38 280 PRO B CA 1
ATOM 4557 C C . PRO B 1 280 ? -6.777 -22.5 -23 1 98.38 280 PRO B C 1
ATOM 4559 O O . PRO B 1 280 ? -6.113 -23.516 -22.828 1 98.38 280 PRO B O 1
ATOM 4562 N N . ALA B 1 281 ? -6.973 -21.578 -22.094 1 98.75 281 ALA B N 1
ATOM 4563 C CA . ALA B 1 281 ? -6.605 -21.797 -20.703 1 98.75 281 ALA B CA 1
ATOM 4564 C C . ALA B 1 281 ? -7.457 -22.906 -20.078 1 98.75 281 ALA B C 1
ATOM 4566 O O . ALA B 1 281 ? -8.578 -23.156 -20.531 1 98.75 281 ALA B O 1
ATOM 4567 N N . ILE B 1 282 ? -6.895 -23.625 -19.109 1 98.75 282 ILE B N 1
ATOM 4568 C CA . ILE B 1 282 ? -7.668 -24.562 -18.297 1 98.75 282 ILE B CA 1
ATOM 4569 C C . ILE B 1 282 ? -8.797 -23.812 -17.594 1 98.75 282 ILE B C 1
ATOM 4571 O O . ILE B 1 282 ? -8.57 -22.766 -16.969 1 98.75 282 ILE B O 1
ATOM 4575 N N . THR B 1 283 ? -10 -24.297 -17.75 1 98.56 283 THR B N 1
ATOM 4576 C CA . THR B 1 283 ? -11.141 -23.641 -17.156 1 98.56 283 THR B CA 1
ATOM 4577 C C . THR B 1 283 ? -11.172 -23.859 -15.641 1 98.56 283 THR B C 1
ATOM 4579 O O . THR B 1 283 ? -10.562 -24.812 -15.141 1 98.56 283 THR B O 1
ATOM 4582 N N . PHE B 1 284 ? -11.906 -22.969 -14.984 1 98.75 284 PHE B N 1
ATOM 4583 C CA . PHE B 1 284 ? -12.039 -23.141 -13.539 1 98.75 284 PHE B CA 1
ATOM 4584 C C . PHE B 1 284 ? -12.711 -24.469 -13.211 1 98.75 284 PHE B C 1
ATOM 4586 O O . PHE B 1 284 ? -12.297 -25.172 -12.289 1 98.75 284 PHE B O 1
ATOM 4593 N N . SER B 1 285 ? -13.711 -24.844 -13.969 1 98.62 285 SER B N 1
ATOM 4594 C CA . SER B 1 285 ? -14.414 -26.109 -13.758 1 98.62 285 SER B CA 1
ATOM 4595 C C . SER B 1 285 ? -13.477 -27.297 -13.914 1 98.62 285 SER B C 1
ATOM 4597 O O . SER B 1 285 ? -13.5 -28.219 -13.102 1 98.62 285 SER B O 1
ATOM 4599 N N . GLN B 1 286 ? -12.68 -27.281 -14.945 1 98.69 286 GLN B N 1
ATOM 4600 C CA . GLN B 1 286 ? -11.727 -28.359 -15.164 1 98.69 286 GLN B CA 1
ATOM 4601 C C . GLN B 1 286 ? -10.727 -28.453 -14.008 1 98.69 286 GLN B C 1
ATOM 4603 O O . GLN B 1 286 ? -10.383 -29.547 -13.57 1 98.69 286 GLN B O 1
ATOM 4608 N N . TYR B 1 287 ? -10.273 -27.312 -13.531 1 98.62 287 TYR B N 1
ATOM 4609 C CA . TYR B 1 287 ? -9.375 -27.281 -12.383 1 98.62 287 TYR B CA 1
ATOM 4610 C C . TYR B 1 287 ? -10 -27.969 -11.172 1 98.62 287 TYR B C 1
ATOM 4612 O O . TYR B 1 287 ? -9.375 -28.812 -10.531 1 98.62 287 TYR B O 1
ATOM 4620 N N . VAL B 1 288 ? -11.258 -27.562 -10.852 1 98.62 288 VAL B N 1
ATOM 4621 C CA . VAL B 1 288 ? -11.93 -28.141 -9.695 1 98.62 288 VAL B CA 1
ATOM 4622 C C . VAL B 1 288 ? -12.07 -29.641 -9.867 1 98.62 288 VAL B C 1
ATOM 4624 O O . VAL B 1 288 ? -11.844 -30.406 -8.922 1 98.62 288 VAL B O 1
ATOM 4627 N N . HIS B 1 289 ? -12.383 -30.047 -11.07 1 98.25 289 HIS B N 1
ATOM 4628 C CA . HIS B 1 289 ? -12.516 -31.469 -11.352 1 98.25 289 HIS B CA 1
ATOM 4629 C C . HIS B 1 289 ? -11.195 -32.188 -11.148 1 98.25 289 HIS B C 1
ATOM 4631 O O . HIS B 1 289 ? -11.148 -33.25 -10.492 1 98.25 289 HIS B O 1
ATOM 4637 N N . ASP B 1 290 ? -10.148 -31.625 -11.672 1 98.19 290 ASP B N 1
ATOM 4638 C CA . ASP B 1 290 ? -8.836 -32.25 -11.609 1 98.19 290 ASP B CA 1
ATOM 4639 C C . ASP B 1 290 ? -8.344 -32.375 -10.172 1 98.19 290 ASP B C 1
ATOM 4641 O O . ASP B 1 290 ? -7.641 -33.312 -9.82 1 98.19 290 ASP B O 1
ATOM 4645 N N . TYR B 1 291 ? -8.703 -31.438 -9.312 1 97.88 291 TYR B N 1
ATOM 4646 C CA . TYR B 1 291 ? -8.18 -31.375 -7.957 1 97.88 291 TYR B CA 1
ATOM 4647 C C . TYR B 1 291 ? -9.258 -31.75 -6.941 1 97.88 291 TYR B C 1
ATOM 4649 O O . TYR B 1 291 ? -9.156 -31.406 -5.766 1 97.88 291 TYR B O 1
ATOM 4657 N N . ARG B 1 292 ? -10.258 -32.406 -7.32 1 97.19 292 ARG B N 1
ATOM 4658 C CA . ARG B 1 292 ? -11.43 -32.688 -6.492 1 97.19 292 ARG B CA 1
ATOM 4659 C C . ARG B 1 292 ? -11.031 -33.406 -5.207 1 97.19 292 ARG B C 1
ATOM 4661 O O . ARG B 1 292 ? -11.648 -33.188 -4.16 1 97.19 292 ARG B O 1
ATOM 4668 N N . ARG B 1 293 ? -9.953 -34.188 -5.184 1 96 293 ARG B N 1
ATOM 4669 C CA . ARG B 1 293 ? -9.539 -34.938 -4.012 1 96 293 ARG B CA 1
ATOM 4670 C C . ARG B 1 293 ? -8.992 -34.031 -2.922 1 96 293 ARG B C 1
ATOM 4672 O O . ARG B 1 293 ? -9 -34.375 -1.742 1 96 293 ARG B O 1
ATOM 4679 N N . ASP B 1 294 ? -8.516 -32.875 -3.307 1 96.56 294 ASP B N 1
ATOM 4680 C CA . ASP B 1 294 ? -7.992 -31.906 -2.338 1 96.56 294 ASP B CA 1
ATOM 4681 C C . ASP B 1 294 ? -9.117 -31.281 -1.518 1 96.56 294 ASP B C 1
ATOM 4683 O O . ASP B 1 294 ? -8.875 -30.734 -0.446 1 96.56 294 ASP B O 1
ATOM 4687 N N . PHE B 1 295 ? -10.305 -31.312 -2.043 1 96.62 295 PHE B N 1
ATOM 4688 C CA . PHE B 1 295 ? -11.398 -30.578 -1.428 1 96.62 295 PHE B CA 1
ATOM 4689 C C . PHE B 1 295 ? -12.336 -31.516 -0.684 1 96.62 295 PHE B C 1
ATOM 4691 O O . PHE B 1 295 ? -13.18 -31.078 0.094 1 96.62 295 PHE B O 1
ATOM 4698 N N . LEU B 1 296 ? -12.32 -32.781 -0.937 1 87.69 296 LEU B N 1
ATOM 4699 C CA . LEU B 1 296 ? -13.211 -33.75 -0.329 1 87.69 296 LEU B CA 1
ATOM 4700 C C . LEU B 1 296 ? -12.477 -34.562 0.735 1 87.69 296 LEU B C 1
ATOM 4702 O O . LEU B 1 296 ? -11.281 -34.844 0.606 1 87.69 296 LEU B O 1
ATOM 4706 N N . PRO B 1 297 ? -13.156 -34.688 1.95 1 73.25 297 PRO B N 1
ATOM 4707 C CA . PRO B 1 297 ? -12.523 -35.5 3 1 73.25 297 PRO B CA 1
ATOM 4708 C C . PRO B 1 297 ? -12.055 -36.875 2.496 1 73.25 297 PRO B C 1
ATOM 4710 O O . PRO B 1 297 ? -12.625 -37.406 1.551 1 73.25 297 PRO B O 1
ATOM 4713 N N . GLU B 1 298 ? -10.781 -37.281 2.777 1 60.19 298 GLU B N 1
ATOM 4714 C CA . GLU B 1 298 ? -10.367 -38.625 2.508 1 60.19 298 GLU B CA 1
ATOM 4715 C C . GLU B 1 298 ? -11.375 -39.656 3.059 1 60.19 298 GLU B C 1
ATOM 4717 O O . GLU B 1 298 ? -11.875 -39.469 4.172 1 60.19 298 GLU B O 1
ATOM 4722 N N . LYS B 1 299 ? -12.016 -40.5 2.309 1 45.09 299 LYS B N 1
ATOM 4723 C CA . LYS B 1 299 ? -12.75 -41.625 2.9 1 45.09 299 LYS B CA 1
ATOM 4724 C C . LYS B 1 299 ? -11.844 -42.438 3.803 1 45.09 299 LYS B C 1
ATOM 4726 O O . LYS B 1 299 ? -10.68 -42.688 3.477 1 45.09 299 LYS B O 1
#

Foldseek 3Di:
DPPPCVVPLQAAEEEEECCQDQQNVLLQVLQLPPPRYAAEYEDQDPVVCCVRCVVGRYHYAYDALQDLVRQCVRCVPHAEYEYEDDPVDFDCVRRPLSSLVSCVVSNHQEYEYEAADPVVVPCNGSRNVVVVSNVVSVHFYAYEHEAAELCCCLPVVQCCCQVVLERAAQLAFFWAFYAHSSLVSLLVNLCVVDVVRTPYYFYATADFTDGVQVVQVLLCVQLVHRRYYPNDHLVVQLVVCVVVPDDNVVSVVSSVVSVCSNVHNRGDHDPRSCVRNVDHGQDSNNVCNVCSVSRYPDD/DPPPCVVVLQAAEEEEECCQDQQNVLLQVLQLPPPRYAAEYEDQDPVVCCVRCVPGRYHYAYDALQDLVRQCVRCVPHAEYEYEDDPVDFDCVRRPLSSLVSCVVSNHQEYEYEAADPVVVPCNGSRNVVVVSNVVSVHFYAYEHEAAELCCCLPVVQCCCQVVLERAAQLAFFWAFYAHSSLVSLLVNLCVVDVVRTPYYFYATADFTDGVQVVQVLLCVQLVHRRYYPNDHLVVQLVVCVVVPDDNVVSVVSSVVSVCSNVHNRGDHDPRSCVRNVDHGQDSNNVCNVCSVSRYPDD

Nearest PDB structures (foldseek):
  2vrb-assembly1_A-2  TM=8.801E-01  e=3.170E-22  Citrobacter sp. MY-5
  2jl1-assembly1_A-2  TM=8.702E-01  e=1.109E-21  Citrobacter sp. MY-5
  2vrc-assembly1_D  TM=8.454E-01  e=4.072E-22  Citrobacter sp. MY-5
  2vrc-assembly1_C  TM=8.658E-01  e=2.664E-21  Citrobacter sp. MY-5
  8r2j-assembly1_A  TM=8.648E-01  e=1.855E-20  Streptomyces swartbergensis

Sequence (598 aa):
MLFFYGGVFNLTNILVIGATGNIGLPLIQALTKRADVQLFAAVHSPAHARATLRDLPVQLRKFDFLDAATFDPALAAIDKVFFVRPPQLAKPKTDMYPFLDALVRHGIKQVVFVSLLGVEHNPMTPHHKIEKRIEALGLPYTFIRPSFFMQNLNTTHRHDIVAHHDLFVPAGRARTSFIDTRDIGAVAATVLCDPQYIGQKLAITGDQALTYAEVAKIMTAVLGVQITYSRPSLLRFRHTMIARGLPKNYVNVMVMLYLITQMGNAKEVTTTLPKVLGRPAITFSQYVHDYRRDFLPEKMLFFYGGVFNLTNILVIGATGNIGLPLIQALTKRADVQLFAAVHSPAHARATLRDLPVQLRKFDFLDAATFDPALAAIDKVFFVRPPQLAKPKTDMYPFLDALVRHGIKQVVFVSLLGVEHNPMTPHHKIEKRIEALGLPYTFIRPSFFMQNLNTTHRHDIVAHHDLFVPAGRARTSFIDTRDIGAVAATVLCDPQYIGQKLAITGDQALTYAEVAKIMTAVLGVQITYSRPSLLRFRHTMIARGLPKNYVNVMVMLYLITQMGNAKEVTTTLPKVLGRPAITFSQYVHDYRRDFLPEK

Secondary structure (DSSP, 8-state):
----------PEEEEEETTTSTTHHHHHHHHTT-TTEEEEEEES-HHHHHHHHTTS-EEEEE--TT-GGGHHHHHTT--EEEEE--TT---HHHHTHHHHHHHHHTT-SEEEEE--TTGGG-TTSHHHHHHHHHHHTT--EEEEEE-EEGGGTTTTTHHHHHHHSB-----TT--EEEE-HHHHHHHHHHHHH-GGGTT-EEEE--S-EE-HHHHHHHHHHHHSS--B-----HHHHHHHHHHTT--HHHHHHHHHHHHHHHTTTT----SHHHHHHSSPPPPHHHHHHHTHHHHS---/----------PEEEEEETTTSTTHHHHHHHHTT-TTEEEEEEES-HHHHHHHHTTSSEEEEE--TT-GGGHHHHHTT--EEEEE--TT---HHHHTHHHHHHHHHTT-SEEEEE--TTGGG-TTSHHHHHHHHHHHTT--EEEEEE-EEGGGTTTTTHHHHHHHSB-----TT--EEEE-HHHHHHHHHHHHH-GGGTT-EEEE--S-EE-HHHHHHHHHHHHSS--B-----HHHHHHHHHHTT--HHHHHHHHHHHHHHHTTTT----SHHHHHHSSPPPPHHHHHHHTHHHHS---

Radius of gyration: 29.81 Å; Cα contacts (8 Å, |Δi|>4): 1132; chains: 2; bounding box: 57×102×74 Å

Organism: Lacticaseibacillus rhamnosus (strain LMS2-1) (NCBI:txid525361)

InterPro domains:
  IPR008030 NmrA-like domain [PF05368] (13-264)
  IPR036291 NAD(P)-binding domain superfamily [SSF51735] (14-263)
  IPR051604 Ergot Alkaloid Biosynthesis Oxidoreductase [PTHR43162] (12-294)

Solvent-accessible surface area (backbone atoms only — not comparable to full-atom values): 31941 Å² total; per-residue (Å²): 131,81,79,76,75,72,70,78,70,75,61,43,27,34,34,30,38,46,33,87,40,72,38,29,35,40,19,50,61,58,40,70,75,39,86,50,49,42,46,32,30,36,30,76,46,52,80,67,46,38,74,80,46,61,91,45,89,54,46,74,31,51,32,47,72,85,36,73,83,27,47,61,74,53,46,62,85,33,36,30,38,37,38,58,77,57,85,86,66,74,48,44,77,76,47,41,42,64,56,54,53,48,39,59,77,56,59,41,65,31,38,38,39,56,48,44,55,66,32,89,78,33,73,79,39,50,54,32,50,50,53,50,50,41,56,71,70,65,50,43,29,29,38,38,13,42,45,45,53,51,59,45,51,67,53,83,45,23,62,41,36,53,76,64,30,22,48,83,47,41,35,63,82,27,35,36,12,34,21,45,37,53,54,53,7,46,47,52,39,50,48,76,73,34,77,85,37,58,74,38,74,45,56,31,28,12,83,50,51,41,28,54,62,55,49,18,51,51,47,18,67,72,68,73,45,79,36,40,52,73,48,41,50,56,64,57,47,44,53,53,45,42,72,73,64,46,57,62,71,60,45,52,52,50,43,52,52,26,52,46,23,48,71,51,73,35,37,68,64,48,69,46,40,33,69,73,67,74,43,78,56,62,46,71,64,57,50,49,57,74,46,42,72,70,54,44,80,82,129,132,81,77,73,75,72,71,78,69,76,61,44,28,35,34,30,36,46,33,86,40,71,37,29,35,40,21,52,62,56,42,70,74,40,88,52,48,42,46,32,31,36,29,76,47,51,78,68,47,39,76,81,45,61,92,46,91,56,46,75,30,51,35,47,73,85,37,72,82,27,47,61,75,52,44,60,84,32,36,30,39,36,40,57,77,58,85,85,66,74,49,43,76,76,45,41,43,64,55,55,52,49,40,59,76,56,59,42,65,34,37,39,38,56,48,44,56,65,32,90,78,35,75,78,39,52,53,34,49,50,53,50,50,42,56,72,70,64,50,43,29,28,38,38,14,43,44,45,54,51,58,43,51,67,55,82,43,24,60,40,35,52,76,64,30,22,48,83,48,42,34,63,83,27,35,35,12,32,20,44,37,53,54,53,8,45,48,50,38,50,47,75,73,34,77,85,39,57,74,39,73,44,56,30,30,12,84,50,52,40,28,54,62,56,49,18,51,50,47,18,66,72,68,74,46,78,36,40,52,74,47,40,50,56,65,57,45,45,52,52,47,42,74,72,64,46,56,63,71,61,45,52,52,50,44,52,52,26,51,46,25,49,71,51,73,35,37,69,64,47,69,47,41,34,70,73,68,72,45,80,56,65,46,72,65,56,50,49,59,75,47,42,73,72,54,44,80,81,130